Protein AF-0000000067172957 (afdb_homodimer)

Solvent-accessible surface area (backbone atoms only — not comparable to full-atom values): 25406 Å² total; per-residue (Å²): 139,84,76,75,74,73,73,77,78,74,80,62,74,74,81,79,80,46,70,66,53,52,34,52,46,31,56,72,60,27,58,76,58,57,43,63,63,52,40,18,59,75,68,72,49,50,55,70,63,49,52,77,77,36,90,41,64,51,51,48,49,47,52,31,48,28,56,56,44,58,72,63,76,89,71,98,44,62,94,44,72,68,48,25,52,44,50,51,21,52,49,52,20,51,52,27,64,75,36,58,49,41,22,54,50,47,70,68,40,62,63,41,41,72,32,40,44,48,51,51,51,52,51,22,50,55,37,35,77,67,43,28,39,60,48,39,24,44,51,55,50,50,56,41,42,50,52,24,33,49,53,34,31,49,52,50,52,46,52,50,44,48,72,73,33,67,54,41,49,51,51,51,49,51,19,50,50,52,39,53,67,30,85,77,47,10,62,35,49,56,56,55,68,65,51,48,73,67,52,48,49,43,27,53,49,43,14,31,48,52,19,41,49,75,48,55,44,67,67,46,52,50,68,61,24,50,47,58,36,56,54,64,79,71,86,114,134,86,77,72,83,78,75,74,76,73,80,64,75,75,81,79,80,47,71,66,54,51,35,53,46,32,57,73,58,27,57,74,58,56,43,63,63,53,40,18,57,74,69,72,48,50,56,71,63,50,54,76,77,36,90,42,68,52,52,49,49,47,53,31,48,28,56,56,43,59,71,62,77,89,70,95,44,60,93,45,72,68,47,26,50,46,49,52,23,50,50,52,22,52,52,27,64,74,36,56,48,41,22,54,50,47,69,69,40,62,62,42,41,72,34,39,43,47,52,50,52,50,52,23,51,55,36,36,76,67,43,28,39,59,50,40,23,44,51,55,49,50,55,41,41,50,52,24,34,49,54,34,29,48,51,48,52,46,51,50,44,49,72,73,31,66,55,41,48,51,52,50,50,50,20,50,50,52,39,53,68,31,86,77,47,10,63,35,50,56,55,54,68,66,52,48,72,66,53,48,48,44,26,52,48,42,14,30,48,52,20,42,50,75,47,54,45,68,67,47,51,48,68,61,27,51,48,57,36,56,52,64,74,72,84,109

Nearest PDB structures (foldseek):
  1z0x-assembly1_B  TM=7.856E-01  e=6.163E-06  Enterococcus faecalis V583
  1z0x-assembly1_A  TM=7.725E-01  e=9.703E-06  Enterococcus faecalis V583
  5ojy-assembly1_A-2  TM=7.333E-01  e=4.196E-04  Streptomyces alboniger
  5ojx-assembly1_A-2  TM=6.745E-01  e=3.662E-04  Streptomyces alboniger
  3cjd-assembly1_A  TM=6.616E-01  e=1.898E-02  Jannaschia sp. CCS1

Secondary structure (DSSP, 8-state):
--GGG-------------HHHHHHHHHHH-GGG--HHHHHHHHT--HHHHHTT-SSHHHHHHHHHHHHHTT-------SSHHHHHHHHHHHHHHHHHHSTTHHHHHHHHSS-SHHHHHHHHHHHHHHHTTT--HHHHHHHHHHHHHHHHHHHHHHHHHHHHHHH-HHHHHHHHHHHHHHHH-TTHHHHHHHHHTS-HHHHHHHHHHHHHHHHHHH--TT--HHHHHHHHH--GGG-/------------------HHHHHHHHHHH-GGG--HHHHHHHHT--HHHHHTT-SSHHHHHHHHHHHHHTT-------SSHHHHHHHHHHHHHHHHHHSTTHHHHHHHHSS-SHHHHHHHHHHHHHHHTTT--HHHHHHHHHHHHHHHHHHHHHHHHHHHHHHH-HHHHHHHHHHHHHHHH-TTHHHHHHHHHTS-HHHHHHHHHHHHHHHHHHH--TT--HHHHHHHHH--GGG-

Structure (mmCIF, N/CA/C/O backbone):
data_AF-0000000067172957-model_v1
#
loop_
_entity.id
_entity.type
_entity.pdbx_description
1 polymer 'Transcriptional regulator, TetR family protein, putative'
#
loop_
_atom_site.group_PDB
_atom_site.id
_atom_site.type_symbol
_atom_site.label_atom_id
_atom_site.label_alt_id
_atom_site.label_comp_id
_atom_site.label_asym_id
_atom_site.label_entity_id
_atom_site.label_seq_id
_atom_site.pdbx_PDB_ins_code
_atom_site.Cartn_x
_atom_site.Cartn_y
_atom_site.Cartn_z
_atom_site.occupancy
_atom_site.B_iso_or_equiv
_atom_site.auth_seq_id
_atom_site.auth_comp_id
_atom_site.auth_asym_id
_atom_site.auth_atom_id
_atom_site.pdbx_PDB_model_num
ATOM 1 N N . MET A 1 1 ? 58.969 25.781 28.188 1 30.77 1 MET A N 1
ATOM 2 C CA . MET A 1 1 ? 58.688 26.578 27 1 30.77 1 MET A CA 1
ATOM 3 C C . MET A 1 1 ? 57.781 25.797 26.031 1 30.77 1 MET A C 1
ATOM 5 O O . MET A 1 1 ? 58.281 24.922 25.297 1 30.77 1 MET A O 1
ATOM 9 N N . ALA A 1 2 ? 56.562 25.297 26.391 1 36.62 2 ALA A N 1
ATOM 10 C CA . ALA A 1 2 ? 55.5 24.328 26.125 1 36.62 2 ALA A CA 1
ATOM 11 C C . ALA A 1 2 ? 54.812 24.625 24.812 1 36.62 2 ALA A C 1
ATOM 13 O O . ALA A 1 2 ? 53.719 24.125 24.562 1 36.62 2 ALA A O 1
ATOM 14 N N . VAL A 1 3 ? 55.344 25.719 23.953 1 37.03 3 VAL A N 1
ATOM 15 C CA . VAL A 1 3 ? 54.625 26.469 22.922 1 37.03 3 VAL A CA 1
ATOM 16 C C . VAL A 1 3 ? 54.312 25.547 21.734 1 37.03 3 VAL A C 1
ATOM 18 O O . VAL A 1 3 ? 53.844 26.016 20.703 1 37.03 3 VAL A O 1
ATOM 21 N N . GLN A 1 4 ? 55 24.328 21.656 1 34.28 4 GLN A N 1
ATOM 22 C CA . GLN A 1 4 ? 55.188 23.719 20.328 1 34.28 4 GLN A CA 1
ATOM 23 C C . GLN A 1 4 ? 53.844 23.375 19.703 1 34.28 4 GLN A C 1
ATOM 25 O O . GLN A 1 4 ? 53.781 22.922 18.562 1 34.28 4 GLN A O 1
ATOM 30 N N . ASP A 1 5 ? 52.75 23.062 20.547 1 35.59 5 ASP A N 1
ATOM 31 C CA . ASP A 1 5 ? 51.875 22 20.047 1 35.59 5 ASP A CA 1
ATOM 32 C C . ASP A 1 5 ? 51 22.516 18.922 1 35.59 5 ASP A C 1
ATOM 34 O O . ASP A 1 5 ? 49.969 21.906 18.625 1 35.59 5 ASP A O 1
ATOM 38 N N . ALA A 1 6 ? 50.969 23.875 18.625 1 40.25 6 ALA A N 1
ATOM 39 C CA . ALA A 1 6 ? 49.844 24.297 17.797 1 40.25 6 ALA A CA 1
ATOM 40 C C . ALA A 1 6 ? 50 23.766 16.375 1 40.25 6 ALA A C 1
ATOM 42 O O . ALA A 1 6 ? 50.844 24.266 15.602 1 40.25 6 ALA A O 1
ATOM 43 N N . ALA A 1 7 ? 50 22.5 16.047 1 39.78 7 ALA A N 1
ATOM 44 C CA . ALA A 1 7 ? 50.094 22 14.672 1 39.78 7 ALA A CA 1
ATOM 45 C C . ALA A 1 7 ? 49.344 22.922 13.711 1 39.78 7 ALA A C 1
ATOM 47 O O . ALA A 1 7 ? 48.219 23.359 14 1 39.78 7 ALA A O 1
ATOM 48 N N . THR A 1 8 ? 49.844 23.672 12.812 1 39.56 8 THR A N 1
ATOM 49 C CA . THR A 1 8 ? 49.469 24.484 11.664 1 39.56 8 THR A CA 1
ATOM 50 C C . THR A 1 8 ? 48.375 23.781 10.836 1 39.56 8 THR A C 1
ATOM 52 O O . THR A 1 8 ? 48.625 22.688 10.328 1 39.56 8 THR A O 1
ATOM 55 N N . ARG A 1 9 ? 47.094 23.766 11.188 1 42.91 9 ARG A N 1
ATOM 56 C CA . ARG A 1 9 ? 46 23.344 10.297 1 42.91 9 ARG A CA 1
ATOM 57 C C . ARG A 1 9 ? 46.25 23.844 8.875 1 42.91 9 ARG A C 1
ATOM 59 O O . ARG A 1 9 ? 46.312 25.047 8.633 1 42.91 9 ARG A O 1
ATOM 66 N N . ALA A 1 10 ? 47.094 23.266 8.094 1 42 10 ALA A N 1
ATOM 67 C CA . ALA A 1 10 ? 47.312 23.578 6.684 1 42 10 ALA A CA 1
ATOM 68 C C . ALA A 1 10 ? 46 23.953 5.98 1 42 10 ALA A C 1
ATOM 70 O O . ALA A 1 10 ? 44.969 23.312 6.203 1 42 10 ALA A O 1
ATOM 71 N N . GLY A 1 11 ? 45.719 25.172 5.641 1 42.78 11 GLY A N 1
ATOM 72 C CA . GLY A 1 11 ? 44.656 25.844 4.926 1 42.78 11 GLY A CA 1
ATOM 73 C C . GLY A 1 11 ? 44.125 25.047 3.752 1 42.78 11 GLY A C 1
ATOM 74 O O . GLY A 1 11 ? 43.844 25.609 2.68 1 42.78 11 GLY A O 1
ATOM 75 N N . GLY A 1 12 ? 44.469 23.766 3.648 1 43.84 12 GLY A N 1
ATOM 76 C CA . GLY A 1 12 ? 44.031 23.125 2.424 1 43.84 12 GLY A CA 1
ATOM 77 C C . GLY A 1 12 ? 42.562 23.328 2.125 1 43.84 12 GLY A C 1
ATOM 78 O O . GLY A 1 12 ? 41.812 23.75 3 1 43.84 12 GLY A O 1
ATOM 79 N N . ARG A 1 13 ? 42.25 23.672 0.791 1 51.81 13 ARG A N 1
ATOM 80 C CA . ARG A 1 13 ? 40.875 23.828 0.318 1 51.81 13 ARG A CA 1
ATOM 81 C C . ARG A 1 13 ? 39.938 22.859 1.031 1 51.81 13 ARG A C 1
ATOM 83 O O . ARG A 1 13 ? 40.281 21.703 1.248 1 51.81 13 ARG A O 1
ATOM 90 N N . PRO A 1 14 ? 39.062 23.312 1.876 1 54.53 14 PRO A N 1
ATOM 91 C CA . PRO A 1 14 ? 38.094 22.406 2.51 1 54.53 14 PRO A CA 1
ATOM 92 C C . PRO A 1 14 ? 37.781 21.203 1.636 1 54.53 14 PRO A C 1
ATOM 94 O O . PRO A 1 14 ? 37.688 21.328 0.412 1 54.53 14 PRO A O 1
ATOM 97 N N . PRO A 1 15 ? 38.125 20 1.977 1 59 15 PRO A N 1
ATOM 98 C CA . PRO A 1 15 ? 37.906 18.781 1.181 1 59 15 PRO A CA 1
ATOM 99 C C . PRO A 1 15 ? 36.531 18.75 0.503 1 59 15 PRO A C 1
ATOM 101 O O . PRO A 1 15 ? 35.531 19.125 1.114 1 59 15 PRO A O 1
ATOM 104 N N . LEU A 1 16 ? 36.469 18.797 -0.955 1 74.5 16 LEU A N 1
ATOM 105 C CA . LEU A 1 16 ? 35.281 18.672 -1.823 1 74.5 16 LEU A CA 1
ATOM 106 C C . LEU A 1 16 ? 34.5 17.422 -1.478 1 74.5 16 LEU A C 1
ATOM 108 O O . LEU A 1 16 ? 35.062 16.328 -1.315 1 74.5 16 LEU A O 1
ATOM 112 N N . ILE A 1 17 ? 33.406 17.547 -0.82 1 88.19 17 ILE A N 1
ATOM 113 C CA . ILE A 1 17 ? 32.531 16.391 -0.551 1 88.19 17 ILE A CA 1
ATOM 114 C C . ILE A 1 17 ? 32.219 15.664 -1.855 1 88.19 17 ILE A C 1
ATOM 116 O O . ILE A 1 17 ? 32.281 16.25 -2.936 1 88.19 17 ILE A O 1
ATOM 120 N N . THR A 1 18 ? 32.219 14.359 -1.74 1 93.88 18 THR A N 1
ATOM 121 C CA . THR A 1 18 ? 31.859 13.516 -2.877 1 93.88 18 THR A CA 1
ATOM 122 C C . THR A 1 18 ? 30.422 13 -2.744 1 93.88 18 THR A C 1
ATOM 124 O O . THR A 1 18 ? 29.797 13.156 -1.696 1 93.88 18 THR A O 1
ATOM 127 N N . VAL A 1 19 ? 30.016 12.445 -3.805 1 95.44 19 VAL A N 1
ATOM 128 C CA . VAL A 1 19 ? 28.688 11.82 -3.771 1 95.44 19 VAL A CA 1
ATOM 129 C C . VAL A 1 19 ? 28.703 10.672 -2.766 1 95.44 19 VAL A C 1
ATOM 131 O O . VAL A 1 19 ? 27.703 10.445 -2.068 1 95.44 19 VAL A O 1
ATOM 134 N N . ALA A 1 20 ? 29.844 10.039 -2.65 1 96.5 20 ALA A N 1
ATOM 135 C CA . ALA A 1 20 ? 29.969 8.945 -1.694 1 96.5 20 ALA A CA 1
ATOM 136 C C . ALA A 1 20 ? 29.812 9.445 -0.261 1 96.5 20 ALA A C 1
ATOM 138 O O . ALA A 1 20 ? 29.219 8.766 0.577 1 96.5 20 ALA A O 1
ATOM 139 N N . ASP A 1 21 ? 30.297 10.602 0.01 1 96.88 21 ASP A N 1
ATOM 140 C CA . ASP A 1 21 ? 30.141 11.203 1.328 1 96.88 21 ASP A CA 1
ATOM 141 C C . ASP A 1 21 ? 28.672 11.516 1.622 1 96.88 21 ASP A C 1
ATOM 143 O O . ASP A 1 21 ? 28.203 11.281 2.736 1 96.88 21 ASP A O 1
ATOM 147 N N . ILE A 1 22 ? 28.047 11.977 0.593 1 97.12 22 ILE A N 1
ATOM 148 C CA . ILE A 1 22 ? 26.625 12.336 0.708 1 97.12 22 ILE A CA 1
ATOM 149 C C . ILE A 1 22 ? 25.797 11.094 1.008 1 97.12 22 ILE A C 1
ATOM 151 O O . ILE A 1 22 ? 24.969 11.094 1.919 1 97.12 22 ILE A O 1
ATOM 155 N N . VAL A 1 23 ? 26.125 10.062 0.313 1 97.44 23 VAL A N 1
ATOM 156 C CA . VAL A 1 23 ? 25.406 8.805 0.482 1 97.44 23 VAL A CA 1
ATOM 157 C C . VAL A 1 23 ? 25.672 8.242 1.874 1 97.44 23 VAL A C 1
ATOM 159 O O . VAL A 1 23 ? 24.75 7.805 2.561 1 97.44 23 VAL A O 1
ATOM 162 N N . SER A 1 24 ? 26.938 8.297 2.307 1 97.81 24 SER A N 1
ATOM 163 C CA . SER A 1 24 ? 27.297 7.781 3.623 1 97.81 24 SER A CA 1
ATOM 164 C C . SER A 1 24 ? 26.594 8.555 4.73 1 97.81 24 SER A C 1
ATOM 166 O O . SER A 1 24 ? 26.047 7.961 5.66 1 97.81 24 SER A O 1
ATOM 168 N N . ALA A 1 25 ? 26.562 9.844 4.613 1 97.69 25 ALA A N 1
ATOM 169 C CA . ALA A 1 25 ? 25.875 10.688 5.582 1 97.69 25 ALA A CA 1
ATOM 170 C C . ALA A 1 25 ? 24.375 10.375 5.605 1 97.69 25 ALA A C 1
ATOM 172 O O . ALA A 1 25 ? 23.766 10.305 6.676 1 97.69 25 ALA A O 1
ATOM 173 N N . GLY A 1 26 ? 23.797 10.219 4.426 1 97.69 26 GLY A N 1
ATOM 174 C CA . GLY A 1 26 ? 22.375 9.883 4.328 1 97.69 26 GLY A CA 1
ATOM 175 C C . GLY A 1 26 ? 22.031 8.555 4.965 1 97.69 26 GLY A C 1
ATOM 176 O O . GLY A 1 26 ? 21.016 8.43 5.652 1 97.69 26 GLY A O 1
ATOM 177 N N . ARG A 1 27 ? 22.891 7.602 4.738 1 97.06 27 ARG A N 1
ATOM 178 C CA . ARG A 1 27 ? 22.672 6.289 5.336 1 97.06 27 ARG A CA 1
ATOM 179 C C . ARG A 1 27 ? 22.703 6.367 6.855 1 97.06 27 ARG A C 1
ATOM 181 O O . ARG A 1 27 ? 21.922 5.707 7.535 1 97.06 27 ARG A O 1
ATOM 188 N N . GLU A 1 28 ? 23.594 7.109 7.352 1 96.69 28 GLU A N 1
ATOM 189 C CA . GLU A 1 28 ? 23.703 7.266 8.797 1 96.69 28 GLU A CA 1
ATOM 190 C C . GLU A 1 28 ? 22.469 7.941 9.375 1 96.69 28 GLU A C 1
ATOM 192 O O . GLU A 1 28 ? 22 7.566 10.453 1 96.69 28 GLU A O 1
ATOM 197 N N . LEU A 1 29 ? 21.953 8.922 8.695 1 96.06 29 LEU A N 1
ATOM 198 C CA . LEU A 1 29 ? 20.766 9.633 9.125 1 96.06 29 LEU A CA 1
ATOM 199 C C . LEU A 1 29 ? 19.531 8.734 9.039 1 96.06 29 LEU A C 1
ATOM 201 O O . LEU A 1 29 ? 18.641 8.805 9.891 1 96.06 29 LEU A O 1
ATOM 205 N N . GLY A 1 30 ? 19.5 7.883 8.039 1 95.19 30 GLY A N 1
ATOM 206 C CA . GLY A 1 30 ? 18.312 7.109 7.738 1 95.19 30 GLY A CA 1
ATOM 207 C C . GLY A 1 30 ? 17.344 7.836 6.824 1 95.19 30 GLY A C 1
ATOM 208 O O . GLY A 1 30 ? 17.266 9.07 6.844 1 95.19 30 GLY A O 1
ATOM 209 N N . MET A 1 31 ? 16.578 7.105 6.117 1 94.44 31 MET A N 1
ATOM 210 C CA . MET A 1 31 ? 15.703 7.648 5.078 1 94.44 31 MET A CA 1
ATOM 211 C C . MET A 1 31 ? 14.617 8.531 5.684 1 94.44 31 MET A C 1
ATOM 213 O O . MET A 1 31 ? 14.219 9.531 5.086 1 94.44 31 MET A O 1
ATOM 217 N N . ASN A 1 32 ? 14.195 8.25 6.859 1 90.88 32 ASN A N 1
ATOM 218 C CA . ASN A 1 32 ? 13.117 9 7.488 1 90.88 32 ASN A CA 1
ATOM 219 C C . ASN A 1 32 ? 13.562 10.398 7.883 1 90.88 32 ASN A C 1
ATOM 221 O O . ASN A 1 32 ? 12.734 11.312 7.984 1 90.88 32 ASN A O 1
ATOM 225 N N . ARG A 1 33 ? 14.836 10.617 8.078 1 91.94 33 ARG A N 1
ATOM 226 C CA . ARG A 1 33 ? 15.375 11.906 8.492 1 91.94 33 ARG A CA 1
ATOM 227 C C . ARG A 1 33 ? 16.172 12.562 7.371 1 91.94 33 ARG A C 1
ATOM 229 O O . ARG A 1 33 ? 16.859 13.555 7.594 1 91.94 33 ARG A O 1
ATOM 236 N N . LEU A 1 34 ? 16.016 11.961 6.262 1 95.12 34 LEU A N 1
ATOM 237 C CA . LEU A 1 34 ? 16.812 12.406 5.129 1 95.12 34 LEU A CA 1
ATOM 238 C C . LEU A 1 34 ? 16.312 13.742 4.586 1 95.12 34 LEU A C 1
ATOM 240 O O . LEU A 1 34 ? 15.141 13.859 4.23 1 95.12 34 LEU A O 1
ATOM 244 N N . SER A 1 35 ? 17.109 14.727 4.602 1 96 35 SER A N 1
ATOM 245 C CA . SER A 1 35 ? 16.875 16.031 3.979 1 96 35 SER A CA 1
ATOM 246 C C . SER A 1 35 ? 18.188 16.688 3.551 1 96 35 SER A C 1
ATOM 248 O O . SER A 1 35 ? 19.266 16.312 4.039 1 96 35 SER A O 1
ATOM 250 N N . ILE A 1 36 ? 18.062 17.578 2.613 1 96.25 36 ILE A N 1
ATOM 251 C CA . ILE A 1 36 ? 19.234 18.297 2.143 1 96.25 36 ILE A CA 1
ATOM 252 C C . ILE A 1 36 ? 19.922 18.984 3.32 1 96.25 36 ILE A C 1
ATOM 254 O O . ILE A 1 36 ? 21.141 18.828 3.514 1 96.25 36 ILE A O 1
ATOM 258 N N . ASN A 1 37 ? 19.109 19.594 4.172 1 96.56 37 ASN A N 1
ATOM 259 C CA . ASN A 1 37 ? 19.672 20.328 5.305 1 96.56 37 ASN A CA 1
ATOM 260 C C . ASN A 1 37 ? 20.312 19.391 6.32 1 96.56 37 ASN A C 1
ATOM 262 O O . ASN A 1 37 ? 21.391 19.672 6.848 1 96.56 37 ASN A O 1
ATOM 266 N N . ALA A 1 38 ? 19.719 18.266 6.59 1 97.19 38 ALA A N 1
ATOM 267 C CA . ALA A 1 38 ? 20.25 17.297 7.555 1 97.19 38 ALA A CA 1
ATOM 268 C C . ALA A 1 38 ? 21.578 16.734 7.074 1 97.19 38 ALA A C 1
ATOM 270 O O . ALA A 1 38 ? 22.516 16.594 7.859 1 97.19 38 ALA A O 1
ATOM 271 N N . VAL A 1 39 ? 21.672 16.453 5.805 1 97.62 39 VAL A N 1
ATOM 272 C CA . VAL A 1 39 ? 22.906 15.891 5.246 1 97.62 39 VAL A CA 1
ATOM 273 C C . VAL A 1 39 ? 24 16.938 5.234 1 97.62 39 VAL A C 1
ATOM 275 O O . VAL A 1 39 ? 25.141 16.656 5.605 1 97.62 39 VAL A O 1
ATOM 278 N N . ALA A 1 40 ? 23.625 18.156 4.805 1 96.62 40 ALA A N 1
ATOM 279 C CA . ALA A 1 40 ? 24.594 19.25 4.793 1 96.62 40 ALA A CA 1
ATOM 280 C C . ALA A 1 40 ? 25.172 19.484 6.188 1 96.62 40 ALA A C 1
ATOM 282 O O . ALA A 1 40 ? 26.391 19.609 6.348 1 96.62 40 ALA A O 1
ATOM 283 N N . THR A 1 41 ? 24.312 19.469 7.16 1 96.88 41 THR A N 1
ATOM 284 C CA . THR A 1 41 ? 24.703 19.672 8.547 1 96.88 41 THR A CA 1
ATOM 285 C C . THR A 1 41 ? 25.641 18.562 9 1 96.88 41 THR A C 1
ATOM 287 O O . THR A 1 41 ? 26.688 18.812 9.609 1 96.88 41 THR A O 1
ATOM 290 N N . ARG A 1 42 ? 25.328 17.359 8.68 1 96.25 42 ARG A N 1
ATOM 291 C CA . ARG A 1 42 ? 26.125 16.203 9.078 1 96.25 42 ARG A CA 1
ATOM 292 C C . ARG A 1 42 ? 27.516 16.266 8.445 1 96.25 42 ARG A C 1
ATOM 294 O O . ARG A 1 42 ? 28.5 15.852 9.055 1 96.25 42 ARG A O 1
ATOM 301 N N . LEU A 1 43 ? 27.625 16.812 7.234 1 96.12 43 LEU A N 1
ATOM 302 C CA . LEU A 1 43 ? 28.875 16.859 6.492 1 96.12 43 LEU A CA 1
ATOM 303 C C . LEU A 1 43 ? 29.641 18.156 6.797 1 96.12 43 LEU A C 1
ATOM 305 O O . LEU A 1 43 ? 30.781 18.312 6.383 1 96.12 43 LEU A O 1
ATOM 309 N N . GLY A 1 44 ? 29.047 19.062 7.457 1 95.62 44 GLY A N 1
ATOM 310 C CA . GLY A 1 44 ? 29.672 20.328 7.793 1 95.62 44 GLY A CA 1
ATOM 311 C C . GLY A 1 44 ? 29.812 21.266 6.605 1 95.62 44 GLY A C 1
ATOM 312 O O . GLY A 1 44 ? 30.828 21.969 6.477 1 95.62 44 GLY A O 1
ATOM 313 N N . VAL A 1 45 ? 28.875 21.156 5.703 1 95.12 45 VAL A N 1
ATOM 314 C CA . VAL A 1 45 ? 28.891 22.016 4.523 1 95.12 45 VAL A CA 1
ATOM 315 C C . VAL A 1 45 ? 27.547 22.75 4.406 1 95.12 45 VAL A C 1
ATOM 317 O O . VAL A 1 45 ? 26.609 22.469 5.16 1 95.12 45 VAL A O 1
ATOM 320 N N . SER A 1 46 ? 27.453 23.703 3.461 1 93.88 46 SER A N 1
ATOM 321 C CA . SER A 1 46 ? 26.203 24.406 3.193 1 93.88 46 SER A CA 1
ATOM 322 C C . SER A 1 46 ? 25.312 23.609 2.254 1 93.88 46 SER A C 1
ATOM 324 O O . SER A 1 46 ? 25.797 22.781 1.479 1 93.88 46 SER A O 1
ATOM 326 N N . ALA A 1 47 ? 24.016 23.906 2.303 1 93.31 47 ALA A N 1
ATOM 327 C CA . ALA A 1 47 ? 23.094 23.297 1.345 1 93.31 47 ALA A CA 1
ATOM 328 C C . ALA A 1 47 ? 23.5 23.625 -0.089 1 93.31 47 ALA A C 1
ATOM 330 O O . ALA A 1 47 ? 23.391 22.781 -0.98 1 93.31 47 ALA A O 1
ATOM 331 N N . THR A 1 48 ? 24.031 24.797 -0.248 1 92.69 48 THR A N 1
ATOM 332 C CA . THR A 1 48 ? 24.453 25.25 -1.568 1 92.69 48 THR A CA 1
ATOM 333 C C . THR A 1 48 ? 25.594 24.359 -2.092 1 92.69 48 THR A C 1
ATOM 335 O O . THR A 1 48 ? 25.594 24 -3.268 1 92.69 48 THR A O 1
ATOM 338 N N . ALA A 1 49 ? 26.453 24.031 -1.239 1 92.19 49 ALA A N 1
ATOM 339 C CA . ALA A 1 49 ? 27.562 23.156 -1.608 1 92.19 49 ALA A CA 1
ATOM 340 C C . ALA A 1 49 ? 27.078 21.781 -2.016 1 92.19 49 ALA A C 1
ATOM 342 O O . ALA A 1 49 ? 27.625 21.156 -2.928 1 92.19 49 ALA A O 1
ATOM 343 N N . LEU A 1 50 ? 26.031 21.25 -1.366 1 93.12 50 LEU A N 1
ATOM 344 C CA . LEU A 1 50 ? 25.469 19.953 -1.678 1 93.12 50 LEU A CA 1
ATOM 345 C C . LEU A 1 50 ? 24.828 19.938 -3.061 1 93.12 50 LEU A C 1
ATOM 347 O O . LEU A 1 50 ? 24.922 18.953 -3.791 1 93.12 50 LEU A O 1
ATOM 351 N N . TYR A 1 51 ? 24.234 21.016 -3.453 1 92.44 51 TYR A N 1
ATOM 352 C CA . TYR A 1 51 ? 23.5 21.141 -4.703 1 92.44 51 TYR A CA 1
ATOM 353 C C . TYR A 1 51 ? 24.438 21.125 -5.902 1 92.44 51 TYR A C 1
ATOM 355 O O . TYR A 1 51 ? 24 20.938 -7.039 1 92.44 51 TYR A O 1
ATOM 363 N N . ARG A 1 52 ? 25.719 21.281 -5.641 1 92.25 52 ARG A N 1
ATOM 364 C CA . ARG A 1 52 ? 26.703 21.125 -6.695 1 92.25 52 ARG A CA 1
ATOM 365 C C . ARG A 1 52 ? 26.859 19.656 -7.082 1 92.25 52 ARG A C 1
ATOM 367 O O . ARG A 1 52 ? 27.328 19.344 -8.18 1 92.25 52 ARG A O 1
ATOM 374 N N . HIS A 1 53 ? 26.438 18.797 -6.16 1 93.12 53 HIS A N 1
ATOM 375 C CA . HIS A 1 53 ? 26.656 17.375 -6.359 1 93.12 53 HIS A CA 1
ATOM 376 C C . HIS A 1 53 ? 25.344 16.656 -6.641 1 93.12 53 HIS A C 1
ATOM 378 O O . HIS A 1 53 ? 25.328 15.578 -7.25 1 93.12 53 HIS A O 1
ATOM 384 N N . ILE A 1 54 ? 24.25 17.188 -6.086 1 93.06 54 ILE A N 1
ATOM 385 C CA . ILE A 1 54 ? 22.969 16.531 -6.27 1 93.06 54 ILE A CA 1
ATOM 386 C C . ILE A 1 54 ? 21.922 17.547 -6.703 1 93.06 54 ILE A C 1
ATOM 388 O O . ILE A 1 54 ? 21.969 18.719 -6.285 1 93.06 54 ILE A O 1
ATOM 392 N N . GLY A 1 55 ? 20.938 17.109 -7.523 1 89.81 55 GLY A N 1
ATOM 393 C CA . GLY A 1 55 ? 19.938 17.969 -8.148 1 89.81 55 GLY A CA 1
ATOM 394 C C . GLY A 1 55 ? 18.75 18.234 -7.254 1 89.81 55 GLY A C 1
ATOM 395 O O . GLY A 1 55 ? 17.75 18.797 -7.699 1 89.81 55 GLY A O 1
ATOM 396 N N . GLY A 1 56 ? 18.766 17.703 -5.941 1 91.56 56 GLY A N 1
ATOM 397 C CA . GLY A 1 56 ? 17.625 17.938 -5.078 1 91.56 56 GLY A CA 1
ATOM 398 C C . GLY A 1 56 ? 17.266 16.75 -4.207 1 91.56 56 GLY A C 1
ATOM 399 O O . GLY A 1 56 ? 18.031 15.781 -4.137 1 91.56 56 GLY A O 1
ATOM 400 N N . ARG A 1 57 ? 16.141 16.953 -3.609 1 92.06 57 ARG A N 1
ATOM 401 C CA . ARG A 1 57 ? 15.75 15.977 -2.592 1 92.06 57 ARG A CA 1
ATOM 402 C C . ARG A 1 57 ? 15.508 14.602 -3.207 1 92.06 57 ARG A C 1
ATOM 404 O O . ARG A 1 57 ? 15.852 13.586 -2.611 1 92.06 57 ARG A O 1
ATOM 411 N N . TRP A 1 58 ? 14.977 14.547 -4.391 1 91.19 58 TRP A N 1
ATOM 412 C CA . TRP A 1 58 ? 14.617 13.258 -4.969 1 91.19 58 TRP A CA 1
ATOM 413 C C . TRP A 1 58 ? 15.852 12.516 -5.457 1 91.19 58 TRP A C 1
ATOM 415 O O . TRP A 1 58 ? 15.922 11.289 -5.383 1 91.19 58 TRP A O 1
ATOM 425 N N . GLN A 1 59 ? 16.781 13.266 -5.988 1 92.25 59 GLN A N 1
ATOM 426 C CA . GLN A 1 59 ? 18.047 12.617 -6.336 1 92.25 59 GLN A CA 1
ATOM 427 C C . GLN A 1 59 ? 18.766 12.109 -5.09 1 92.25 59 GLN A C 1
ATOM 429 O O . GLN A 1 59 ? 19.344 11.031 -5.105 1 92.25 59 GLN A O 1
ATOM 434 N N . LEU A 1 60 ? 18.734 12.914 -4.023 1 94.38 60 LEU A N 1
ATOM 435 C CA . LEU A 1 60 ? 19.312 12.477 -2.756 1 94.38 60 LEU A CA 1
ATOM 436 C C . LEU A 1 60 ? 18.641 11.195 -2.264 1 94.38 60 LEU A C 1
ATOM 438 O O . LEU A 1 60 ? 19.328 10.242 -1.889 1 94.38 60 LEU A O 1
ATOM 442 N N . GLU A 1 61 ? 17.328 11.125 -2.293 1 92.81 61 GLU A N 1
ATOM 443 C CA . GLU A 1 61 ? 16.578 9.953 -1.862 1 92.81 61 GLU A CA 1
ATOM 444 C C . GLU A 1 61 ? 16.938 8.734 -2.713 1 92.81 61 GLU A C 1
ATOM 446 O O . GLU A 1 61 ? 17.094 7.629 -2.188 1 92.81 61 GLU A O 1
ATOM 451 N N . ARG A 1 62 ? 17.031 8.945 -3.975 1 92.81 62 ARG A N 1
ATOM 452 C CA . ARG A 1 62 ? 17.391 7.852 -4.867 1 92.81 62 ARG A CA 1
ATOM 453 C C . ARG A 1 62 ? 18.781 7.316 -4.543 1 92.81 62 ARG A C 1
ATOM 455 O O . ARG A 1 62 ? 18.984 6.102 -4.445 1 92.81 62 ARG A O 1
ATOM 462 N N . LEU A 1 63 ? 19.734 8.258 -4.391 1 93.81 63 LEU A N 1
ATOM 463 C CA . LEU A 1 63 ? 21.109 7.855 -4.129 1 93.81 63 LEU A CA 1
ATOM 464 C C . LEU A 1 63 ? 21.203 7.039 -2.846 1 93.81 63 LEU A C 1
ATOM 466 O O . LEU A 1 63 ? 21.812 5.969 -2.828 1 93.81 63 LEU A O 1
ATOM 470 N N . VAL A 1 64 ? 20.594 7.457 -1.81 1 95.69 64 VAL A N 1
ATOM 471 C CA . VAL A 1 64 ? 20.656 6.77 -0.523 1 95.69 64 VAL A CA 1
ATOM 472 C C . VAL A 1 64 ? 19.844 5.488 -0.574 1 95.69 64 VAL A C 1
ATOM 474 O O . VAL A 1 64 ? 20.297 4.426 -0.15 1 95.69 64 VAL A O 1
ATOM 477 N N . GLY A 1 65 ? 18.594 5.559 -1.118 1 94.88 65 GLY A N 1
ATOM 478 C CA . GLY A 1 65 ? 17.75 4.383 -1.25 1 94.88 65 GLY A CA 1
ATOM 479 C C . GLY A 1 65 ? 18.406 3.27 -2.053 1 94.88 65 GLY A C 1
ATOM 480 O O . GLY A 1 65 ? 18.375 2.107 -1.646 1 94.88 65 GLY A O 1
ATOM 481 N N . GLU A 1 66 ? 19.031 3.643 -3.141 1 94.12 66 GLU A N 1
ATOM 482 C CA . GLU A 1 66 ? 19.688 2.656 -3.988 1 94.12 66 GLU A CA 1
ATOM 483 C C . GLU A 1 66 ? 20.906 2.062 -3.297 1 94.12 66 GLU A C 1
ATOM 485 O O . GLU A 1 66 ? 21.234 0.891 -3.494 1 94.12 66 GLU A O 1
ATOM 490 N N . SER A 1 67 ? 21.578 2.92 -2.559 1 95.56 67 SER A N 1
ATOM 491 C CA . SER A 1 67 ? 22.719 2.41 -1.812 1 95.56 67 SER A CA 1
ATOM 492 C C . SER A 1 67 ? 22.281 1.36 -0.792 1 95.56 67 SER A C 1
ATOM 494 O O . SER A 1 67 ? 23 0.378 -0.566 1 95.56 67 SER A O 1
ATOM 496 N N . LEU A 1 68 ? 21.156 1.52 -0.142 1 95.69 68 LEU A N 1
ATOM 497 C CA . LEU A 1 68 ? 20.609 0.522 0.771 1 95.69 68 LEU A CA 1
ATOM 498 C C . LEU A 1 68 ? 20.219 -0.747 0.021 1 95.69 68 LEU A C 1
ATOM 500 O O . LEU A 1 68 ? 20.562 -1.854 0.447 1 95.69 68 LEU A O 1
ATOM 504 N N . LEU A 1 69 ? 19.562 -0.574 -1.137 1 94.38 69 LEU A N 1
ATOM 505 C CA . LEU A 1 69 ? 19.109 -1.712 -1.925 1 94.38 69 LEU A CA 1
ATOM 506 C C . LEU A 1 69 ? 20.281 -2.541 -2.422 1 94.38 69 LEU A C 1
ATOM 508 O O . LEU A 1 69 ? 20.156 -3.754 -2.609 1 94.38 69 LEU A O 1
ATOM 512 N N . ALA A 1 70 ? 21.391 -1.855 -2.627 1 94.56 70 ALA A N 1
ATOM 513 C CA . ALA A 1 70 ? 22.594 -2.543 -3.092 1 94.56 70 ALA A CA 1
ATOM 514 C C . ALA A 1 70 ? 23.062 -3.59 -2.08 1 94.56 70 ALA A C 1
ATOM 516 O O . ALA A 1 70 ? 23.797 -4.508 -2.424 1 94.56 70 ALA A O 1
ATOM 517 N N . ASP A 1 71 ? 22.609 -3.422 -0.826 1 95.88 71 ASP A N 1
ATOM 518 C CA . ASP A 1 71 ? 22.984 -4.359 0.228 1 95.88 71 ASP A CA 1
ATOM 519 C C . ASP A 1 71 ? 22.094 -5.598 0.211 1 95.88 71 ASP A C 1
ATOM 521 O O . ASP A 1 71 ? 22.375 -6.574 0.914 1 95.88 71 ASP A O 1
ATOM 525 N N . LEU A 1 72 ? 20.984 -5.59 -0.576 1 94.25 72 LEU A N 1
ATOM 526 C CA . LEU A 1 72 ? 20.047 -6.707 -0.616 1 94.25 72 LEU A CA 1
ATOM 527 C C . LEU A 1 72 ? 20.469 -7.727 -1.672 1 94.25 72 LEU A C 1
ATOM 529 O O . LEU A 1 72 ? 20.641 -7.379 -2.84 1 94.25 72 LEU A O 1
ATOM 533 N N . GLU A 1 73 ? 20.688 -8.906 -1.304 1 90.94 73 GLU A N 1
ATOM 534 C CA . GLU A 1 73 ? 20.984 -10.008 -2.213 1 90.94 73 GLU A CA 1
ATOM 535 C C . GLU A 1 73 ? 19.828 -11.016 -2.248 1 90.94 73 GLU A C 1
ATOM 537 O O . GLU A 1 73 ? 19.359 -11.453 -1.201 1 90.94 73 GLU A O 1
ATOM 542 N N . LEU A 1 74 ? 19.391 -11.242 -3.465 1 90.94 74 LEU A N 1
ATOM 543 C CA . LEU A 1 74 ? 18.344 -12.258 -3.629 1 90.94 74 LEU A CA 1
ATOM 544 C C . LEU A 1 74 ? 18.953 -13.641 -3.797 1 90.94 74 LEU A C 1
ATOM 546 O O . LEU A 1 74 ? 20 -13.797 -4.453 1 90.94 74 LEU A O 1
ATOM 550 N N . THR A 1 75 ? 18.453 -14.547 -3.066 1 88.19 75 THR A N 1
ATOM 551 C CA . THR A 1 75 ? 18.891 -15.93 -3.184 1 88.19 75 THR A CA 1
ATOM 552 C C . THR A 1 75 ? 17.828 -16.781 -3.889 1 88.19 75 THR A C 1
ATOM 554 O O . THR A 1 75 ? 16.641 -16.5 -3.793 1 88.19 75 THR A O 1
ATOM 557 N N . ASP A 1 76 ? 18.344 -17.719 -4.719 1 88.88 76 ASP A N 1
ATOM 558 C CA . ASP A 1 76 ? 17.438 -18.703 -5.289 1 88.88 76 ASP A CA 1
ATOM 559 C C . ASP A 1 76 ? 17 -19.719 -4.23 1 88.88 76 ASP A C 1
ATOM 561 O O . ASP A 1 76 ? 17.547 -20.828 -4.152 1 88.88 76 ASP A O 1
ATOM 565 N N . ALA A 1 77 ? 16.047 -19.312 -3.475 1 84.75 77 ALA A N 1
ATOM 566 C CA . ALA A 1 77 ? 15.594 -20.109 -2.338 1 84.75 77 ALA A CA 1
ATOM 567 C C . ALA A 1 77 ? 14.32 -20.875 -2.68 1 84.75 77 ALA A C 1
ATOM 569 O O . ALA A 1 77 ? 13.469 -20.375 -3.418 1 84.75 77 ALA A O 1
ATOM 570 N N . GLY A 1 78 ? 14.219 -21.953 -2.193 1 85.25 78 GLY A N 1
ATOM 571 C CA . GLY A 1 78 ? 13.008 -22.75 -2.336 1 85.25 78 GLY A CA 1
ATOM 572 C C . GLY A 1 78 ? 13.094 -23.781 -3.445 1 85.25 78 GLY A C 1
ATOM 573 O O . GLY A 1 78 ? 13.742 -23.547 -4.465 1 85.25 78 GLY A O 1
ATOM 574 N N .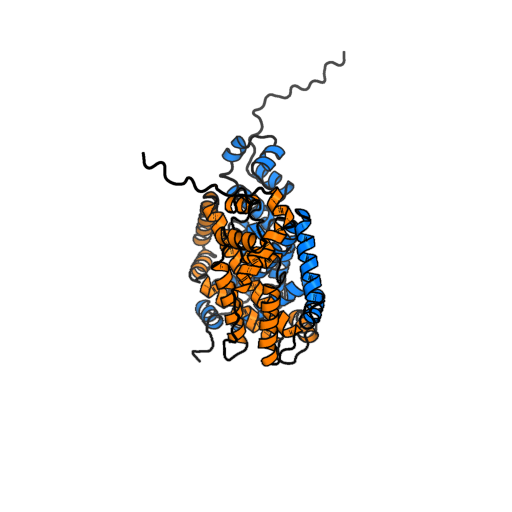 ASP A 1 79 ? 12.422 -24.906 -3.324 1 89.12 79 ASP A N 1
ATOM 575 C CA . ASP A 1 79 ? 12.414 -25.984 -4.297 1 89.12 79 ASP A CA 1
ATOM 576 C C . ASP A 1 79 ? 11.344 -25.766 -5.359 1 89.12 79 ASP A C 1
ATOM 578 O O . ASP A 1 79 ? 11.5 -26.188 -6.508 1 89.12 79 ASP A O 1
ATOM 582 N N . THR A 1 80 ? 10.281 -25.109 -4.938 1 94.12 80 THR A N 1
ATOM 583 C CA . THR A 1 80 ? 9.188 -24.828 -5.867 1 94.12 80 THR A CA 1
ATOM 584 C C . THR A 1 80 ? 9.109 -23.344 -6.188 1 94.12 80 THR A C 1
ATOM 586 O O . THR A 1 80 ? 9.672 -22.516 -5.465 1 94.12 80 THR A O 1
ATOM 589 N N . ILE A 1 81 ? 8.453 -23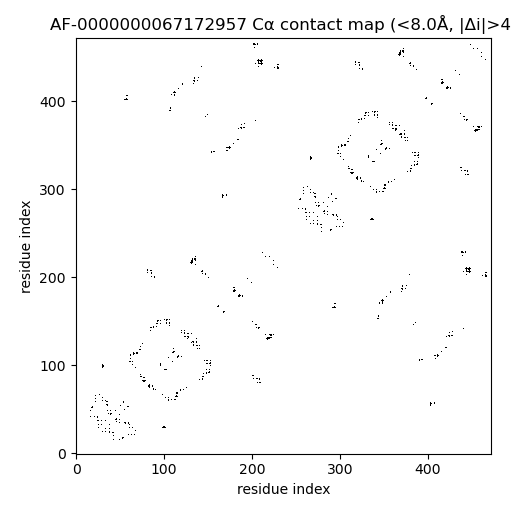 -7.234 1 96.12 81 ILE A N 1
ATOM 590 C CA . ILE A 1 81 ? 8.258 -21.609 -7.645 1 96.12 81 ILE A CA 1
ATOM 591 C C . ILE A 1 81 ? 7.488 -20.859 -6.559 1 96.12 81 ILE A C 1
ATOM 593 O O . ILE A 1 81 ? 7.777 -19.688 -6.281 1 96.12 81 ILE A O 1
ATOM 597 N N . GLU A 1 82 ? 6.531 -21.5 -5.93 1 95.19 82 GLU A N 1
ATOM 598 C CA . GLU A 1 82 ? 5.75 -20.891 -4.855 1 95.19 82 GLU A CA 1
ATOM 599 C C . GLU A 1 82 ? 6.637 -20.531 -3.668 1 95.19 82 GLU A C 1
ATOM 601 O O . GLU A 1 82 ? 6.57 -19.406 -3.158 1 95.19 82 GLU A O 1
ATOM 606 N N . GLU A 1 83 ? 7.5 -21.469 -3.297 1 95.81 83 GLU A N 1
ATOM 607 C CA . GLU A 1 83 ? 8.414 -21.234 -2.18 1 95.81 83 GLU A CA 1
ATOM 608 C C . GLU A 1 83 ? 9.391 -20.109 -2.486 1 95.81 83 GLU A C 1
ATOM 610 O O . GLU A 1 83 ? 9.695 -19.297 -1.616 1 95.81 83 GLU A O 1
ATOM 615 N N . HIS A 1 84 ? 9.867 -20.094 -3.68 1 96.88 84 HIS A N 1
ATOM 616 C CA . HIS A 1 84 ? 10.828 -19.078 -4.066 1 96.88 84 HIS A CA 1
ATOM 617 C C . HIS A 1 84 ? 10.195 -17.688 -4.023 1 96.88 84 HIS A C 1
ATOM 619 O O . HIS A 1 84 ? 10.766 -16.75 -3.445 1 96.88 84 HIS A O 1
ATOM 625 N N . LEU A 1 85 ? 9 -17.562 -4.605 1 97.44 85 LEU A N 1
ATOM 626 C CA . LEU A 1 85 ? 8.328 -16.266 -4.656 1 97.44 85 LEU A CA 1
ATOM 627 C C . LEU A 1 85 ? 7.965 -15.781 -3.256 1 97.44 85 LEU A C 1
ATOM 629 O O . LEU A 1 85 ? 8.031 -14.586 -2.967 1 97.44 85 LEU A O 1
ATOM 633 N N . LEU A 1 86 ? 7.582 -16.719 -2.396 1 97.12 86 LEU A N 1
ATOM 634 C CA . LEU A 1 86 ? 7.301 -16.359 -1.01 1 97.12 86 LEU A CA 1
ATOM 635 C C . LEU A 1 86 ? 8.555 -15.836 -0.321 1 97.12 86 LEU A C 1
ATOM 637 O O . LEU A 1 86 ? 8.516 -14.812 0.356 1 97.12 86 LEU A O 1
ATOM 641 N N . ALA A 1 87 ? 9.633 -16.516 -0.503 1 96.62 87 ALA A N 1
ATOM 642 C CA . ALA A 1 87 ? 10.898 -16.094 0.081 1 96.62 87 ALA A CA 1
ATOM 643 C C . ALA A 1 87 ? 11.312 -14.719 -0.447 1 96.62 87 ALA A C 1
ATOM 645 O O . ALA A 1 87 ? 11.789 -13.875 0.314 1 96.62 87 ALA A O 1
ATOM 646 N N . PHE A 1 88 ? 11.148 -14.539 -1.731 1 96.81 88 PHE A N 1
ATOM 647 C CA . PHE A 1 88 ? 11.445 -13.266 -2.375 1 96.81 88 PHE A CA 1
ATOM 648 C C . PHE A 1 88 ? 10.664 -12.133 -1.72 1 96.81 88 PHE A C 1
ATOM 650 O O . PHE A 1 88 ? 11.242 -11.125 -1.302 1 96.81 88 PHE A O 1
ATOM 657 N N . GLY A 1 89 ? 9.328 -12.297 -1.569 1 96.88 89 GLY A N 1
ATOM 658 C CA . GLY A 1 89 ? 8.469 -11.289 -0.965 1 96.88 89 GLY A CA 1
ATOM 659 C C . GLY A 1 89 ? 8.805 -11.008 0.488 1 96.88 89 GLY A C 1
ATOM 660 O O . GLY A 1 89 ? 8.875 -9.852 0.905 1 96.88 89 GLY A O 1
ATOM 661 N N . THR A 1 90 ? 9.016 -12.094 1.25 1 96.69 90 THR A N 1
ATOM 662 C CA . THR A 1 90 ? 9.312 -11.953 2.672 1 96.69 90 THR A CA 1
ATOM 663 C C . THR A 1 90 ? 10.664 -11.273 2.881 1 96.69 90 THR A C 1
ATOM 665 O O . THR A 1 90 ? 10.828 -10.477 3.805 1 96.69 90 THR A O 1
ATOM 668 N N . THR A 1 91 ? 11.617 -11.594 2.016 1 96.5 91 THR A N 1
ATOM 669 C CA . THR A 1 91 ? 12.93 -10.961 2.082 1 96.5 91 THR A CA 1
ATOM 670 C C . THR A 1 91 ? 12.82 -9.461 1.816 1 96.5 91 THR A C 1
ATOM 672 O O . THR A 1 91 ? 13.383 -8.648 2.559 1 96.5 91 THR A O 1
ATOM 675 N N . LEU A 1 92 ? 12.102 -9.086 0.799 1 95.62 92 LEU A N 1
ATOM 676 C CA . LEU A 1 92 ? 11.914 -7.676 0.469 1 95.62 92 LEU A CA 1
ATOM 677 C C . LEU A 1 92 ? 11.219 -6.938 1.611 1 95.62 92 LEU A C 1
ATOM 679 O O . LEU A 1 92 ? 11.656 -5.855 2.01 1 95.62 92 LEU A O 1
ATOM 683 N N . HIS A 1 93 ? 10.172 -7.547 2.131 1 97.19 93 HIS A N 1
ATOM 684 C CA . HIS A 1 93 ? 9.406 -6.953 3.227 1 97.19 93 HIS A CA 1
ATOM 685 C C . HIS A 1 93 ? 10.289 -6.746 4.457 1 97.19 93 HIS A C 1
ATOM 687 O O . HIS A 1 93 ? 10.336 -5.645 5.008 1 97.19 93 HIS A O 1
ATOM 693 N N . GLY A 1 94 ? 10.969 -7.805 4.863 1 96.81 94 GLY A N 1
ATOM 694 C CA . GLY A 1 94 ? 11.844 -7.723 6.023 1 96.81 94 GLY A CA 1
ATOM 695 C C . GLY A 1 94 ? 12.961 -6.707 5.859 1 96.81 94 GLY A C 1
ATOM 696 O O . GLY A 1 94 ? 13.266 -5.969 6.797 1 96.81 94 GLY A O 1
ATOM 697 N N . PHE A 1 95 ? 13.539 -6.656 4.691 1 96.62 95 PHE A N 1
ATOM 698 C CA . PHE A 1 95 ? 14.617 -5.703 4.418 1 96.62 95 PHE A CA 1
ATOM 699 C C . PHE A 1 95 ? 14.102 -4.273 4.52 1 96.62 95 PHE A C 1
ATOM 701 O O . PHE A 1 95 ? 14.781 -3.408 5.09 1 96.62 95 PHE A O 1
ATOM 708 N N . ALA A 1 96 ? 12.922 -4.008 3.941 1 95.56 96 ALA A N 1
ATOM 709 C CA . ALA A 1 96 ? 12.32 -2.68 4.031 1 95.56 96 ALA A CA 1
ATOM 710 C C . ALA A 1 96 ? 12.07 -2.285 5.484 1 95.56 96 ALA A C 1
ATOM 712 O O . ALA A 1 96 ? 12.344 -1.149 5.883 1 95.56 96 ALA A O 1
ATOM 713 N N . LEU A 1 97 ? 11.609 -3.213 6.328 1 95.62 97 LEU A N 1
ATOM 714 C CA . LEU A 1 97 ? 11.312 -2.939 7.73 1 95.62 97 LEU A CA 1
ATOM 715 C C . LEU A 1 97 ? 12.594 -2.648 8.508 1 95.62 97 LEU A C 1
ATOM 717 O O . LEU A 1 97 ? 12.578 -1.879 9.469 1 95.62 97 LEU A O 1
ATOM 721 N N . GLN A 1 98 ? 13.672 -3.248 8.086 1 95.94 98 GLN A N 1
ATOM 722 C CA . GLN A 1 98 ? 14.961 -3.041 8.742 1 95.94 98 GLN A CA 1
ATOM 723 C C . GLN A 1 98 ? 15.562 -1.69 8.367 1 95.94 98 GLN A C 1
ATOM 725 O O . GLN A 1 98 ? 16.5 -1.222 9.008 1 95.94 98 GLN A O 1
ATOM 730 N N . ASN A 1 99 ? 15.055 -1.068 7.301 1 95.75 99 ASN A N 1
ATOM 731 C CA . ASN A 1 99 ? 15.5 0.23 6.809 1 95.75 99 ASN A CA 1
ATOM 732 C C . ASN A 1 99 ? 14.344 1.217 6.688 1 95.75 99 ASN A C 1
ATOM 734 O O . ASN A 1 99 ? 13.883 1.506 5.586 1 95.75 99 ASN A O 1
ATOM 738 N N . PRO A 1 100 ? 14.031 1.838 7.82 1 93.88 100 PRO A N 1
ATOM 739 C CA . PRO A 1 100 ? 12.867 2.725 7.824 1 93.88 100 PRO A CA 1
ATOM 740 C C . PRO A 1 100 ? 12.945 3.809 6.75 1 93.88 100 PRO A C 1
ATOM 742 O O . PRO A 1 100 ? 13.992 4.441 6.582 1 93.88 100 PRO A O 1
ATOM 745 N N . GLY A 1 101 ? 11.844 3.908 6.023 1 93.56 101 GLY A N 1
ATOM 746 C CA . GLY A 1 101 ? 11.766 4.867 4.934 1 93.56 101 GLY A CA 1
ATOM 747 C C . GLY A 1 101 ? 12.008 4.242 3.572 1 93.56 101 GLY A C 1
ATOM 748 O O . GLY A 1 101 ? 11.68 4.84 2.543 1 93.56 101 GLY A O 1
ATOM 749 N N . LEU A 1 102 ? 12.578 3.064 3.547 1 94.62 102 LEU A N 1
ATOM 750 C CA . LEU A 1 102 ? 12.93 2.422 2.285 1 94.62 102 LEU A CA 1
ATOM 751 C C . LEU A 1 102 ? 11.68 1.958 1.542 1 94.62 102 LEU A C 1
ATOM 753 O O . LEU A 1 102 ? 11.625 2.02 0.312 1 94.62 102 LEU A O 1
ATOM 757 N N . ALA A 1 103 ? 10.633 1.476 2.227 1 93.94 103 ALA A N 1
ATOM 758 C CA . ALA A 1 103 ? 9.406 1.019 1.588 1 93.94 103 ALA A CA 1
ATOM 759 C C . ALA A 1 103 ? 8.734 2.15 0.817 1 93.94 103 ALA A C 1
ATOM 761 O O . ALA A 1 103 ? 8.266 1.954 -0.309 1 93.94 103 ALA A O 1
ATOM 762 N N . ARG A 1 104 ? 8.711 3.291 1.423 1 90.62 104 ARG A N 1
ATOM 763 C CA . ARG A 1 104 ? 8.133 4.453 0.757 1 90.62 104 ARG A CA 1
ATOM 764 C C . ARG A 1 104 ? 8.922 4.816 -0.498 1 90.62 104 ARG A C 1
ATOM 766 O O . ARG A 1 104 ? 8.328 5.129 -1.536 1 90.62 104 ARG A O 1
ATOM 773 N N . TYR A 1 105 ? 10.266 4.793 -0.349 1 91.06 105 TYR A N 1
ATOM 774 C CA . TYR A 1 105 ? 11.102 5.039 -1.517 1 91.06 105 TYR A CA 1
ATOM 775 C C . TYR A 1 105 ? 10.797 4.047 -2.629 1 91.06 105 TYR A C 1
ATOM 777 O O . TYR A 1 105 ? 10.641 4.434 -3.791 1 91.06 105 TYR A O 1
ATOM 785 N N . MET A 1 106 ? 10.648 2.77 -2.291 1 91 106 MET A N 1
ATOM 786 C CA . MET A 1 106 ? 10.398 1.714 -3.268 1 91 106 MET A CA 1
ATOM 787 C C . MET A 1 106 ? 9.031 1.886 -3.914 1 91 106 MET A C 1
ATOM 789 O O . MET A 1 106 ? 8.859 1.596 -5.098 1 91 106 MET A O 1
ATOM 793 N N . GLN A 1 107 ? 8.062 2.402 -3.221 1 87.75 107 GLN A N 1
ATOM 794 C CA . GLN A 1 107 ? 6.723 2.633 -3.76 1 87.75 107 GLN A CA 1
ATOM 795 C C . GLN A 1 107 ? 6.734 3.748 -4.801 1 87.75 107 GLN A C 1
ATOM 797 O O . GLN A 1 107 ? 5.977 3.707 -5.773 1 87.75 107 GLN A O 1
ATOM 802 N N . LEU A 1 108 ? 7.559 4.691 -4.668 1 79.75 108 LEU A N 1
ATOM 803 C CA . LEU A 1 108 ? 7.551 5.898 -5.492 1 79.75 108 LEU A CA 1
ATOM 804 C C . LEU A 1 108 ? 8.453 5.73 -6.707 1 79.75 108 LEU A C 1
ATOM 806 O O . LEU A 1 108 ? 8.141 6.223 -7.793 1 79.75 108 LEU A O 1
ATOM 810 N N . LEU A 1 109 ? 9.523 5.008 -6.469 1 65 109 LEU A N 1
ATOM 811 C CA . LEU A 1 109 ? 10.555 5.074 -7.5 1 65 109 LEU A CA 1
ATOM 812 C C . LEU A 1 109 ? 10.93 3.678 -7.988 1 65 109 LEU A C 1
ATOM 814 O O . LEU A 1 109 ? 11.914 3.51 -8.703 1 65 109 LEU A O 1
ATOM 818 N N . PHE A 1 110 ? 10.352 2.631 -7.652 1 61.25 110 PHE A N 1
ATOM 819 C CA . PHE A 1 110 ? 10.742 1.302 -8.102 1 61.25 110 PHE A CA 1
ATOM 820 C C . PHE A 1 110 ? 10.18 1.007 -9.484 1 61.25 110 PHE A C 1
ATOM 822 O O . PHE A 1 110 ? 9.023 1.319 -9.773 1 61.25 110 PHE A O 1
ATOM 829 N N . PRO A 1 111 ? 11.148 0.284 -10.188 1 59.09 111 PRO A N 1
ATOM 830 C CA . PRO A 1 111 ? 12.547 -0.053 -9.93 1 59.09 111 PRO A CA 1
ATOM 831 C C . PRO A 1 111 ? 13.516 1.02 -10.43 1 59.09 111 PRO A C 1
ATOM 833 O O . PRO A 1 111 ? 13.695 1.177 -11.641 1 59.09 111 PRO A O 1
ATOM 836 N N . ARG A 1 112 ? 13.812 2.143 -9.711 1 62.16 112 ARG A N 1
ATOM 837 C CA . ARG A 1 112 ? 14.211 3.422 -10.297 1 62.16 112 ARG A CA 1
ATOM 838 C C . ARG A 1 112 ? 15.727 3.586 -10.266 1 62.16 112 ARG A C 1
ATOM 840 O O . ARG A 1 112 ? 16.266 4.469 -10.93 1 62.16 112 ARG A O 1
ATOM 847 N N . GLY A 1 113 ? 16.469 2.723 -9.586 1 73.81 113 GLY A N 1
ATOM 848 C CA . GLY A 1 113 ? 17.906 2.971 -9.719 1 73.81 113 GLY A CA 1
ATOM 849 C C . GLY A 1 113 ? 18.703 1.716 -10.023 1 73.81 113 GLY A C 1
ATOM 850 O O . GLY A 1 113 ? 18.141 0.691 -10.406 1 73.81 113 GLY A O 1
ATOM 851 N N . GLU A 1 114 ? 19.938 1.805 -10.133 1 80.69 114 GLU A N 1
ATOM 852 C CA . GLU A 1 114 ? 20.828 0.719 -10.547 1 80.69 114 GLU A CA 1
ATOM 853 C C . GLU A 1 114 ? 20.625 -0.517 -9.672 1 80.69 114 GLU A C 1
ATOM 855 O O . GLU A 1 114 ? 20.5 -1.632 -10.18 1 80.69 114 GLU A O 1
ATOM 860 N N . ALA A 1 115 ? 20.531 -0.318 -8.391 1 87.56 115 ALA A N 1
ATOM 861 C CA . ALA A 1 115 ? 20.391 -1.46 -7.492 1 87.56 115 ALA A CA 1
ATOM 862 C C . ALA A 1 115 ? 19.016 -2.102 -7.648 1 87.56 115 ALA A C 1
ATOM 864 O O . ALA A 1 115 ? 18.891 -3.33 -7.637 1 87.56 115 ALA A O 1
ATOM 865 N N . GLY A 1 116 ? 17.969 -1.323 -7.828 1 88.31 116 GLY A N 1
ATOM 866 C CA . GLY A 1 116 ? 16.625 -1.843 -8.086 1 88.31 116 GLY A CA 1
ATOM 867 C C . GLY A 1 116 ? 16.531 -2.637 -9.367 1 88.31 116 GLY A C 1
ATOM 868 O O . GLY A 1 116 ? 15.938 -3.717 -9.398 1 88.31 116 GLY A O 1
ATOM 869 N N . ALA A 1 117 ? 17.141 -2.082 -10.367 1 86.94 117 ALA A N 1
ATOM 870 C CA . ALA A 1 117 ? 17.172 -2.768 -11.656 1 86.94 117 ALA A CA 1
ATOM 871 C C . ALA A 1 117 ? 17.906 -4.102 -11.555 1 86.94 117 ALA A C 1
ATOM 873 O O . ALA A 1 117 ? 17.484 -5.102 -12.133 1 86.94 117 ALA A O 1
ATOM 874 N N . ARG A 1 118 ? 19 -4.055 -10.852 1 89.62 118 ARG A N 1
ATOM 875 C CA . ARG A 1 118 ? 19.766 -5.277 -10.664 1 89.62 118 ARG A CA 1
ATOM 876 C C . ARG A 1 118 ? 18.953 -6.336 -9.938 1 89.62 118 ARG A C 1
ATOM 878 O O . ARG A 1 118 ? 18.984 -7.512 -10.297 1 89.62 118 ARG A O 1
ATOM 885 N N . LEU A 1 119 ? 18.234 -5.922 -8.906 1 90.75 119 LEU A N 1
ATOM 886 C CA . LEU A 1 119 ? 17.406 -6.855 -8.148 1 90.75 119 LEU A CA 1
ATOM 887 C C . LEU A 1 119 ? 16.344 -7.48 -9.047 1 90.75 119 LEU A C 1
ATOM 889 O O . LEU A 1 119 ? 16.109 -8.688 -8.992 1 90.75 119 LEU A O 1
ATOM 893 N N . LEU A 1 120 ? 15.727 -6.648 -9.867 1 89.81 120 LEU A N 1
ATOM 894 C CA . LEU A 1 120 ? 14.727 -7.16 -10.797 1 89.81 120 LEU A CA 1
ATOM 895 C C . LEU A 1 120 ? 15.359 -8.109 -11.805 1 89.81 120 LEU A C 1
ATOM 897 O O . LEU A 1 120 ? 14.812 -9.18 -12.086 1 89.81 120 LEU A O 1
ATOM 901 N N . SER A 1 121 ? 16.516 -7.707 -12.328 1 91.25 121 SER A N 1
ATOM 902 C CA . SER A 1 121 ? 17.234 -8.547 -13.281 1 91.25 121 SER A CA 1
ATOM 903 C C . SER A 1 121 ? 17.594 -9.898 -12.68 1 91.25 121 SER A C 1
ATOM 905 O O . SER A 1 121 ? 17.438 -10.938 -13.32 1 91.25 121 SER A O 1
ATOM 907 N N . ASP A 1 122 ? 18.062 -9.828 -11.438 1 92.75 122 ASP A N 1
ATOM 908 C CA . ASP A 1 122 ? 18.422 -11.062 -10.742 1 92.75 122 ASP A CA 1
ATOM 909 C C . ASP A 1 122 ? 17.203 -11.969 -10.57 1 92.75 122 ASP A C 1
ATOM 911 O O . ASP A 1 122 ? 17.281 -13.18 -10.82 1 92.75 122 ASP A O 1
ATOM 915 N N . GLU A 1 123 ? 16.109 -11.398 -10.141 1 93.75 123 GLU A N 1
ATOM 916 C CA . GLU A 1 123 ? 14.906 -12.188 -9.93 1 93.75 123 GLU A CA 1
ATOM 917 C C . GLU A 1 123 ? 14.375 -12.758 -11.242 1 93.75 123 GLU A C 1
ATOM 919 O O . GLU A 1 123 ? 13.961 -13.914 -11.297 1 93.75 123 GLU A O 1
ATOM 924 N N . VAL A 1 124 ? 14.422 -11.961 -12.32 1 92.69 124 VAL A N 1
ATOM 925 C CA . VAL A 1 124 ? 13.984 -12.406 -13.641 1 92.69 124 VAL A CA 1
ATOM 926 C C . VAL A 1 124 ? 14.867 -13.562 -14.117 1 92.69 124 VAL A C 1
ATOM 928 O O . VAL A 1 124 ? 14.367 -14.539 -14.672 1 92.69 124 VAL A O 1
ATOM 931 N N . ALA A 1 125 ? 16.172 -13.445 -13.859 1 93.69 125 ALA A N 1
ATOM 932 C CA . ALA A 1 125 ? 17.094 -14.508 -14.242 1 93.69 125 ALA A CA 1
ATOM 933 C C . ALA A 1 125 ? 16.797 -15.797 -13.477 1 93.69 125 ALA A C 1
ATOM 935 O O . ALA A 1 125 ? 16.844 -16.891 -14.055 1 93.69 125 ALA A O 1
ATOM 936 N N . ILE A 1 126 ? 16.531 -15.688 -12.203 1 95.62 126 ILE A N 1
ATOM 937 C CA . ILE A 1 126 ? 16.234 -16.859 -11.375 1 95.62 126 ILE A CA 1
ATOM 938 C C . ILE A 1 126 ? 14.977 -17.547 -11.906 1 95.62 126 ILE A C 1
ATOM 940 O O . ILE A 1 126 ? 14.977 -18.766 -12.094 1 95.62 126 ILE A O 1
ATOM 944 N N . LEU A 1 127 ? 13.891 -16.781 -12.18 1 95.62 127 LEU A N 1
ATOM 945 C CA . LEU A 1 127 ? 12.648 -17.359 -12.672 1 95.62 127 LEU A CA 1
ATOM 946 C C . LEU A 1 127 ? 12.828 -17.906 -14.086 1 95.62 127 LEU A C 1
ATOM 948 O O . LEU A 1 127 ? 12.18 -18.875 -14.469 1 95.62 127 LEU A O 1
ATOM 952 N N . GLY A 1 128 ? 13.727 -17.219 -14.844 1 94.56 128 GLY A N 1
ATOM 953 C CA . GLY A 1 128 ? 14.07 -17.719 -16.156 1 94.56 128 GLY A CA 1
ATOM 954 C C . GLY A 1 128 ? 14.641 -19.125 -16.141 1 94.56 128 GLY A C 1
ATOM 955 O O . GLY A 1 128 ? 14.32 -19.953 -16.984 1 94.56 128 GLY A O 1
ATOM 956 N N . ARG A 1 129 ? 15.43 -19.422 -15.172 1 94.94 129 ARG A N 1
ATOM 957 C CA . ARG A 1 129 ? 16.016 -20.75 -15.023 1 94.94 129 ARG A CA 1
ATOM 958 C C . ARG A 1 129 ? 14.953 -21.781 -14.688 1 94.94 129 ARG A C 1
ATOM 960 O O . ARG A 1 129 ? 15.188 -22.984 -14.828 1 94.94 129 ARG A O 1
ATOM 967 N N . ARG A 1 130 ? 13.836 -21.281 -14.25 1 94.12 130 ARG A N 1
ATOM 968 C CA . ARG A 1 130 ? 12.727 -22.172 -13.93 1 94.12 130 ARG A CA 1
ATOM 969 C C . ARG A 1 130 ? 11.734 -22.266 -15.086 1 94.12 130 ARG A C 1
ATOM 971 O O . ARG A 1 130 ? 10.656 -22.828 -14.945 1 94.12 130 ARG A O 1
ATOM 978 N N . GLY A 1 131 ? 12.023 -21.562 -16.219 1 95.31 131 GLY A N 1
ATOM 979 C CA . GLY A 1 131 ? 11.266 -21.75 -17.438 1 95.31 131 GLY A CA 1
ATOM 980 C C . GLY A 1 131 ? 10.312 -20.609 -17.734 1 95.31 131 GLY A C 1
ATOM 981 O O . GLY A 1 131 ? 9.547 -20.672 -18.703 1 95.31 131 GLY A O 1
ATOM 982 N N . TYR A 1 132 ? 10.367 -19.531 -17 1 95.56 132 TYR A N 1
ATOM 983 C CA . TYR A 1 132 ? 9.477 -18.391 -17.234 1 95.56 132 TYR A CA 1
ATOM 984 C C . TYR A 1 132 ? 10.094 -17.422 -18.25 1 95.56 132 TYR A C 1
ATOM 986 O O . TYR A 1 132 ? 11.312 -17.219 -18.25 1 95.56 132 TYR A O 1
ATOM 994 N N . THR A 1 133 ? 9.25 -16.891 -19.109 1 93.75 133 THR A N 1
ATOM 995 C CA . THR A 1 133 ? 9.719 -15.789 -19.953 1 93.75 133 THR A CA 1
ATOM 996 C C . THR A 1 133 ? 10.086 -14.578 -19.109 1 93.75 133 THR A C 1
ATOM 998 O O . THR A 1 133 ? 9.625 -14.453 -17.969 1 93.75 133 THR A O 1
ATOM 1001 N N . ALA A 1 134 ? 10.875 -13.711 -19.625 1 92.31 134 ALA A N 1
ATOM 1002 C CA . ALA A 1 134 ? 11.297 -12.516 -18.891 1 92.31 134 ALA A CA 1
ATOM 1003 C C . ALA A 1 134 ? 10.094 -11.672 -18.484 1 92.31 134 ALA A C 1
ATOM 1005 O O . ALA A 1 134 ? 10.039 -11.141 -17.375 1 92.31 134 ALA A O 1
ATOM 1006 N N . GLU A 1 135 ? 9.141 -11.57 -19.375 1 91.25 135 GLU A N 1
ATOM 1007 C CA . GLU A 1 135 ? 7.957 -10.75 -19.109 1 91.25 135 GLU A CA 1
ATOM 1008 C C . GLU A 1 135 ? 7.098 -11.375 -18.016 1 91.25 135 GLU A C 1
ATOM 1010 O O . GLU A 1 135 ? 6.613 -10.672 -17.125 1 91.25 135 GLU A O 1
ATOM 1015 N N . ALA A 1 136 ? 6.938 -12.68 -18.094 1 93.25 136 ALA A N 1
ATOM 1016 C CA . ALA A 1 136 ? 6.172 -13.375 -17.062 1 93.25 136 ALA A CA 1
ATOM 1017 C C . ALA A 1 136 ? 6.883 -13.312 -15.719 1 93.25 136 ALA A C 1
ATOM 1019 O O . ALA A 1 136 ? 6.246 -13.109 -14.688 1 93.25 136 ALA A O 1
ATOM 1020 N N . ALA A 1 137 ? 8.219 -13.484 -15.773 1 94.25 137 ALA A N 1
ATOM 1021 C CA . ALA A 1 137 ? 9.023 -13.391 -14.562 1 94.25 137 ALA A CA 1
ATOM 1022 C C . ALA A 1 137 ? 8.891 -12.016 -13.914 1 94.25 137 ALA A C 1
ATOM 1024 O O . ALA A 1 137 ? 8.75 -11.906 -12.695 1 94.25 137 ALA A O 1
ATOM 1025 N N . ALA A 1 138 ? 8.883 -10.984 -14.695 1 91.5 138 ALA A N 1
ATOM 1026 C CA . ALA A 1 138 ? 8.758 -9.617 -14.203 1 91.5 138 ALA A CA 1
ATOM 1027 C C . ALA A 1 138 ? 7.379 -9.383 -13.586 1 91.5 138 ALA A C 1
ATOM 1029 O O . ALA A 1 138 ? 7.262 -8.75 -12.539 1 91.5 138 ALA A O 1
ATOM 1030 N N . LEU A 1 139 ? 6.371 -9.898 -14.219 1 91.56 139 LEU A N 1
ATOM 1031 C CA . LEU A 1 139 ? 5.016 -9.75 -13.703 1 91.56 139 LEU A CA 1
ATOM 1032 C C . LEU A 1 139 ? 4.875 -10.438 -12.352 1 91.56 139 LEU A C 1
ATOM 1034 O O . LEU A 1 139 ? 4.348 -9.852 -11.398 1 91.56 139 LEU A O 1
ATOM 1038 N N . LEU A 1 140 ? 5.375 -11.695 -12.297 1 94.88 140 LEU A N 1
ATOM 1039 C CA . LEU A 1 140 ? 5.324 -12.445 -11.047 1 94.88 140 LEU A CA 1
ATOM 1040 C C . LEU A 1 140 ? 6.078 -11.711 -9.938 1 94.88 140 LEU A C 1
ATOM 1042 O O . LEU A 1 140 ? 5.547 -11.516 -8.844 1 94.88 140 LEU A O 1
ATOM 1046 N N . SER A 1 141 ? 7.23 -11.258 -10.258 1 93.56 141 SER A N 1
ATOM 1047 C CA . SER A 1 141 ? 8.102 -10.617 -9.289 1 93.56 141 SER A CA 1
ATOM 1048 C C . SER A 1 141 ? 7.547 -9.266 -8.844 1 93.56 141 SER A C 1
ATOM 1050 O O . SER A 1 141 ? 7.52 -8.961 -7.648 1 93.56 141 SER A O 1
ATOM 1052 N N . SER A 1 142 ? 7.062 -8.477 -9.742 1 91.44 142 SER A N 1
ATOM 1053 C CA . SER A 1 142 ? 6.539 -7.156 -9.422 1 91.44 142 SER A CA 1
ATOM 1054 C C . SER A 1 142 ? 5.258 -7.254 -8.602 1 91.44 142 SER A C 1
ATOM 1056 O O . SER A 1 142 ? 5.023 -6.445 -7.703 1 91.44 142 SER A O 1
ATOM 1058 N N . SER A 1 143 ? 4.426 -8.242 -8.914 1 93.56 143 SER A N 1
ATOM 1059 C CA . SER A 1 143 ? 3.195 -8.438 -8.156 1 93.56 143 SER A CA 1
ATOM 1060 C C . SER A 1 143 ? 3.49 -8.781 -6.699 1 93.56 143 SER A C 1
ATOM 1062 O O . SER A 1 143 ? 2.9 -8.195 -5.785 1 93.56 143 SER A O 1
ATOM 1064 N N . VAL A 1 144 ? 4.43 -9.656 -6.527 1 96.25 144 VAL A N 1
ATOM 1065 C CA . VAL A 1 144 ? 4.82 -10.07 -5.184 1 96.25 144 VAL A CA 1
ATOM 1066 C C . VAL A 1 144 ? 5.484 -8.906 -4.453 1 96.25 144 VAL A C 1
ATOM 1068 O O . VAL A 1 144 ? 5.176 -8.633 -3.291 1 96.25 144 VAL A O 1
ATOM 1071 N N . ALA A 1 145 ? 6.348 -8.211 -5.156 1 93.88 145 ALA A N 1
ATOM 1072 C CA . ALA A 1 145 ? 7.051 -7.066 -4.578 1 93.88 145 ALA A CA 1
ATOM 1073 C C . ALA A 1 145 ? 6.07 -5.969 -4.172 1 93.88 145 ALA A C 1
ATOM 1075 O O . ALA A 1 145 ? 6.23 -5.348 -3.117 1 93.88 145 ALA A O 1
ATOM 1076 N N . LEU A 1 146 ? 5.113 -5.73 -5.016 1 92.06 146 LEU A N 1
ATOM 1077 C CA . LEU A 1 146 ? 4.125 -4.691 -4.754 1 92.06 146 LEU A CA 1
ATOM 1078 C C . LEU A 1 146 ? 3.41 -4.941 -3.432 1 92.06 146 LEU A C 1
ATOM 1080 O O . LEU A 1 146 ? 3.242 -4.023 -2.627 1 92.06 146 LEU A O 1
ATOM 1084 N N . ILE A 1 147 ? 3.055 -6.129 -3.152 1 94.38 147 ILE A N 1
ATOM 1085 C CA . ILE A 1 147 ? 2.35 -6.473 -1.922 1 94.38 147 ILE A CA 1
ATOM 1086 C C . ILE A 1 147 ? 3.305 -6.371 -0.734 1 94.38 147 ILE A C 1
ATOM 1088 O O . ILE A 1 147 ? 2.971 -5.77 0.288 1 94.38 147 ILE A O 1
ATOM 1092 N N . ALA A 1 148 ? 4.488 -6.961 -0.866 1 96.19 148 ALA A N 1
ATOM 1093 C CA . ALA A 1 148 ? 5.473 -6.969 0.214 1 96.19 148 ALA A CA 1
ATOM 1094 C C . ALA A 1 148 ? 5.859 -5.547 0.612 1 96.19 148 ALA A C 1
ATOM 1096 O O . ALA A 1 148 ? 5.867 -5.207 1.798 1 96.19 148 ALA A O 1
ATOM 1097 N N . ILE A 1 149 ? 6.125 -4.738 -0.371 1 94 149 ILE A N 1
ATOM 1098 C CA . ILE A 1 149 ? 6.547 -3.359 -0.155 1 94 149 ILE A CA 1
ATOM 1099 C C . ILE A 1 149 ? 5.383 -2.543 0.393 1 94 149 ILE A C 1
ATOM 1101 O O . ILE A 1 149 ? 5.555 -1.742 1.315 1 94 149 ILE A O 1
ATOM 1105 N N . GLY A 1 150 ? 4.238 -2.775 -0.212 1 92.75 150 GLY A N 1
ATOM 1106 C CA . GLY A 1 150 ? 3.057 -2.072 0.263 1 92.75 150 GLY A CA 1
ATOM 1107 C C . GLY A 1 150 ? 2.756 -2.332 1.728 1 92.75 150 GLY A C 1
ATOM 1108 O O . GLY A 1 150 ? 2.428 -1.407 2.473 1 92.75 150 GLY A O 1
ATOM 1109 N N . MET A 1 151 ? 2.875 -3.545 2.16 1 94 151 MET A N 1
ATOM 1110 C CA . MET A 1 151 ? 2.619 -3.898 3.553 1 94 151 MET A CA 1
ATOM 1111 C C . MET A 1 151 ? 3.68 -3.299 4.469 1 94 151 MET A C 1
ATOM 1113 O O . MET A 1 151 ? 3.371 -2.859 5.578 1 94 151 MET A O 1
ATOM 1117 N N . ALA A 1 152 ? 4.902 -3.273 4.012 1 94.75 152 ALA A N 1
ATOM 1118 C CA . ALA A 1 152 ? 5.957 -2.635 4.793 1 94.75 152 ALA A CA 1
ATOM 1119 C C . ALA A 1 152 ? 5.711 -1.134 4.922 1 94.75 152 ALA A C 1
ATOM 1121 O O . ALA A 1 152 ? 5.883 -0.561 6 1 94.75 152 ALA A O 1
ATOM 1122 N N . ALA A 1 153 ? 5.301 -0.55 3.83 1 92.31 153 ALA A N 1
ATOM 1123 C CA . ALA A 1 153 ? 5.027 0.886 3.832 1 92.31 153 ALA A CA 1
ATOM 1124 C C . ALA A 1 153 ? 3.885 1.226 4.785 1 92.31 153 ALA A C 1
ATOM 1126 O O . ALA A 1 153 ? 3.941 2.232 5.496 1 92.31 153 ALA A O 1
ATOM 1127 N N . GLN A 1 154 ? 2.855 0.434 4.75 1 89.69 154 GLN A N 1
ATOM 1128 C CA . GLN A 1 154 ? 1.73 0.659 5.648 1 89.69 154 GLN A CA 1
ATOM 1129 C C . GLN A 1 154 ? 2.168 0.569 7.109 1 89.69 154 GLN A C 1
ATOM 1131 O O . GLN A 1 154 ? 1.761 1.388 7.938 1 89.69 154 GLN A O 1
ATOM 1136 N N . HIS A 1 155 ? 2.953 -0.436 7.41 1 89.69 155 HIS A N 1
ATOM 1137 C CA . HIS A 1 155 ? 3.486 -0.59 8.758 1 89.69 155 HIS A CA 1
ATOM 1138 C C . HIS A 1 155 ? 4.262 0.65 9.188 1 89.69 155 HIS A C 1
ATOM 1140 O O . HIS A 1 155 ? 4.086 1.142 10.305 1 89.69 155 HIS A O 1
ATOM 1146 N N . GLU A 1 156 ? 5.031 1.158 8.297 1 90.69 156 GLU A N 1
ATOM 1147 C CA . GLU A 1 156 ? 5.836 2.34 8.594 1 90.69 156 GLU A CA 1
ATOM 1148 C C . GLU A 1 156 ? 4.953 3.566 8.812 1 90.69 156 GLU A C 1
ATOM 1150 O O . GLU A 1 156 ? 5.227 4.383 9.695 1 90.69 156 GLU A O 1
ATOM 1155 N N . MET A 1 157 ? 3.992 3.664 7.996 1 88.62 157 MET A N 1
ATOM 1156 C CA . MET A 1 157 ? 3.076 4.797 8.102 1 88.62 157 MET A CA 1
ATOM 1157 C C . MET A 1 157 ? 2.379 4.809 9.461 1 88.62 157 MET A C 1
ATOM 1159 O O . MET A 1 157 ? 2.266 5.859 10.094 1 88.62 157 MET A O 1
ATOM 1163 N N . LYS A 1 158 ? 1.925 3.715 9.867 1 88.94 158 LYS A N 1
ATOM 1164 C CA . LYS A 1 158 ? 1.245 3.596 11.156 1 88.94 158 LYS A CA 1
ATOM 1165 C C . LYS A 1 158 ? 2.203 3.875 12.312 1 88.94 158 LYS A C 1
ATOM 1167 O O . LYS A 1 158 ? 1.836 4.543 13.281 1 88.94 158 LYS A O 1
ATOM 1172 N N . ALA A 1 159 ? 3.412 3.367 12.195 1 88.5 159 ALA A N 1
ATOM 1173 C CA . ALA A 1 159 ? 4.418 3.6 13.227 1 88.5 159 ALA A CA 1
ATOM 1174 C C . ALA A 1 159 ? 4.754 5.082 13.344 1 88.5 159 ALA A C 1
ATOM 1176 O O . ALA A 1 159 ? 4.867 5.617 14.453 1 88.5 159 ALA A O 1
ATOM 1177 N N . GLU A 1 160 ? 4.887 5.68 12.219 1 87.56 160 GLU A N 1
ATOM 1178 C CA . GLU A 1 160 ? 5.195 7.105 12.203 1 87.56 160 GLU A CA 1
ATOM 1179 C C . GLU A 1 160 ? 4.059 7.926 12.805 1 87.56 160 GLU A C 1
ATOM 1181 O O . GLU A 1 160 ? 4.301 8.867 13.562 1 87.56 160 GLU A O 1
ATOM 1186 N N . ALA A 1 161 ? 2.834 7.562 12.43 1 87.94 161 ALA A N 1
ATOM 1187 C CA . ALA A 1 161 ? 1.671 8.266 12.969 1 87.94 161 ALA A CA 1
ATOM 1188 C C . ALA A 1 161 ? 1.593 8.109 14.484 1 87.94 161 ALA A C 1
ATOM 1190 O O . ALA A 1 161 ? 1.302 9.078 15.195 1 87.94 161 ALA A O 1
ATOM 1191 N N . SER A 1 162 ? 1.865 6.945 15.008 1 88.69 162 SER A N 1
ATOM 1192 C CA . SER A 1 162 ? 1.822 6.66 16.438 1 88.69 162 SER A CA 1
ATOM 1193 C C . SER A 1 162 ? 2.904 7.43 17.188 1 88.69 162 SER A C 1
ATOM 1195 O O . SER A 1 162 ? 2.676 7.914 18.297 1 88.69 162 SER A O 1
ATOM 1197 N N . HIS A 1 163 ? 4.008 7.582 16.578 1 86.69 163 HIS A N 1
ATOM 1198 C CA . HIS A 1 163 ? 5.137 8.258 17.203 1 86.69 163 HIS A CA 1
ATOM 1199 C C . HIS A 1 163 ? 4.945 9.773 17.203 1 86.69 163 HIS A C 1
ATOM 1201 O O . HIS A 1 163 ? 5.406 10.461 18.109 1 86.69 163 HIS A O 1
ATOM 1207 N N . SER A 1 164 ? 4.309 10.258 16.219 1 85.06 164 SER A N 1
ATOM 1208 C CA . SER A 1 164 ? 4.262 11.703 16 1 85.06 164 SER A CA 1
ATOM 1209 C C . SER A 1 164 ? 3.109 12.344 16.766 1 85.06 164 SER A C 1
ATOM 1211 O O . SER A 1 164 ? 3.166 13.523 17.109 1 85.06 164 SER A O 1
ATOM 1213 N N . ASP A 1 165 ? 2.111 11.602 16.969 1 86.5 165 ASP A N 1
ATOM 1214 C CA . ASP A 1 165 ? 0.91 12.219 17.516 1 86.5 165 ASP A CA 1
ATOM 1215 C C . ASP A 1 165 ? 0.107 11.211 18.344 1 86.5 165 ASP A C 1
ATOM 1217 O O . ASP A 1 165 ? -0.427 10.242 17.797 1 86.5 165 ASP A O 1
ATOM 1221 N N . GLU A 1 166 ? -0.071 11.539 19.547 1 87.5 166 GLU A N 1
ATOM 1222 C CA . GLU A 1 166 ? -0.83 10.664 20.438 1 87.5 166 GLU A CA 1
ATOM 1223 C C . GLU A 1 166 ? -2.289 10.57 20 1 87.5 166 GLU A C 1
ATOM 1225 O O . GLU A 1 166 ? -2.98 9.602 20.344 1 87.5 166 GLU A O 1
ATOM 1230 N N . GLY A 1 167 ? -2.711 11.57 19.312 1 87.88 167 GLY A N 1
ATOM 1231 C CA . GLY A 1 167 ? -4.078 11.562 18.812 1 87.88 167 GLY A CA 1
ATOM 1232 C C . GLY A 1 167 ? -4.367 10.391 17.891 1 87.88 167 GLY A C 1
ATOM 1233 O O . GLY A 1 167 ? -5.484 9.875 17.859 1 87.88 167 GLY A O 1
ATOM 1234 N N . TYR A 1 168 ? -3.348 9.922 17.266 1 89.56 168 TYR A N 1
ATOM 1235 C CA . TYR A 1 168 ? -3.512 8.766 16.391 1 89.56 168 TYR A CA 1
ATOM 1236 C C . TYR A 1 168 ? -3.846 7.512 17.188 1 89.56 168 TYR A C 1
ATOM 1238 O O . TYR A 1 168 ? -4.789 6.793 16.859 1 89.56 168 TYR A O 1
ATOM 1246 N N . ASP A 1 169 ? -3.1 7.309 18.203 1 89.5 169 ASP A N 1
ATOM 1247 C CA . ASP A 1 169 ? -3.318 6.125 19.016 1 89.5 169 ASP A CA 1
ATOM 1248 C C . ASP A 1 169 ? -4.699 6.16 19.672 1 89.5 169 ASP A C 1
ATOM 1250 O O . ASP A 1 169 ? -5.363 5.129 19.797 1 89.5 169 ASP A O 1
ATOM 1254 N N . ARG A 1 170 ? -5.074 7.309 20.047 1 88.75 170 ARG A N 1
ATOM 1255 C CA . ARG A 1 170 ? -6.391 7.453 20.656 1 88.75 170 ARG A CA 1
ATOM 1256 C C . ARG A 1 170 ? -7.5 7.094 19.672 1 88.75 170 ARG A C 1
ATOM 1258 O O . ARG A 1 170 ? -8.43 6.359 20.016 1 88.75 170 ARG A O 1
ATOM 1265 N N . GLU A 1 171 ? -7.363 7.629 18.484 1 87.69 171 GLU A N 1
ATOM 1266 C CA . GLU A 1 171 ? -8.359 7.32 17.453 1 87.69 171 GLU A CA 1
ATOM 1267 C C . GLU A 1 171 ? -8.352 5.832 17.109 1 87.69 171 GLU A C 1
ATOM 1269 O O . GLU A 1 171 ? -9.406 5.219 16.953 1 87.69 171 GLU A O 1
ATOM 1274 N N . ARG A 1 172 ? -7.164 5.262 16.953 1 86.5 172 ARG A N 1
ATOM 1275 C CA . ARG A 1 172 ? -7 3.844 16.641 1 86.5 172 ARG A CA 1
ATOM 1276 C C . ARG A 1 172 ? -7.625 2.975 17.719 1 86.5 172 ARG A C 1
ATOM 1278 O O . ARG A 1 172 ? -8.375 2.043 17.422 1 86.5 172 ARG A O 1
ATOM 1285 N N . ASP A 1 173 ? -7.34 3.305 18.969 1 86.88 173 ASP A N 1
ATOM 1286 C CA . ASP A 1 173 ? -7.832 2.516 20.094 1 86.88 173 ASP A CA 1
ATOM 1287 C C . ASP A 1 173 ? -9.352 2.639 20.219 1 86.88 173 ASP A C 1
ATOM 1289 O O . ASP A 1 173 ? -10.031 1.653 20.5 1 86.88 173 ASP A O 1
ATOM 1293 N N . ALA A 1 174 ? -9.859 3.811 20 1 87.06 174 ALA A N 1
ATOM 1294 C CA . ALA A 1 174 ? -11.297 4.02 20.062 1 87.06 174 ALA A CA 1
ATOM 1295 C C . ALA A 1 174 ? -12.016 3.211 18.984 1 87.06 174 ALA A C 1
ATOM 1297 O O . ALA A 1 174 ? -13.07 2.623 19.234 1 87.06 174 ALA A O 1
ATOM 1298 N N . ALA A 1 175 ? -11.445 3.203 17.812 1 84.38 175 ALA A N 1
ATOM 1299 C CA . ALA A 1 175 ? -12.016 2.428 16.719 1 84.38 175 ALA A CA 1
ATOM 1300 C C . ALA A 1 175 ? -12 0.934 17.031 1 84.38 175 ALA A C 1
ATOM 1302 O O . ALA A 1 175 ? -12.977 0.225 16.781 1 84.38 175 ALA A O 1
ATOM 1303 N N . ALA A 1 176 ? -10.906 0.5 17.562 1 83.62 176 ALA A N 1
ATOM 1304 C CA . ALA A 1 176 ? -10.766 -0.905 17.938 1 83.62 176 ALA A CA 1
ATOM 1305 C C . ALA A 1 176 ? -11.781 -1.295 19 1 83.62 176 ALA A C 1
ATOM 1307 O O . ALA A 1 176 ? -12.359 -2.385 18.953 1 83.62 176 ALA A O 1
ATOM 1308 N N . GLN A 1 177 ? -11.984 -0.439 19.922 1 86.19 177 GLN A N 1
ATOM 1309 C CA . GLN A 1 177 ? -12.938 -0.69 21 1 86.19 177 GLN A CA 1
ATOM 1310 C C . GLN A 1 177 ? -14.367 -0.752 20.469 1 86.19 177 GLN A C 1
ATOM 1312 O O . GLN A 1 177 ? -15.156 -1.6 20.875 1 86.19 177 GLN A O 1
ATOM 1317 N N . ARG A 1 178 ? -14.664 0.105 19.562 1 84.56 178 ARG A N 1
ATOM 1318 C CA . ARG A 1 178 ? -15.992 0.111 18.953 1 84.56 178 ARG A CA 1
ATOM 1319 C C . ARG A 1 178 ? -16.25 -1.188 18.188 1 84.56 178 ARG A C 1
ATOM 1321 O O . ARG A 1 178 ? -17.328 -1.784 18.328 1 84.56 178 ARG A O 1
ATOM 1328 N N . LEU A 1 179 ? -15.25 -1.604 17.453 1 83.81 179 LEU A N 1
ATOM 1329 C CA . LEU A 1 179 ? -15.383 -2.848 16.703 1 83.81 179 LEU A CA 1
ATOM 1330 C C . LEU A 1 179 ? -15.523 -4.039 17.641 1 83.81 179 LEU A C 1
ATOM 1332 O O . LEU A 1 179 ? -16.344 -4.922 17.422 1 83.81 179 LEU A O 1
ATOM 1336 N N . ALA A 1 180 ? -14.719 -4.004 18.688 1 84.25 180 ALA A N 1
ATOM 1337 C CA . ALA A 1 180 ? -14.742 -5.098 19.656 1 84.25 180 ALA A CA 1
ATOM 1338 C C . ALA A 1 180 ? -16.109 -5.195 20.328 1 84.25 180 ALA A C 1
ATOM 1340 O O . ALA A 1 180 ? -16.547 -6.289 20.688 1 84.25 180 ALA A O 1
ATOM 1341 N N . ALA A 1 181 ? -16.75 -4.098 20.438 1 86.69 181 ALA A N 1
ATOM 1342 C CA . ALA A 1 181 ? -18.016 -4.039 21.156 1 86.69 181 ALA A CA 1
ATOM 1343 C C . ALA A 1 181 ? -19.188 -4.387 20.25 1 86.69 181 ALA A C 1
ATOM 1345 O O . ALA A 1 181 ? -20.297 -4.625 20.719 1 86.69 181 ALA A O 1
ATOM 1346 N N . ASP A 1 182 ? -18.875 -4.371 18.938 1 85.56 182 ASP A N 1
ATOM 1347 C CA . ASP A 1 182 ? -19.922 -4.684 17.969 1 85.56 182 ASP A CA 1
ATOM 1348 C C . ASP A 1 182 ? -20.281 -6.168 18 1 85.56 182 ASP A C 1
ATOM 1350 O O . ASP A 1 182 ? -19.391 -7.023 17.969 1 85.56 182 ASP A O 1
ATOM 1354 N N . ALA A 1 183 ? -21.562 -6.484 18.109 1 84.25 183 ALA A N 1
ATOM 1355 C CA . ALA A 1 183 ? -22.016 -7.859 18.266 1 84.25 183 ALA A CA 1
ATOM 1356 C C . ALA A 1 183 ? -21.625 -8.719 17.078 1 84.25 183 ALA A C 1
ATOM 1358 O O . ALA A 1 183 ? -21.25 -9.883 17.234 1 84.25 183 ALA A O 1
ATOM 1359 N N . GLU A 1 184 ? -21.656 -8.148 15.914 1 82.06 184 GLU A N 1
ATOM 1360 C CA . GLU A 1 184 ? -21.375 -8.906 14.695 1 82.06 184 GLU A CA 1
ATOM 1361 C C . GLU A 1 184 ? -19.891 -8.883 14.352 1 82.06 184 GLU A C 1
ATOM 1363 O O . GLU A 1 184 ? -19.312 -9.922 14.023 1 82.06 184 GLU A O 1
ATOM 1368 N N . LEU A 1 185 ? -19.25 -7.707 14.523 1 86.75 185 LEU A N 1
ATOM 1369 C CA . LEU A 1 185 ? -17.875 -7.535 14.039 1 86.75 185 LEU A CA 1
ATOM 1370 C C . LEU A 1 185 ? -16.875 -7.824 15.141 1 86.75 185 LEU A C 1
ATOM 1372 O O . LEU A 1 185 ? -15.68 -8.023 14.867 1 86.75 185 LEU A O 1
ATOM 1376 N N . GLY A 1 186 ? -17.328 -7.754 16.328 1 86.25 186 GLY A N 1
ATOM 1377 C CA . GLY A 1 186 ? -16.438 -7.984 17.453 1 86.25 186 GLY A CA 1
ATOM 1378 C C . GLY A 1 186 ? -15.648 -9.273 17.328 1 86.25 186 GLY A C 1
ATOM 1379 O O . GLY A 1 186 ? -14.414 -9.266 17.375 1 86.25 186 GLY A O 1
ATOM 1380 N N . PRO A 1 187 ? -16.375 -10.375 17.156 1 82.62 187 PRO A N 1
ATOM 1381 C CA . PRO A 1 187 ? -15.688 -11.664 17.016 1 82.62 187 PRO A CA 1
ATOM 1382 C C . PRO A 1 187 ? -14.758 -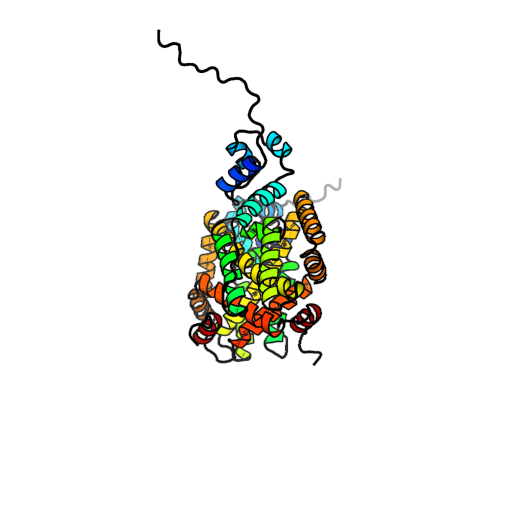11.695 15.805 1 82.62 187 PRO A C 1
ATOM 1384 O O . PRO A 1 187 ? -13.68 -12.289 15.867 1 82.62 187 PRO A O 1
ATOM 1387 N N . VAL A 1 188 ? -15.125 -11.055 14.734 1 83 188 VAL A N 1
ATOM 1388 C CA . VAL A 1 188 ? -14.328 -10.969 13.523 1 83 188 VAL A CA 1
ATOM 1389 C C . VAL A 1 188 ? -13.047 -10.18 13.805 1 83 188 VAL A C 1
ATOM 1391 O O . VAL A 1 188 ? -11.953 -10.609 13.438 1 83 188 VAL A O 1
ATOM 1394 N N . HIS A 1 189 ? -13.219 -9.055 14.43 1 82.31 189 HIS A N 1
ATOM 1395 C CA . HIS A 1 189 ? -12.086 -8.219 14.805 1 82.31 189 HIS A CA 1
ATOM 1396 C C . HIS A 1 189 ? -11.125 -8.969 15.719 1 82.31 189 HIS A C 1
ATOM 1398 O O . HIS A 1 189 ? -9.914 -8.93 15.516 1 82.31 189 HIS A O 1
ATOM 1404 N N . SER A 1 190 ? -11.68 -9.625 16.688 1 80.31 190 SER A N 1
ATOM 1405 C CA . SER A 1 190 ? -10.867 -10.383 17.641 1 80.31 190 SER A CA 1
ATOM 1406 C C . SER A 1 190 ? -10.086 -11.484 16.938 1 80.31 190 SER A C 1
ATOM 1408 O O . SER A 1 190 ? -8.914 -11.719 17.25 1 80.31 190 SER A O 1
ATOM 1410 N N . ALA A 1 191 ? -10.719 -12.164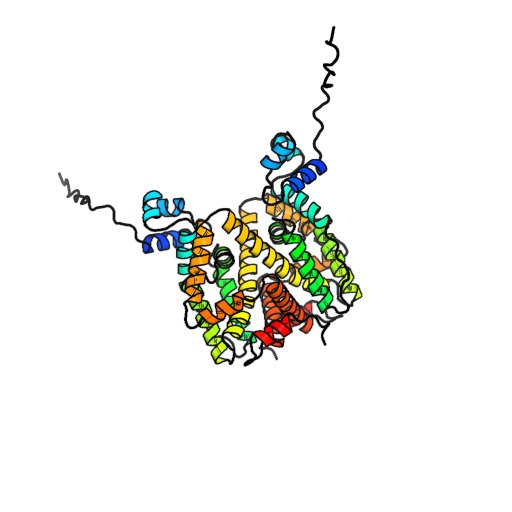 16.016 1 77.19 191 ALA A N 1
ATOM 1411 C CA . ALA A 1 191 ? -10.047 -13.203 15.25 1 77.19 191 ALA A CA 1
ATOM 1412 C C . ALA A 1 191 ? -8.922 -12.625 14.398 1 77.19 191 ALA A C 1
ATOM 1414 O O . ALA A 1 191 ? -7.832 -13.195 14.312 1 77.19 191 ALA A O 1
ATOM 1415 N N . GLY A 1 192 ? -9.211 -11.5 13.758 1 77.38 192 GLY A N 1
ATOM 1416 C CA . GLY A 1 192 ? -8.195 -10.828 12.961 1 77.38 192 GLY A CA 1
ATOM 1417 C C . GLY A 1 192 ? -6.992 -10.391 13.773 1 77.38 192 GLY A C 1
ATOM 1418 O O . GLY A 1 192 ? -5.859 -10.461 13.297 1 77.38 192 GLY A O 1
ATOM 1419 N N . MET A 1 193 ? -7.309 -10.016 15.008 1 75.56 193 MET A N 1
ATOM 1420 C CA . MET A 1 193 ? -6.246 -9.539 15.883 1 75.56 193 MET A CA 1
ATOM 1421 C C . MET A 1 193 ? -5.324 -10.688 16.297 1 75.56 193 MET A C 1
ATOM 1423 O O . MET A 1 193 ? -4.219 -10.453 16.781 1 75.56 193 MET A O 1
ATOM 1427 N N . GLN A 1 194 ? -5.785 -11.844 16.047 1 75.31 194 GLN A N 1
ATOM 1428 C CA . GLN A 1 194 ? -4.957 -12.992 16.406 1 75.31 194 GLN A CA 1
ATOM 1429 C C . GLN A 1 194 ? -3.934 -13.297 15.312 1 75.31 194 GLN A C 1
ATOM 1431 O O . GLN A 1 194 ? -2.977 -14.039 15.539 1 75.31 194 GLN A O 1
ATOM 1436 N N . LEU A 1 195 ? -4.152 -12.82 14.164 1 82.38 195 LEU A N 1
ATOM 1437 C CA . LEU A 1 195 ? -3.201 -12.992 13.07 1 82.38 195 LEU A CA 1
ATOM 1438 C C . LEU A 1 195 ? -2.055 -11.992 13.18 1 82.38 195 LEU A C 1
ATOM 1440 O O . LEU A 1 195 ? -2.271 -10.781 13.102 1 82.38 195 LEU A O 1
ATOM 1444 N N . THR A 1 196 ? -0.831 -12.539 13.516 1 83.88 196 THR A N 1
ATOM 1445 C CA . THR A 1 196 ? 0.324 -11.648 13.57 1 83.88 196 THR A CA 1
ATOM 1446 C C . THR A 1 196 ? 0.546 -10.969 12.219 1 83.88 196 THR A C 1
ATOM 1448 O O . THR A 1 196 ? 0.078 -11.453 11.188 1 83.88 196 THR A O 1
ATOM 1451 N N . ALA A 1 197 ? 1.171 -9.844 12.234 1 87.38 197 ALA A N 1
ATOM 1452 C CA . ALA A 1 197 ? 1.502 -9.125 11 1 87.38 197 ALA A CA 1
ATOM 1453 C C . ALA A 1 197 ? 2.277 -10.023 10.039 1 87.38 197 ALA A C 1
ATOM 1455 O O . ALA A 1 197 ? 2.064 -9.969 8.828 1 87.38 197 ALA A O 1
ATOM 1456 N N . GLU A 1 198 ? 3.154 -10.859 10.609 1 90.06 198 GLU A N 1
ATOM 1457 C CA . GLU A 1 198 ? 3.967 -11.766 9.805 1 90.06 198 GLU A CA 1
ATOM 1458 C C . GLU A 1 198 ? 3.107 -12.836 9.141 1 90.06 198 GLU A C 1
ATOM 1460 O O . GLU A 1 198 ? 3.301 -13.148 7.965 1 90.06 198 GLU A O 1
ATOM 1465 N N . LYS A 1 199 ? 2.213 -13.375 9.883 1 91.25 199 LYS A N 1
ATOM 1466 C CA . LYS A 1 199 ? 1.339 -14.406 9.336 1 91.25 199 LYS A CA 1
ATOM 1467 C C . LYS A 1 199 ? 0.399 -13.836 8.281 1 91.25 199 LYS A C 1
ATOM 1469 O O . LYS A 1 199 ? 0.082 -14.5 7.293 1 91.25 199 LYS A O 1
ATOM 1474 N N . TYR A 1 200 ? -0.068 -12.648 8.555 1 92.19 200 TYR A N 1
ATOM 1475 C CA . TYR A 1 200 ? -0.94 -12.016 7.57 1 92.19 200 TYR A CA 1
ATOM 1476 C C . TYR A 1 200 ? -0.188 -11.727 6.277 1 92.19 200 TYR A C 1
ATOM 1478 O O . TYR A 1 200 ? -0.735 -11.898 5.184 1 92.19 200 TYR A O 1
ATOM 1486 N N . LEU A 1 201 ? 1.074 -11.305 6.402 1 95.19 201 LEU A N 1
ATOM 1487 C CA . LEU A 1 201 ? 1.902 -11.117 5.215 1 95.19 201 LEU A CA 1
ATOM 1488 C C . LEU A 1 201 ? 2.021 -12.422 4.43 1 95.19 201 LEU A C 1
ATOM 1490 O O . LEU A 1 201 ? 1.822 -12.438 3.215 1 95.19 201 LEU A O 1
ATOM 1494 N N . GLU A 1 202 ? 2.371 -13.461 5.145 1 95.5 202 GLU A N 1
ATOM 1495 C CA . GLU A 1 202 ? 2.533 -14.766 4.512 1 95.5 202 GLU A CA 1
ATOM 1496 C C . GLU A 1 202 ? 1.247 -15.203 3.816 1 95.5 202 GLU A C 1
ATOM 1498 O O . GLU A 1 202 ? 1.284 -15.711 2.693 1 95.5 202 GLU A O 1
ATOM 1503 N N . LEU A 1 203 ? 0.186 -15 4.52 1 94.94 203 LEU A N 1
ATOM 1504 C CA . LEU A 1 203 ? -1.119 -15.367 3.98 1 94.94 203 LEU A CA 1
ATOM 1505 C C . LEU A 1 203 ? -1.403 -14.609 2.688 1 94.94 203 LEU A C 1
ATOM 1507 O O . LEU A 1 203 ? -1.781 -15.211 1.68 1 94.94 203 LEU A O 1
ATOM 1511 N N . LEU A 1 204 ? -1.212 -13.336 2.65 1 95.69 204 LEU A N 1
ATOM 1512 C CA . LEU A 1 204 ? -1.494 -12.508 1.483 1 95.69 204 LEU A CA 1
ATOM 1513 C C . LEU A 1 204 ? -0.558 -12.852 0.331 1 95.69 204 LEU A C 1
ATOM 1515 O O . LEU A 1 204 ? -0.992 -12.953 -0.819 1 95.69 204 LEU A O 1
ATOM 1519 N N . LEU A 1 205 ? 0.739 -13.039 0.652 1 97.5 205 LEU A N 1
ATOM 1520 C CA . LEU A 1 205 ? 1.706 -13.398 -0.378 1 97.5 205 LEU A CA 1
ATOM 1521 C C . LEU A 1 205 ? 1.375 -14.766 -0.977 1 97.5 205 LEU A C 1
ATOM 1523 O O . LEU A 1 205 ? 1.387 -14.93 -2.199 1 97.5 205 LEU A O 1
ATOM 1527 N N . ASN A 1 206 ? 1.041 -15.727 -0.114 1 97 206 ASN A N 1
ATOM 1528 C CA . ASN A 1 206 ? 0.676 -17.047 -0.622 1 97 206 ASN A CA 1
ATOM 1529 C C . ASN A 1 206 ? -0.569 -16.984 -1.502 1 97 206 ASN A C 1
ATOM 1531 O O . ASN A 1 206 ? -0.631 -17.625 -2.545 1 97 206 ASN A O 1
ATOM 1535 N N . ALA A 1 207 ? -1.503 -16.203 -1.067 1 96.75 207 ALA A N 1
ATOM 1536 C CA . ALA A 1 207 ? -2.729 -16.078 -1.85 1 96.75 207 ALA A CA 1
ATOM 1537 C C . ALA A 1 207 ? -2.438 -15.5 -3.234 1 96.75 207 ALA A C 1
ATOM 1539 O O . ALA A 1 207 ? -2.844 -16.078 -4.246 1 96.75 207 ALA A O 1
ATOM 1540 N N . VAL A 1 208 ? -1.687 -14.406 -3.314 1 97.06 208 VAL A N 1
ATOM 1541 C CA . VAL A 1 208 ? -1.428 -13.766 -4.602 1 97.06 208 VAL A CA 1
ATOM 1542 C C . VAL A 1 208 ? -0.547 -14.672 -5.461 1 97.06 208 VAL A C 1
ATOM 1544 O O . VAL A 1 208 ? -0.75 -14.773 -6.672 1 97.06 208 VAL A O 1
ATOM 1547 N N . ILE A 1 209 ? 0.407 -15.328 -4.844 1 97.56 209 ILE A N 1
ATOM 1548 C CA . ILE A 1 209 ? 1.309 -16.219 -5.57 1 97.56 209 ILE A CA 1
ATOM 1549 C C . ILE A 1 209 ? 0.517 -17.375 -6.18 1 97.56 209 ILE A C 1
ATOM 1551 O O . ILE A 1 209 ? 0.632 -17.641 -7.375 1 97.56 209 ILE A O 1
ATOM 1555 N N . ARG A 1 210 ? -0.321 -18.016 -5.371 1 96.25 210 ARG A N 1
ATOM 1556 C CA . ARG A 1 210 ? -1.129 -19.125 -5.863 1 96.25 210 ARG A CA 1
ATOM 1557 C C . ARG A 1 210 ? -2.062 -18.672 -6.98 1 96.25 210 ARG A C 1
ATOM 1559 O O . ARG A 1 210 ? -2.23 -19.375 -7.98 1 96.25 210 ARG A O 1
ATOM 1566 N N . GLY A 1 211 ? -2.617 -17.484 -6.84 1 96.44 211 GLY A N 1
ATOM 1567 C CA . GLY A 1 211 ? -3.484 -16.938 -7.871 1 96.44 211 GLY A CA 1
ATOM 1568 C C . GLY A 1 211 ? -2.752 -16.641 -9.164 1 96.44 211 GLY A C 1
ATOM 1569 O O . GLY A 1 211 ? -3.25 -16.938 -10.25 1 96.44 211 GLY A O 1
ATOM 1570 N N . LEU A 1 212 ? -1.58 -16.031 -9.031 1 96.69 212 LEU A N 1
ATOM 1571 C CA . LEU A 1 212 ? -0.771 -15.734 -10.211 1 96.69 212 LEU A CA 1
ATOM 1572 C C . LEU A 1 212 ? -0.401 -17.016 -10.945 1 96.69 212 LEU A C 1
ATOM 1574 O O . LEU A 1 212 ? -0.465 -17.078 -12.18 1 96.69 212 LEU A O 1
ATOM 1578 N N . LEU A 1 213 ? -0.077 -18.047 -10.195 1 96.06 213 LEU A N 1
ATOM 1579 C CA . LEU A 1 213 ? 0.475 -19.266 -10.781 1 96.06 213 LEU A CA 1
ATOM 1580 C C . LEU A 1 213 ? -0.624 -20.109 -11.414 1 96.06 213 LEU A C 1
ATOM 1582 O O . LEU A 1 213 ? -0.337 -21.047 -12.164 1 96.06 213 LEU A O 1
ATOM 1586 N N . THR A 1 214 ? -1.907 -19.797 -11.172 1 93.12 214 THR A N 1
ATOM 1587 C CA . THR A 1 214 ? -2.979 -20.438 -11.914 1 93.12 214 THR A CA 1
ATOM 1588 C C . THR A 1 214 ? -2.924 -20.062 -13.391 1 93.12 214 THR A C 1
ATOM 1590 O O . THR A 1 214 ? -3.367 -20.828 -14.25 1 93.12 214 THR A O 1
ATOM 1593 N N . ALA A 1 215 ? -2.371 -18.859 -13.68 1 92.88 215 ALA A N 1
ATOM 1594 C CA . ALA A 1 215 ? -2.311 -18.359 -15.055 1 92.88 215 ALA A CA 1
ATOM 1595 C C . ALA A 1 215 ? -0.875 -18.359 -15.57 1 92.88 215 ALA A C 1
ATOM 1597 O O . ALA A 1 215 ? -0.635 -18.594 -16.766 1 92.88 215 ALA A O 1
ATOM 1598 N N . ALA A 1 216 ? 0.023 -18.094 -14.672 1 93.81 216 ALA A N 1
ATOM 1599 C CA . ALA A 1 216 ? 1.414 -17.906 -15.078 1 93.81 216 ALA A CA 1
ATOM 1600 C C . ALA A 1 216 ? 2.205 -19.203 -14.93 1 93.81 216 ALA A C 1
ATOM 1602 O O . ALA A 1 216 ? 2.945 -19.391 -13.961 1 93.81 216 ALA A O 1
ATOM 1603 N N . GLN A 1 217 ? 2.057 -20.047 -15.898 1 92.62 217 GLN A N 1
ATOM 1604 C CA . GLN A 1 217 ? 2.846 -21.281 -15.961 1 92.62 217 GLN A CA 1
ATOM 1605 C C . GLN A 1 217 ? 4.098 -21.078 -16.812 1 92.62 217 GLN A C 1
ATOM 1607 O O . GLN A 1 217 ? 4.125 -20.219 -17.703 1 92.62 217 GLN A O 1
ATOM 1612 N N . ALA A 1 218 ? 5.117 -21.938 -16.516 1 91.81 218 ALA A N 1
ATOM 1613 C CA . ALA A 1 218 ? 6.359 -21.859 -17.281 1 91.81 218 ALA A CA 1
ATOM 1614 C C . ALA A 1 218 ? 6.09 -22 -18.781 1 91.81 218 ALA A C 1
ATOM 1616 O O . ALA A 1 218 ? 5.289 -22.828 -19.203 1 91.81 218 ALA A O 1
ATOM 1617 N N . GLY A 1 219 ? 6.625 -21.047 -19.531 1 90.5 219 GLY A N 1
ATOM 1618 C CA . GLY A 1 219 ? 6.535 -21.109 -20.984 1 90.5 219 GLY A CA 1
ATOM 1619 C C . GLY A 1 219 ? 5.367 -20.312 -21.547 1 90.5 219 GLY A C 1
ATOM 1620 O O . GLY A 1 219 ? 5.305 -20.062 -22.75 1 90.5 219 GLY A O 1
ATOM 1621 N N . ARG A 1 220 ? 4.43 -19.891 -20.719 1 92.56 220 ARG A N 1
ATOM 1622 C CA . ARG A 1 220 ? 3.27 -19.141 -21.203 1 92.56 220 ARG A CA 1
ATOM 1623 C C . ARG A 1 220 ? 3.635 -17.703 -21.516 1 92.56 220 ARG A C 1
ATOM 1625 O O . ARG A 1 220 ? 4.449 -17.094 -20.812 1 92.56 220 ARG A O 1
ATOM 1632 N N . SER A 1 221 ? 3.045 -17.156 -22.531 1 91.38 221 SER A N 1
ATOM 1633 C CA . SER A 1 221 ? 3.322 -15.781 -22.906 1 91.38 221 SER A CA 1
ATOM 1634 C C . SER A 1 221 ? 2.658 -14.797 -21.953 1 91.38 221 SER A C 1
ATOM 1636 O O . SER A 1 221 ? 1.628 -15.109 -21.359 1 91.38 221 SER A O 1
ATOM 1638 N N . ILE A 1 222 ? 3.217 -13.633 -21.844 1 89.81 222 ILE A N 1
ATOM 1639 C CA . ILE A 1 222 ? 2.68 -12.594 -20.969 1 89.81 222 ILE A CA 1
ATOM 1640 C C . ILE A 1 222 ? 1.273 -12.211 -21.422 1 89.81 222 ILE A C 1
ATOM 1642 O O . ILE A 1 222 ? 0.399 -11.938 -20.609 1 89.81 222 ILE A O 1
ATOM 1646 N N . GLY A 1 223 ? 1.051 -12.133 -22.719 1 89.38 223 GLY A N 1
ATOM 1647 C CA . GLY A 1 223 ? -0.272 -11.828 -23.234 1 89.38 223 GLY A CA 1
ATOM 1648 C C . GLY A 1 223 ? -1.34 -12.789 -22.75 1 89.38 223 GLY A C 1
ATOM 1649 O O . GLY A 1 223 ? -2.416 -12.367 -22.328 1 89.38 223 GLY A O 1
ATOM 1650 N N . ASP A 1 224 ? -1.03 -14.156 -22.812 1 93.5 224 ASP A N 1
ATOM 1651 C CA . ASP A 1 224 ? -1.965 -15.18 -22.359 1 93.5 224 ASP A CA 1
ATOM 1652 C C . ASP A 1 224 ? -2.203 -15.086 -20.859 1 93.5 224 ASP A C 1
ATOM 1654 O O . ASP A 1 224 ? -3.332 -15.242 -20.391 1 93.5 224 ASP A O 1
ATOM 1658 N N . ILE A 1 225 ? -1.157 -14.789 -20.109 1 92.94 225 ILE A N 1
ATOM 1659 C CA . ILE A 1 225 ? -1.229 -14.688 -18.656 1 92.94 225 ILE A CA 1
ATOM 1660 C C . ILE A 1 225 ? -2.121 -13.516 -18.25 1 92.94 225 ILE A C 1
ATOM 1662 O O . ILE A 1 225 ? -3.041 -13.672 -17.453 1 92.94 225 ILE A O 1
ATOM 1666 N N . VAL A 1 226 ? -1.891 -12.375 -18.875 1 91.69 226 VAL A N 1
ATOM 1667 C CA . VAL A 1 226 ? -2.648 -11.172 -18.578 1 91.69 226 VAL A CA 1
ATOM 1668 C C . VAL A 1 226 ? -4.109 -11.359 -18.969 1 91.69 226 VAL A C 1
ATOM 1670 O O . VAL A 1 226 ? -5.016 -10.992 -18.219 1 91.69 226 VAL A O 1
ATOM 1673 N N . ALA A 1 227 ? -4.328 -11.961 -20.125 1 92.12 227 ALA A N 1
ATOM 1674 C CA . ALA A 1 227 ? -5.691 -12.227 -20.578 1 92.12 227 ALA A CA 1
ATOM 1675 C C . ALA A 1 227 ? -6.449 -13.094 -19.578 1 92.12 227 ALA A C 1
ATOM 1677 O O . ALA A 1 227 ? -7.609 -12.828 -19.266 1 92.12 227 ALA A O 1
ATOM 1678 N N . GLU A 1 228 ? -5.812 -14.109 -19.078 1 93.12 228 GLU A N 1
ATOM 1679 C CA . GLU A 1 228 ? -6.453 -15.023 -18.141 1 93.12 228 GLU A CA 1
ATOM 1680 C C . GLU A 1 228 ? -6.73 -14.344 -16.812 1 93.12 228 GLU A C 1
ATOM 1682 O O . GLU A 1 228 ? -7.777 -14.57 -16.188 1 93.12 228 GLU A O 1
ATOM 1687 N N . LEU A 1 229 ? -5.82 -13.453 -16.375 1 93.31 229 LEU A N 1
ATOM 1688 C CA . LEU A 1 229 ? -5.945 -12.828 -15.055 1 93.31 229 LEU A CA 1
ATOM 1689 C C . LEU A 1 229 ? -6.852 -11.602 -15.125 1 93.31 229 LEU A C 1
ATOM 1691 O O . LEU A 1 229 ? -7.227 -11.039 -14.094 1 93.31 229 LEU A O 1
ATOM 1695 N N . THR A 1 230 ? -7.176 -11.164 -16.344 1 90.44 230 THR A N 1
ATOM 1696 C CA . THR A 1 230 ? -8.055 -10.008 -16.453 1 90.44 230 THR A CA 1
ATOM 1697 C C . THR A 1 230 ? -9.406 -10.414 -17.031 1 90.44 230 THR A C 1
ATOM 1699 O O . THR A 1 230 ? -10.281 -9.57 -17.234 1 90.44 230 THR A O 1
ATOM 1702 N N . ASN A 1 231 ? -9.453 -11.742 -17.547 1 75.62 231 ASN A N 1
ATOM 1703 C CA . ASN A 1 231 ? -10.711 -12.234 -18.094 1 75.62 231 ASN A CA 1
ATOM 1704 C C . ASN A 1 231 ? -11.734 -12.5 -16.984 1 75.62 231 ASN A C 1
ATOM 1706 O O . ASN A 1 231 ? -11.445 -13.195 -16.016 1 75.62 231 ASN A O 1
ATOM 1710 N N . THR A 1 232 ? -12.766 -11.672 -17 1 61 232 THR A N 1
ATOM 1711 C CA . THR A 1 232 ? -13.898 -11.891 -16.109 1 61 232 THR A CA 1
ATOM 1712 C C . THR A 1 232 ? -14.883 -12.891 -16.703 1 61 232 THR A C 1
ATOM 1714 O O . THR A 1 232 ? -15.102 -12.898 -17.922 1 61 232 THR A O 1
ATOM 1717 N N . GLY A 1 233 ? -14.922 -14.195 -16.391 1 53.03 233 GLY A N 1
ATOM 1718 C CA . GLY A 1 233 ? -15.82 -15.273 -16.75 1 53.03 233 GLY A CA 1
ATOM 1719 C C . GLY A 1 233 ? -16.812 -14.898 -17.844 1 53.03 233 GLY A C 1
ATOM 1720 O O . GLY A 1 233 ? -17.641 -15.719 -18.25 1 53.03 233 GLY A O 1
ATOM 1721 N N . GLU A 1 234 ? -17.156 -13.773 -18.25 1 42.66 234 GLU A N 1
ATOM 1722 C CA . GLU A 1 234 ? -18.203 -13.68 -19.266 1 42.66 234 GLU A CA 1
ATOM 1723 C C . GLU A 1 234 ? -17.781 -14.383 -20.547 1 42.66 234 GLU A C 1
ATOM 1725 O O . GLU A 1 234 ? -18.625 -14.758 -21.359 1 42.66 234 GLU A O 1
ATOM 1730 N N . ASP A 1 235 ? -16.625 -14.328 -21.141 1 36.88 235 ASP A N 1
ATOM 1731 C CA . ASP A 1 235 ? -16.438 -14.914 -22.469 1 36.88 235 ASP A CA 1
ATOM 1732 C C . ASP A 1 235 ? -16.219 -16.422 -22.375 1 36.88 235 ASP A C 1
ATOM 1734 O O . ASP A 1 235 ? -15.727 -17.047 -23.328 1 36.88 235 ASP A O 1
ATOM 1738 N N . ARG A 1 236 ? -16.391 -17.266 -21.469 1 26.16 236 ARG A N 1
ATOM 1739 C CA . ARG A 1 236 ? -16.516 -18.688 -21.766 1 26.16 236 ARG A CA 1
ATOM 1740 C C . ARG A 1 236 ? -17.953 -19.031 -22.172 1 26.16 236 ARG A C 1
ATOM 1742 O O . ARG A 1 236 ? -18.906 -18.5 -21.625 1 26.16 236 ARG A O 1
ATOM 1749 N N . MET B 1 1 ? -33.906 62.156 0.443 1 29.23 1 MET B N 1
ATOM 1750 C CA . MET B 1 1 ? -33.25 61.938 1.728 1 29.23 1 MET B CA 1
ATOM 1751 C C . MET B 1 1 ? -33.438 60.5 2.184 1 29.23 1 MET B C 1
ATOM 1753 O O . MET B 1 1 ? -33.656 60.219 3.367 1 29.23 1 MET B O 1
ATOM 1757 N N . ALA B 1 2 ? -33.594 59.469 1.346 1 34.41 2 ALA B N 1
ATOM 1758 C CA . ALA B 1 2 ? -33.969 58.062 1.373 1 34.41 2 ALA B CA 1
ATOM 1759 C C . ALA B 1 2 ? -32.938 57.219 2.133 1 34.41 2 ALA B C 1
ATOM 1761 O O . ALA B 1 2 ? -31.953 56.781 1.551 1 34.41 2 ALA B O 1
ATOM 1762 N N . VAL B 1 3 ? -32.531 57.688 3.453 1 37.91 3 VAL B N 1
ATOM 1763 C CA . VAL B 1 3 ? -31.656 57.062 4.43 1 37.91 3 VAL B CA 1
ATOM 1764 C C . VAL B 1 3 ? -32.188 55.688 4.793 1 37.91 3 VAL B C 1
ATOM 1766 O O . VAL B 1 3 ? -33.188 55.562 5.539 1 37.91 3 VAL B O 1
ATOM 1769 N N . GLN B 1 4 ? -32.625 54.844 3.84 1 36.16 4 GLN B N 1
ATOM 1770 C CA . GLN B 1 4 ? -33.219 53.531 4.105 1 36.16 4 GLN B CA 1
ATOM 1771 C C . GLN B 1 4 ? -32.531 52.844 5.285 1 36.16 4 GLN B C 1
ATOM 1773 O O . GLN B 1 4 ? -31.359 53.125 5.57 1 36.16 4 GLN B O 1
ATOM 1778 N N . ASP B 1 5 ? -33.094 51.812 6.008 1 36.75 5 ASP B N 1
ATOM 1779 C CA . ASP B 1 5 ? -33.156 51 7.215 1 36.75 5 ASP B CA 1
ATOM 1780 C C . ASP B 1 5 ? -31.891 50.125 7.34 1 36.75 5 ASP B C 1
ATOM 1782 O O . ASP B 1 5 ? -31.672 49.219 6.539 1 36.75 5 ASP B O 1
ATOM 1786 N N . ALA B 1 6 ? -30.688 50.688 7.688 1 40.47 6 ALA B N 1
ATOM 1787 C CA . ALA B 1 6 ? -29.562 49.906 8.211 1 40.47 6 ALA B CA 1
ATOM 1788 C C . ALA B 1 6 ? -30.047 48.844 9.203 1 40.47 6 ALA B C 1
ATOM 1790 O O . ALA B 1 6 ? -30.453 49.156 10.32 1 40.47 6 ALA B O 1
ATOM 1791 N N . ALA B 1 7 ? -30.906 47.875 8.758 1 41.19 7 ALA B N 1
ATOM 1792 C CA . ALA B 1 7 ? -31.281 46.781 9.641 1 41.19 7 ALA B CA 1
ATOM 1793 C C . ALA B 1 7 ? -30.156 46.406 10.594 1 41.19 7 ALA B C 1
ATOM 1795 O O . ALA B 1 7 ? -28.984 46.344 10.18 1 41.19 7 ALA B O 1
ATOM 1796 N N . THR B 1 8 ? -30.156 46.719 11.836 1 40.09 8 THR B N 1
ATOM 1797 C CA . THR B 1 8 ? -29.438 46.375 13.047 1 40.09 8 THR B CA 1
ATOM 1798 C C . THR B 1 8 ? -29.016 44.906 13.008 1 40.09 8 THR B C 1
ATOM 1800 O O . THR B 1 8 ? -29.859 44 12.898 1 40.09 8 THR B O 1
ATOM 1803 N N . ARG B 1 9 ? -27.875 44.531 12.414 1 42.88 9 ARG B N 1
ATOM 1804 C CA . ARG B 1 9 ? -27.266 43.219 12.633 1 42.88 9 ARG B CA 1
ATOM 1805 C C . ARG B 1 9 ? -27.375 42.812 14.094 1 42.88 9 ARG B C 1
ATOM 1807 O O . ARG B 1 9 ? -26.812 43.469 14.977 1 42.88 9 ARG B O 1
ATOM 1814 N N . ALA B 1 10 ? -28.484 42.375 14.562 1 42.72 10 ALA B N 1
ATOM 1815 C CA . ALA B 1 10 ? -28.625 41.844 15.922 1 42.72 10 ALA B CA 1
ATOM 1816 C C . ALA B 1 10 ? -27.375 41.094 16.328 1 42.72 10 ALA B C 1
ATOM 1818 O O . ALA B 1 10 ? -26.797 40.344 15.531 1 42.72 10 ALA B O 1
ATOM 1819 N N . GLY B 1 11 ? -26.516 41.531 17.219 1 42.94 11 GLY B N 1
ATOM 1820 C CA . GLY B 1 11 ? -25.312 41.031 17.875 1 42.94 11 GLY B CA 1
ATOM 1821 C C . GLY B 1 11 ? -25.422 39.562 18.25 1 42.94 11 GLY B C 1
ATOM 1822 O O . GLY B 1 11 ? -25.219 39.219 19.422 1 42.94 11 GLY B O 1
ATOM 1823 N N . GLY B 1 12 ? -26.359 38.812 17.703 1 43.09 12 GLY B N 1
ATOM 1824 C CA . GLY B 1 12 ? -26.484 37.438 18.219 1 43.09 12 GLY B CA 1
ATOM 1825 C C . GLY B 1 12 ? -25.141 36.719 18.297 1 43.09 12 GLY B C 1
ATOM 1826 O O . GLY B 1 12 ? -24.156 37.156 17.703 1 43.09 12 GLY B O 1
ATOM 1827 N N . ARG B 1 13 ? -24.891 36.031 19.5 1 52.91 13 ARG B N 1
ATOM 1828 C CA . ARG B 1 13 ? -23.703 35.188 19.719 1 52.91 13 ARG B CA 1
ATOM 1829 C C . ARG B 1 13 ? -23.25 34.531 18.422 1 52.91 13 ARG B C 1
ATOM 1831 O O . ARG B 1 13 ? -24.078 34.062 17.641 1 52.91 13 ARG B O 1
ATOM 1838 N N . PRO B 1 14 ? -22.141 34.906 17.859 1 54.75 14 PRO B N 1
ATOM 1839 C CA . PRO B 1 14 ? -21.641 34.219 16.656 1 54.75 14 PRO B CA 1
ATOM 1840 C C . PRO B 1 14 ? -22.078 32.75 16.594 1 54.75 14 PRO B C 1
ATOM 1842 O O . PRO B 1 14 ? -22.172 32.094 17.625 1 54.75 14 PRO B O 1
ATOM 1845 N N . PRO B 1 15 ? -22.859 32.344 15.648 1 59.34 15 PRO B N 1
ATOM 1846 C CA . PRO B 1 15 ? -23.375 30.984 15.547 1 59.34 15 PRO B CA 1
ATOM 1847 C C . PRO B 1 15 ? -22.328 29.922 15.867 1 59.34 15 PRO B C 1
ATOM 1849 O O . PRO B 1 15 ? -21.172 30.047 15.445 1 59.34 15 PRO B O 1
ATOM 1852 N N . LEU B 1 16 ? -22.484 29.078 17.047 1 74.75 16 LEU B N 1
ATOM 1853 C CA . LEU B 1 16 ? -21.688 27.938 17.5 1 74.75 16 LEU B CA 1
ATOM 1854 C C . LEU B 1 16 ? -21.5 26.922 16.375 1 74.75 16 LEU B C 1
ATOM 1856 O O . LEU B 1 16 ? -22.469 26.562 15.703 1 74.75 16 LEU B O 1
ATOM 1860 N N . ILE B 1 17 ? -20.391 26.875 15.742 1 88.12 17 ILE B N 1
ATOM 1861 C CA . ILE B 1 17 ? -20.109 25.859 14.734 1 88.12 17 ILE B CA 1
ATOM 1862 C C . ILE B 1 17 ? -20.406 24.484 15.305 1 88.12 17 ILE B C 1
ATOM 1864 O O . ILE B 1 17 ? -20.359 24.281 16.531 1 88.12 17 ILE B O 1
ATOM 1868 N N . THR B 1 18 ? -20.969 23.672 14.453 1 93.81 18 THR B N 1
ATOM 1869 C CA . THR B 1 18 ? -21.234 22.281 14.82 1 93.81 18 THR B CA 1
ATOM 1870 C C . THR B 1 18 ? -20.219 21.344 14.188 1 93.81 18 THR B C 1
ATOM 1872 O O . THR B 1 18 ? -19.422 21.75 13.336 1 93.81 18 THR B O 1
ATOM 1875 N N . VAL B 1 19 ? -20.281 20.172 14.656 1 95.31 19 VAL B N 1
ATOM 1876 C CA . VAL B 1 19 ? -19.422 19.156 14.055 1 95.31 19 VAL B CA 1
ATOM 1877 C C . VAL B 1 19 ? -19.797 18.969 12.586 1 95.31 19 VAL B C 1
ATOM 1879 O O . VAL B 1 19 ? -18.922 18.75 11.742 1 95.31 19 VAL B O 1
ATOM 1882 N N . ALA B 1 20 ? -21.078 19.141 12.312 1 96.44 20 ALA B N 1
ATOM 1883 C CA . ALA B 1 20 ? -21.547 19.031 10.93 1 96.44 20 ALA B CA 1
ATOM 1884 C C . ALA B 1 20 ? -20.938 20.109 10.047 1 96.44 20 ALA B C 1
ATOM 1886 O O . ALA B 1 20 ? -20.594 19.859 8.891 1 96.44 20 ALA B O 1
ATOM 1887 N N . ASP B 1 21 ? -20.766 21.281 10.586 1 96.81 21 ASP B N 1
ATOM 1888 C CA . ASP B 1 21 ? -20.141 22.375 9.859 1 96.81 21 ASP B CA 1
ATOM 1889 C C . ASP B 1 21 ? -18.672 22.062 9.562 1 96.81 21 ASP B C 1
ATOM 1891 O O . ASP B 1 21 ? -18.188 22.328 8.461 1 96.81 21 ASP B O 1
ATOM 1895 N N . ILE B 1 22 ? -18.062 21.469 10.547 1 97.12 22 ILE B N 1
ATOM 1896 C CA . ILE B 1 22 ? -16.656 21.109 10.438 1 97.12 22 ILE B CA 1
ATOM 1897 C C . ILE B 1 22 ? -16.469 20.062 9.344 1 97.12 22 ILE B C 1
ATOM 1899 O O . ILE B 1 22 ? -15.602 20.203 8.484 1 97.12 22 ILE B O 1
ATOM 1903 N N . VAL B 1 23 ? -17.344 19.125 9.352 1 97.38 23 VAL B N 1
ATOM 1904 C CA . VAL B 1 23 ? -17.281 18.047 8.375 1 97.38 23 VAL B CA 1
ATOM 1905 C C . VAL B 1 23 ? -17.547 18.594 6.977 1 97.38 23 VAL B C 1
ATOM 1907 O O . VAL B 1 23 ? -16.844 18.266 6.027 1 97.38 23 VAL B O 1
ATOM 1910 N N . SER B 1 24 ? -18.562 19.469 6.871 1 97.81 24 SER B N 1
ATOM 1911 C CA . SER B 1 24 ? -18.906 20.062 5.578 1 97.81 24 SER B CA 1
ATOM 1912 C C . SER B 1 24 ? -17.75 20.891 5.023 1 97.81 24 SER B C 1
ATOM 1914 O O . SER B 1 24 ? -17.391 20.766 3.85 1 97.81 24 SER B O 1
ATOM 1916 N N . ALA B 1 25 ? -17.125 21.672 5.855 1 97.69 25 ALA B N 1
ATOM 1917 C CA . ALA B 1 25 ? -15.977 22.469 5.453 1 97.69 25 ALA B CA 1
ATOM 1918 C C . ALA B 1 25 ? -14.82 21.578 5.02 1 97.69 25 ALA B C 1
ATOM 1920 O O . ALA B 1 25 ? -14.148 21.859 4.02 1 97.69 25 ALA B O 1
ATOM 1921 N N . GLY B 1 26 ? -14.57 20.516 5.773 1 97.62 26 GLY B N 1
ATOM 1922 C CA . GLY B 1 26 ? -13.516 19.578 5.438 1 97.62 26 GLY B CA 1
ATOM 1923 C C . GLY B 1 26 ? -13.727 18.891 4.102 1 97.62 26 GLY B C 1
ATOM 1924 O O . GLY B 1 26 ? -12.789 18.734 3.32 1 97.62 26 GLY B O 1
ATOM 1925 N N . ARG B 1 27 ? -14.961 18.516 3.875 1 97.06 27 ARG B N 1
ATOM 1926 C CA . ARG B 1 27 ? -15.289 17.875 2.604 1 97.06 27 ARG B CA 1
ATOM 1927 C C . ARG B 1 27 ? -15.039 18.828 1.435 1 97.06 27 ARG B C 1
ATOM 1929 O O . ARG B 1 27 ? -14.547 18.406 0.383 1 97.06 27 ARG B O 1
ATOM 1936 N N . GLU B 1 28 ? -15.383 20.016 1.616 1 96.62 28 GLU B N 1
ATOM 1937 C CA . GLU B 1 28 ? -15.172 21.016 0.565 1 96.62 28 GLU B CA 1
ATOM 1938 C C . GLU B 1 28 ? -13.688 21.219 0.289 1 96.62 28 GLU B C 1
ATOM 1940 O O . GLU B 1 28 ? -13.281 21.375 -0.864 1 96.62 28 GLU B O 1
ATOM 1945 N N . LEU B 1 29 ? -12.898 21.234 1.319 1 96 29 LEU B N 1
ATOM 1946 C CA . LEU B 1 29 ? -11.453 21.391 1.192 1 96 29 LEU B CA 1
ATOM 1947 C C . LEU B 1 29 ? -10.82 20.172 0.544 1 96 29 LEU B C 1
ATOM 1949 O O . LEU B 1 29 ? -9.883 20.297 -0.245 1 96 29 LEU B O 1
ATOM 1953 N N . GLY B 1 30 ? -11.352 19.016 0.854 1 95.06 30 GLY B N 1
ATOM 1954 C CA . GLY B 1 30 ? -10.727 17.766 0.456 1 95.06 30 GLY B CA 1
ATOM 1955 C C . GLY B 1 30 ? -9.703 17.266 1.453 1 95.06 30 GLY B C 1
ATOM 1956 O O . GLY B 1 30 ? -9.047 18.062 2.133 1 95.06 30 GLY B O 1
ATOM 1957 N N . MET B 1 31 ? -9.492 16.016 1.476 1 94.44 31 MET B N 1
ATOM 1958 C CA . MET B 1 31 ? -8.656 15.375 2.482 1 94.44 31 MET B CA 1
ATOM 1959 C C . MET B 1 31 ? -7.195 15.797 2.332 1 94.44 31 MET B C 1
ATOM 1961 O O . MET B 1 31 ? -6.477 15.93 3.324 1 94.44 31 MET B O 1
ATOM 1965 N N . ASN B 1 32 ? -6.781 16.078 1.162 1 90.75 32 ASN B N 1
ATOM 1966 C CA . ASN B 1 32 ? -5.387 16.438 0.918 1 90.75 32 ASN B CA 1
ATOM 1967 C C . ASN B 1 32 ? -5.047 17.812 1.482 1 90.75 32 ASN B C 1
ATOM 1969 O O . ASN B 1 32 ? -3.887 18.094 1.789 1 90.75 32 ASN B O 1
ATOM 1973 N N . ARG B 1 33 ? -6.023 18.672 1.649 1 91.88 33 ARG B N 1
ATOM 1974 C CA . ARG B 1 33 ? -5.809 20.031 2.139 1 91.88 33 ARG B CA 1
ATOM 1975 C C . ARG B 1 33 ? -6.367 20.188 3.547 1 91.88 33 ARG B C 1
ATOM 1977 O O . ARG B 1 33 ? -6.469 21.312 4.051 1 91.88 33 ARG B O 1
ATOM 1984 N N . LEU B 1 34 ? -6.691 19.078 4.07 1 95.12 34 LEU B N 1
ATOM 1985 C CA . LEU B 1 34 ? -7.367 19.109 5.359 1 95.12 34 LEU B CA 1
ATOM 1986 C C . LEU B 1 34 ? -6.391 19.453 6.48 1 95.12 34 LEU B C 1
ATOM 1988 O O . LEU B 1 34 ? -5.371 18.781 6.645 1 95.12 34 LEU B O 1
ATOM 1992 N N . SER B 1 35 ? -6.625 20.5 7.172 1 96 35 SER B N 1
ATOM 1993 C CA . SER B 1 35 ? -5.918 20.906 8.383 1 96 35 SER B CA 1
ATOM 1994 C C . SER B 1 35 ? -6.82 21.703 9.312 1 96 35 SER B C 1
ATOM 1996 O O . SER B 1 35 ? -7.848 22.234 8.883 1 96 35 SER B O 1
ATOM 1998 N N . ILE B 1 36 ? -6.445 21.703 10.57 1 96.25 36 ILE B N 1
ATOM 1999 C CA . ILE B 1 36 ? -7.215 22.469 11.547 1 96.25 36 ILE B CA 1
ATOM 2000 C C . ILE B 1 36 ? -7.297 23.938 11.109 1 96.25 36 ILE B C 1
ATOM 2002 O O . ILE B 1 36 ? -8.383 24.516 11.062 1 96.25 36 ILE B O 1
ATOM 2006 N N . ASN B 1 37 ? -6.168 24.453 10.648 1 96.56 37 ASN B N 1
ATOM 2007 C CA . ASN B 1 37 ? -6.125 25.844 10.25 1 96.56 37 ASN B CA 1
ATOM 2008 C C . ASN B 1 37 ? -6.957 26.109 8.992 1 96.56 37 ASN B C 1
ATOM 2010 O O . ASN B 1 37 ? -7.664 27.109 8.906 1 96.56 37 ASN B O 1
ATOM 2014 N N . ALA B 1 38 ? -6.918 25.219 8.031 1 97.19 38 ALA B N 1
ATOM 2015 C CA . ALA B 1 38 ? -7.672 25.391 6.797 1 97.19 38 ALA B CA 1
ATOM 2016 C C . ALA B 1 38 ? -9.172 25.359 7.062 1 97.19 38 ALA B C 1
ATOM 2018 O O . ALA B 1 38 ? -9.93 26.156 6.5 1 97.19 38 ALA B O 1
ATOM 2019 N N . VAL B 1 39 ? -9.609 24.484 7.941 1 97.56 39 VAL B N 1
ATOM 2020 C CA . VAL B 1 39 ? -11.023 24.359 8.258 1 97.56 39 VAL B CA 1
ATOM 2021 C C . VAL B 1 39 ? -11.492 25.578 9.055 1 97.56 39 VAL B C 1
ATOM 2023 O O . VAL B 1 39 ? -12.555 26.141 8.773 1 97.56 39 VAL B O 1
ATOM 2026 N N . ALA B 1 40 ? -10.664 25.953 10.023 1 96.56 40 ALA B N 1
ATOM 2027 C CA . ALA B 1 40 ? -10.984 27.141 10.82 1 96.56 40 ALA B CA 1
ATOM 2028 C C . ALA B 1 40 ? -11.148 28.375 9.93 1 96.56 40 ALA B C 1
ATOM 2030 O O . ALA B 1 40 ? -12.117 29.125 10.07 1 96.56 40 ALA B O 1
ATOM 2031 N N . THR B 1 41 ? -10.242 28.516 9.008 1 96.88 41 THR B N 1
ATOM 2032 C CA . THR B 1 41 ? -10.273 29.641 8.07 1 96.88 41 THR B CA 1
ATOM 2033 C C . THR B 1 41 ? -11.539 29.594 7.215 1 96.88 41 THR B C 1
ATOM 2035 O O . THR B 1 41 ? -12.219 30.609 7.047 1 96.88 41 THR B O 1
ATOM 2038 N N . ARG B 1 42 ? -11.875 28.453 6.73 1 96.19 42 ARG B N 1
ATOM 2039 C CA . ARG B 1 42 ? -13.047 28.297 5.879 1 96.19 42 ARG B CA 1
ATOM 2040 C C . ARG B 1 42 ? -14.328 28.625 6.641 1 96.19 42 ARG B C 1
ATOM 2042 O O . ARG B 1 42 ? -15.281 29.156 6.066 1 96.19 42 ARG B O 1
ATOM 2049 N N . LEU B 1 43 ? -14.359 28.344 7.941 1 96.12 43 LEU B N 1
ATOM 2050 C CA . LEU B 1 43 ? -15.547 28.531 8.766 1 96.12 43 LEU B CA 1
ATOM 2051 C C . LEU B 1 43 ? -15.555 29.922 9.391 1 96.12 43 LEU B C 1
ATOM 2053 O O . LEU B 1 43 ? -16.547 30.328 9.992 1 96.12 43 LEU B O 1
ATOM 2057 N N . GLY B 1 44 ? -14.492 30.641 9.289 1 95.56 44 GLY B N 1
ATOM 2058 C CA . GLY B 1 44 ? -14.398 31.984 9.852 1 95.56 44 GLY B CA 1
ATOM 2059 C C . GLY B 1 44 ? -14.281 31.984 11.359 1 95.56 44 GLY B C 1
ATOM 2060 O O . GLY B 1 44 ? -14.852 32.844 12.031 1 95.56 44 GLY B O 1
ATOM 2061 N N . VAL B 1 45 ? -13.656 30.969 11.883 1 95.06 45 VAL B N 1
ATOM 2062 C CA . VAL B 1 45 ? -13.453 30.859 13.328 1 95.06 45 VAL B CA 1
ATOM 2063 C C . VAL B 1 45 ? -11.969 30.656 13.625 1 95.06 45 VAL B C 1
ATOM 2065 O O . VAL B 1 45 ? -11.164 30.469 12.711 1 95.06 45 VAL B O 1
ATOM 2068 N N . SER B 1 46 ? -11.602 30.703 14.906 1 93.81 46 SER B N 1
ATOM 2069 C CA . SER B 1 46 ? -10.234 30.438 15.328 1 93.81 46 SER B CA 1
ATOM 2070 C C . SER B 1 46 ? -9.977 28.938 15.477 1 93.81 46 SER B C 1
ATOM 2072 O O . SER B 1 46 ? -10.914 28.156 15.695 1 93.81 46 SER B O 1
ATOM 2074 N N . ALA B 1 47 ? -8.719 28.562 15.391 1 93.31 47 ALA B N 1
ATOM 2075 C CA . ALA B 1 47 ? -8.352 27.172 15.664 1 93.31 47 ALA B CA 1
ATOM 2076 C C . ALA B 1 47 ? -8.789 26.75 17.062 1 93.31 47 ALA B C 1
ATOM 2078 O O . ALA B 1 47 ? -9.242 25.625 17.266 1 93.31 47 ALA B O 1
ATOM 2079 N N . THR B 1 48 ? -8.719 27.688 17.969 1 92.69 48 THR B N 1
ATOM 2080 C CA . THR B 1 48 ? -9.102 27.438 19.344 1 92.69 48 THR B CA 1
ATOM 2081 C C . THR B 1 48 ? -10.586 27.062 19.438 1 92.69 48 THR B C 1
ATOM 2083 O O . THR B 1 48 ? -10.961 26.156 20.172 1 92.69 48 THR B O 1
ATOM 2086 N N . ALA B 1 49 ? -11.359 27.75 18.688 1 92.25 49 ALA B N 1
ATOM 2087 C CA . ALA B 1 49 ? -12.789 27.469 18.672 1 92.25 49 ALA B CA 1
ATOM 2088 C C . ALA B 1 49 ? -13.078 26.078 18.125 1 92.25 49 ALA B C 1
ATOM 2090 O O . ALA B 1 49 ? -13.992 25.406 18.578 1 92.25 49 ALA B O 1
ATOM 2091 N N . LEU B 1 50 ? -12.289 25.609 17.141 1 93 50 LEU B N 1
ATOM 2092 C CA . LEU B 1 50 ? -12.469 24.281 16.547 1 93 50 LEU B CA 1
ATOM 2093 C C . LEU B 1 50 ? -12.141 23.188 17.547 1 93 50 LEU B C 1
ATOM 2095 O O . LEU B 1 50 ? -12.797 22.141 17.578 1 93 50 LEU B O 1
ATOM 2099 N N . TYR B 1 51 ? -11.172 23.391 18.391 1 92.44 51 TYR B N 1
ATOM 2100 C CA . TYR B 1 51 ? -10.68 22.406 19.344 1 92.44 51 TYR B CA 1
ATOM 2101 C C . TYR B 1 51 ? -11.711 22.156 20.438 1 92.44 51 TYR B C 1
ATOM 2103 O O . TYR B 1 51 ? -11.602 21.172 21.172 1 92.44 51 TYR B O 1
ATOM 2111 N N . ARG B 1 52 ? -12.703 23.016 20.531 1 92.25 52 ARG B N 1
ATOM 2112 C CA . ARG B 1 52 ? -13.812 22.781 21.438 1 92.25 52 ARG B CA 1
ATOM 2113 C C . ARG B 1 52 ? -14.703 21.641 20.922 1 92.25 52 ARG B C 1
ATOM 2115 O O . ARG B 1 52 ? -15.438 21.031 21.703 1 92.25 52 ARG B O 1
ATOM 2122 N N . HIS B 1 53 ? -14.578 21.391 19.625 1 93.12 53 HIS B N 1
ATOM 2123 C CA . HIS B 1 53 ? -15.469 20.422 19 1 93.12 53 HIS B CA 1
ATOM 2124 C C . HIS B 1 53 ? -14.711 19.156 18.594 1 93.12 53 HIS B C 1
ATOM 2126 O O . HIS B 1 53 ? -15.305 18.094 18.469 1 93.12 53 HIS B O 1
ATOM 2132 N N . ILE B 1 54 ? -13.422 19.328 18.297 1 93.06 54 ILE B N 1
ATOM 2133 C CA . ILE B 1 54 ? -12.641 18.172 17.844 1 93.06 54 ILE B CA 1
ATOM 2134 C C . ILE B 1 54 ? -11.328 18.125 18.625 1 93.06 54 ILE B C 1
ATOM 2136 O O . ILE B 1 54 ? -10.75 19.156 18.953 1 93.06 54 ILE B O 1
ATOM 2140 N N . GLY B 1 55 ? -10.812 16.891 18.859 1 89.69 55 GLY B N 1
ATOM 2141 C CA . GLY B 1 55 ? -9.648 16.641 19.688 1 89.69 55 GLY B CA 1
ATOM 2142 C C . GLY B 1 55 ? -8.344 16.766 18.938 1 89.69 55 GLY B C 1
ATOM 2143 O O . GLY B 1 55 ? -7.281 16.422 19.469 1 89.69 55 GLY B O 1
ATOM 2144 N N . GLY B 1 56 ? -8.391 17.188 17.594 1 91.5 56 GLY B N 1
ATOM 2145 C CA . GLY B 1 56 ? -7.145 17.312 16.859 1 91.5 56 GLY B CA 1
ATOM 2146 C C . GLY B 1 56 ? -7.258 16.844 15.422 1 91.5 56 GLY B C 1
ATOM 2147 O O . GLY B 1 56 ? -8.359 16.609 14.922 1 91.5 56 GLY B O 1
ATOM 2148 N N . ARG B 1 57 ? -6.09 16.797 14.867 1 92.06 57 ARG B N 1
ATOM 2149 C CA . ARG B 1 57 ? -6.035 16.562 13.43 1 92.06 57 ARG B CA 1
ATOM 2150 C C . ARG B 1 57 ? -6.57 15.164 13.094 1 92.06 57 ARG B C 1
ATOM 2152 O O . ARG B 1 57 ? -7.25 14.992 12.078 1 92.06 57 ARG B O 1
ATOM 2159 N N . TRP B 1 58 ? -6.328 14.195 13.922 1 91.06 58 TRP B N 1
ATOM 2160 C CA . TRP B 1 58 ? -6.715 12.836 13.594 1 91.06 58 TRP B CA 1
ATOM 2161 C C . TRP B 1 58 ? -8.219 12.641 13.75 1 91.06 58 TRP B C 1
ATOM 2163 O O . TRP B 1 58 ? -8.844 11.891 12.992 1 91.06 58 TRP B O 1
ATOM 2173 N N . GLN B 1 59 ? -8.758 13.266 14.75 1 92.19 59 GLN B N 1
ATOM 2174 C CA . GLN B 1 59 ? -10.211 13.219 14.859 1 92.19 59 GLN B CA 1
ATOM 2175 C C . GLN B 1 59 ? -10.867 13.938 13.68 1 92.19 59 GLN B C 1
ATOM 2177 O O . GLN B 1 59 ? -11.891 13.484 13.164 1 92.19 59 GLN B O 1
ATOM 2182 N N . LEU B 1 60 ? -10.297 15.078 13.289 1 94.31 60 LEU B N 1
ATOM 2183 C CA . LEU B 1 60 ? -10.797 15.789 12.117 1 94.31 60 LEU B CA 1
ATOM 2184 C C . LEU B 1 60 ? -10.742 14.906 10.883 1 94.31 60 LEU B C 1
ATOM 2186 O O . LEU B 1 60 ? -11.719 14.797 10.141 1 94.31 60 LEU B O 1
ATOM 2190 N N . GLU B 1 61 ? -9.641 14.211 10.648 1 92.81 61 GLU B N 1
ATOM 2191 C CA . GLU B 1 61 ? -9.469 13.32 9.5 1 92.81 61 GLU B CA 1
ATOM 2192 C C . GLU B 1 61 ? -10.484 12.18 9.539 1 92.81 61 GLU B C 1
ATOM 2194 O O . GLU B 1 61 ? -11.055 11.812 8.508 1 92.81 61 GLU B O 1
ATOM 2199 N N . ARG B 1 62 ? -10.672 11.641 10.703 1 92.75 62 ARG B N 1
ATOM 2200 C CA . ARG B 1 62 ? -11.641 10.562 10.844 1 92.75 62 ARG B CA 1
ATOM 2201 C C . ARG B 1 62 ? -13.047 11.047 10.492 1 92.75 62 ARG B C 1
ATOM 2203 O O . ARG B 1 62 ? -13.773 10.383 9.75 1 92.75 62 ARG B O 1
ATOM 2210 N N . LEU B 1 63 ? -13.406 12.211 11.062 1 93.75 63 LEU B N 1
ATOM 2211 C CA . LEU B 1 63 ? -14.75 12.742 10.844 1 93.75 63 LEU B CA 1
ATOM 2212 C C . LEU B 1 63 ? -15.008 12.977 9.359 1 93.75 63 LEU B C 1
ATOM 2214 O O . LEU B 1 63 ? -16.031 12.555 8.828 1 93.75 63 LEU B O 1
ATOM 2218 N N . VAL B 1 64 ? -14.109 13.562 8.672 1 95.62 64 VAL B N 1
ATOM 2219 C CA . VAL B 1 64 ? -14.281 13.875 7.254 1 95.62 64 VAL B CA 1
ATOM 2220 C C . VAL B 1 64 ? -14.172 12.602 6.426 1 95.62 64 VAL B C 1
ATOM 2222 O O . VAL B 1 64 ? -15 12.352 5.547 1 95.62 64 VAL B O 1
ATOM 2225 N N . GLY B 1 65 ? -13.156 11.758 6.711 1 94.94 65 GLY B N 1
ATOM 2226 C CA . GLY B 1 65 ? -13 10.5 6.004 1 94.94 65 GLY B CA 1
ATOM 2227 C C . GLY B 1 65 ? -14.219 9.594 6.113 1 94.94 65 GLY B C 1
ATOM 2228 O O . GLY B 1 65 ? -14.672 9.039 5.113 1 94.94 65 GLY B O 1
ATOM 2229 N N . GLU B 1 66 ? -14.758 9.508 7.297 1 94.12 66 GLU B N 1
ATOM 2230 C CA . GLU B 1 66 ? -15.93 8.672 7.516 1 94.12 66 GLU B CA 1
ATOM 2231 C C . GLU B 1 66 ? -17.156 9.242 6.816 1 94.12 66 GLU B C 1
ATOM 2233 O O . GLU B 1 66 ? -18.031 8.5 6.355 1 94.12 66 GLU B O 1
ATOM 2238 N N . SER B 1 67 ? -17.219 10.555 6.824 1 95.56 67 SER B N 1
ATOM 2239 C CA . SER B 1 67 ? -18.328 11.18 6.113 1 95.56 67 SER B CA 1
ATOM 2240 C C . SER B 1 67 ? -18.281 10.859 4.625 1 95.56 67 SER B C 1
ATOM 2242 O O . SER B 1 67 ? -19.312 10.656 3.994 1 95.56 67 SER B O 1
ATOM 2244 N N . LEU B 1 68 ? -17.109 10.812 4.008 1 95.62 68 LEU B N 1
ATOM 2245 C CA . LEU B 1 68 ? -16.953 10.414 2.613 1 95.62 68 LEU B CA 1
ATOM 2246 C C . LEU B 1 68 ? -17.344 8.945 2.42 1 95.62 68 LEU B C 1
ATOM 2248 O O . LEU B 1 68 ? -18.078 8.609 1.494 1 95.62 68 LEU B O 1
ATOM 2252 N N . LEU B 1 69 ? -16.875 8.109 3.346 1 94.38 69 LEU B N 1
ATOM 2253 C CA . LEU B 1 69 ? -17.141 6.676 3.248 1 94.38 69 LEU B CA 1
ATOM 2254 C C . LEU B 1 69 ? -18.625 6.391 3.357 1 94.38 69 LEU B C 1
ATOM 2256 O O . LEU B 1 69 ? -19.125 5.41 2.791 1 94.38 69 LEU B O 1
ATOM 2260 N N . ALA B 1 70 ? -19.312 7.238 4.09 1 94.56 70 ALA B N 1
ATOM 2261 C CA . ALA B 1 70 ? -20.75 7.078 4.262 1 94.56 70 ALA B CA 1
ATOM 2262 C C . ALA B 1 70 ? -21.469 7.176 2.922 1 94.56 70 ALA B C 1
ATOM 2264 O O . ALA B 1 70 ? -22.609 6.711 2.787 1 94.56 70 ALA B O 1
ATOM 2265 N N . ASP B 1 71 ? -20.812 7.793 1.943 1 95.94 71 ASP B N 1
ATOM 2266 C CA . ASP B 1 71 ? -21.406 7.949 0.621 1 95.94 71 ASP B CA 1
ATOM 2267 C C . ASP B 1 71 ? -21.219 6.691 -0.222 1 95.94 71 ASP B C 1
ATOM 2269 O O . ASP B 1 71 ? -21.797 6.57 -1.306 1 95.94 71 ASP B O 1
ATOM 2273 N N . LEU B 1 72 ? -20.375 5.719 0.237 1 94.19 72 LEU B N 1
ATOM 2274 C CA . LEU B 1 72 ? -20.078 4.508 -0.523 1 94.19 72 LEU B CA 1
ATOM 2275 C C . LEU B 1 72 ? -21.094 3.41 -0.196 1 94.19 72 LEU B C 1
ATOM 2277 O O . LEU B 1 72 ? -21.281 3.066 0.973 1 94.19 72 LEU B O 1
ATOM 2281 N N . GLU B 1 73 ? -21.766 2.932 -1.14 1 90.94 73 GLU B N 1
ATOM 2282 C CA . GLU B 1 73 ? -22.688 1.806 -0.997 1 90.94 73 GLU B CA 1
ATOM 2283 C C . GLU B 1 73 ? -22.172 0.573 -1.733 1 90.94 73 GLU B C 1
ATOM 2285 O O . GLU B 1 73 ? -21.797 0.656 -2.904 1 90.94 73 GLU B O 1
ATOM 2290 N N . LEU B 1 74 ? -22.078 -0.488 -0.964 1 90.94 74 LEU B N 1
ATOM 2291 C CA . LEU B 1 74 ? -21.688 -1.748 -1.58 1 90.94 74 LEU B CA 1
ATOM 2292 C C . LEU B 1 74 ? -22.891 -2.486 -2.148 1 90.94 74 LEU B C 1
ATOM 2294 O O . LEU B 1 74 ? -23.969 -2.479 -1.548 1 90.94 74 LEU B O 1
ATOM 2298 N N . THR B 1 75 ? -22.75 -2.914 -3.34 1 88.38 75 THR B N 1
ATOM 2299 C CA . THR B 1 75 ? -23.797 -3.703 -3.975 1 88.38 75 THR B CA 1
ATOM 2300 C C . THR B 1 75 ? -23.391 -5.172 -4.066 1 88.38 75 THR B C 1
ATOM 2302 O O . THR B 1 75 ? -22.203 -5.484 -4.168 1 88.38 75 THR B O 1
ATOM 2305 N N . ASP B 1 76 ? -24.391 -6.043 -3.855 1 88.81 76 ASP B N 1
ATOM 2306 C CA . ASP B 1 76 ? -24.172 -7.461 -4.117 1 88.81 76 ASP B CA 1
ATOM 2307 C C . ASP B 1 76 ? -24.094 -7.738 -5.613 1 88.81 76 ASP B C 1
ATOM 2309 O O . ASP B 1 76 ? -25.078 -8.172 -6.219 1 88.81 76 ASP B O 1
ATOM 2313 N N . ALA B 1 77 ? -22.953 -7.477 -6.141 1 84.69 77 ALA B N 1
ATOM 2314 C CA . ALA B 1 77 ? -22.75 -7.574 -7.586 1 84.69 77 ALA B CA 1
ATOM 2315 C C . ALA B 1 77 ? -22.047 -8.883 -7.953 1 84.69 77 ALA B C 1
ATOM 2317 O O . ALA B 1 77 ? -21.203 -9.359 -7.211 1 84.69 77 ALA B O 1
ATOM 2318 N N . GLY B 1 78 ? -22.391 -9.375 -8.984 1 85.19 78 GLY B N 1
ATOM 2319 C CA . GLY B 1 78 ? -21.734 -10.555 -9.516 1 85.19 78 GLY B CA 1
ATOM 2320 C C . GLY B 1 78 ? -22.469 -11.844 -9.211 1 85.19 78 GLY B C 1
ATOM 2321 O O . GLY B 1 78 ? -23.078 -11.977 -8.148 1 85.19 78 GLY B O 1
ATOM 2322 N N . ASP B 1 79 ? -22.391 -12.82 -10.062 1 89 79 ASP B N 1
ATOM 2323 C CA . ASP B 1 79 ? -23.047 -14.117 -9.914 1 89 79 ASP B CA 1
ATOM 2324 C C . ASP B 1 79 ? -22.172 -15.086 -9.109 1 89 79 ASP B C 1
ATOM 2326 O O . ASP B 1 79 ? -22.703 -15.945 -8.398 1 89 79 ASP B O 1
ATOM 2330 N N . THR B 1 80 ? -20.891 -14.891 -9.234 1 94.19 80 THR B N 1
ATOM 2331 C CA . THR B 1 80 ? -19.969 -15.758 -8.508 1 94.19 80 THR B CA 1
ATOM 2332 C C . THR B 1 80 ? -19.25 -14.984 -7.402 1 94.19 80 THR B C 1
ATOM 2334 O O . THR B 1 80 ? -19.234 -13.75 -7.41 1 94.19 80 THR B O 1
ATOM 2337 N N . ILE B 1 81 ? -18.688 -15.664 -6.465 1 96.12 81 ILE B N 1
ATOM 2338 C CA . ILE B 1 81 ? -17.938 -15.062 -5.371 1 96.12 81 ILE B CA 1
ATOM 2339 C C . ILE B 1 81 ? -16.75 -14.297 -5.926 1 96.12 81 ILE B C 1
ATOM 2341 O O . ILE B 1 81 ? -16.406 -13.219 -5.43 1 96.12 81 ILE B O 1
ATOM 2345 N N . GLU B 1 82 ? -16.109 -14.812 -6.961 1 95.25 82 GLU B N 1
ATOM 2346 C CA . GLU B 1 82 ? -14.969 -14.148 -7.594 1 95.25 82 GLU B CA 1
ATOM 2347 C C . GLU B 1 82 ? -15.383 -12.805 -8.195 1 95.25 82 GLU B C 1
ATOM 2349 O O . GLU B 1 82 ? -14.719 -11.789 -7.965 1 95.25 82 GLU B O 1
ATOM 2354 N N . GLU B 1 83 ? -16.516 -12.82 -8.891 1 95.88 83 GLU B N 1
ATOM 2355 C CA . GLU B 1 83 ? -17.016 -11.602 -9.508 1 95.88 83 GLU B CA 1
ATOM 2356 C C . GLU B 1 83 ? -17.391 -10.562 -8.453 1 95.88 83 GLU B C 1
ATOM 2358 O O . GLU B 1 83 ? -17.141 -9.367 -8.633 1 95.88 83 GLU B O 1
ATOM 2363 N N . HIS B 1 84 ? -17.984 -11.008 -7.41 1 96.88 84 HIS B N 1
ATOM 2364 C CA . HIS B 1 84 ? -18.406 -10.094 -6.355 1 96.88 84 HIS B CA 1
ATOM 2365 C C . HIS B 1 84 ? -17.203 -9.43 -5.691 1 96.88 84 HIS B C 1
ATOM 2367 O O . HIS B 1 84 ? -17.172 -8.211 -5.527 1 96.88 84 HIS B O 1
ATOM 2373 N N . LEU B 1 85 ? -16.203 -10.25 -5.348 1 97.44 85 LEU B N 1
ATOM 2374 C CA . LEU B 1 85 ? -15.023 -9.719 -4.668 1 97.44 85 LEU B CA 1
ATOM 2375 C C . LEU B 1 85 ? -14.258 -8.766 -5.574 1 97.44 85 LEU B C 1
ATOM 2377 O O . LEU B 1 85 ? -13.703 -7.766 -5.109 1 97.44 85 LEU B O 1
ATOM 2381 N N . LEU B 1 86 ? -14.219 -9.078 -6.871 1 97.12 86 LEU B N 1
ATOM 2382 C CA . LEU B 1 86 ? -13.586 -8.172 -7.82 1 97.12 86 LEU B CA 1
ATOM 2383 C C . LEU B 1 86 ? -14.32 -6.836 -7.871 1 97.12 86 LEU B C 1
ATOM 2385 O O . LEU B 1 86 ? -13.695 -5.777 -7.828 1 97.12 86 LEU B O 1
ATOM 2389 N N . ALA B 1 87 ? -15.602 -6.887 -7.93 1 96.62 87 ALA B N 1
ATOM 2390 C CA . ALA B 1 87 ? -16.406 -5.672 -7.949 1 96.62 87 ALA B CA 1
ATOM 2391 C C . ALA B 1 87 ? -16.219 -4.863 -6.672 1 96.62 87 ALA B C 1
ATOM 2393 O O . ALA B 1 87 ? -16.094 -3.635 -6.715 1 96.62 87 ALA B O 1
ATOM 2394 N N . PHE B 1 88 ? -16.188 -5.555 -5.559 1 96.81 88 PHE B N 1
ATOM 2395 C CA . PHE B 1 88 ? -15.945 -4.934 -4.262 1 96.81 88 PHE B CA 1
ATOM 2396 C C . PHE B 1 88 ? -14.633 -4.164 -4.266 1 96.81 88 PHE B C 1
ATOM 2398 O O . PHE B 1 88 ? -14.602 -2.979 -3.932 1 96.81 88 PHE B O 1
ATOM 2405 N N . GLY B 1 89 ? -13.523 -4.816 -4.695 1 96.88 89 GLY B N 1
ATOM 2406 C CA . GLY B 1 89 ? -12.211 -4.191 -4.738 1 96.88 89 GLY B CA 1
ATOM 2407 C C . GLY B 1 89 ? -12.141 -3.016 -5.691 1 96.88 89 GLY B C 1
ATOM 2408 O O . GLY B 1 89 ? -11.594 -1.965 -5.348 1 96.88 89 GLY B O 1
ATOM 2409 N N . THR B 1 90 ? -12.711 -3.201 -6.891 1 96.69 90 THR B N 1
ATOM 2410 C CA . THR B 1 90 ? -12.664 -2.148 -7.902 1 96.69 90 THR B CA 1
ATOM 2411 C C . THR B 1 90 ? -13.492 -0.942 -7.461 1 96.69 90 THR B C 1
ATOM 2413 O O . THR B 1 90 ? -13.109 0.202 -7.719 1 96.69 90 THR B O 1
ATOM 2416 N N . THR B 1 91 ? -14.602 -1.203 -6.797 1 96.5 91 THR B N 1
ATOM 2417 C CA . THR B 1 91 ? -15.438 -0.126 -6.273 1 96.5 91 THR B CA 1
ATOM 2418 C C . THR B 1 91 ? -14.68 0.676 -5.219 1 96.5 91 THR B C 1
ATOM 2420 O O . THR B 1 91 ? -14.672 1.908 -5.258 1 96.5 91 THR B O 1
ATOM 2423 N N . LEU B 1 92 ? -14.047 0.006 -4.297 1 95.62 92 LEU B N 1
ATOM 2424 C CA . LEU B 1 92 ? -13.281 0.673 -3.254 1 95.62 92 LEU B CA 1
ATOM 2425 C C . LEU B 1 92 ? -12.148 1.503 -3.857 1 95.62 92 LEU B C 1
ATOM 2427 O O . LEU B 1 92 ? -11.961 2.664 -3.486 1 95.62 92 LEU B O 1
ATOM 2431 N N . HIS B 1 93 ? -11.438 0.893 -4.801 1 97.19 93 HIS B N 1
ATOM 2432 C CA . HIS B 1 93 ? -10.328 1.564 -5.461 1 97.19 93 HIS B CA 1
ATOM 2433 C C . HIS B 1 93 ? -10.797 2.822 -6.184 1 97.19 93 HIS B C 1
ATOM 2435 O O . HIS B 1 93 ? -10.234 3.902 -5.984 1 97.19 93 HIS B O 1
ATOM 2441 N N . GLY B 1 94 ? -11.82 2.676 -7.008 1 96.81 94 GLY B N 1
ATOM 2442 C CA . GLY B 1 94 ? -12.352 3.807 -7.746 1 96.81 94 GLY B CA 1
ATOM 2443 C C . GLY B 1 94 ? -12.875 4.918 -6.852 1 96.81 94 GLY B C 1
ATOM 2444 O O . GLY B 1 94 ? -12.648 6.098 -7.129 1 96.81 94 GLY B O 1
ATOM 2445 N N . PHE B 1 95 ? -13.539 4.551 -5.789 1 96.62 95 PHE B N 1
ATOM 2446 C CA . PHE B 1 95 ? -14.062 5.535 -4.852 1 96.62 95 PHE B CA 1
ATOM 2447 C C . PHE B 1 95 ? -12.938 6.316 -4.191 1 96.62 95 PHE B C 1
ATOM 2449 O O . PHE B 1 95 ? -13.023 7.539 -4.043 1 96.62 95 PHE B O 1
ATOM 2456 N N . ALA B 1 96 ? -11.883 5.602 -3.77 1 95.56 96 ALA B N 1
ATOM 2457 C CA . ALA B 1 96 ? -10.719 6.262 -3.176 1 95.56 96 ALA B CA 1
ATOM 2458 C C . ALA B 1 96 ? -10.086 7.246 -4.156 1 95.56 96 ALA B C 1
ATOM 2460 O O . ALA B 1 96 ? -9.727 8.359 -3.777 1 95.56 96 ALA B O 1
ATOM 2461 N N . LEU B 1 97 ? -9.977 6.895 -5.441 1 95.62 97 LEU B N 1
ATOM 2462 C CA . LEU B 1 97 ? -9.367 7.746 -6.457 1 95.62 97 LEU B CA 1
ATOM 2463 C C . LEU B 1 97 ? -10.219 8.992 -6.703 1 95.62 97 LEU B C 1
ATOM 2465 O O . LEU B 1 97 ? -9.695 10.055 -7.039 1 95.62 97 LEU B O 1
ATOM 2469 N N . GLN B 1 98 ? -11.516 8.859 -6.535 1 95.94 98 GLN B N 1
ATOM 2470 C CA . GLN B 1 98 ? -12.43 9.977 -6.734 1 95.94 98 GLN B CA 1
ATOM 2471 C C . GLN B 1 98 ? -12.383 10.945 -5.551 1 95.94 98 GLN B C 1
ATOM 2473 O O . GLN B 1 98 ? -12.875 12.07 -5.645 1 95.94 98 GLN B O 1
ATOM 2478 N N . ASN B 1 99 ? -11.812 10.508 -4.426 1 95.69 99 ASN B N 1
ATOM 2479 C CA . ASN B 1 99 ? -11.68 11.305 -3.211 1 95.69 99 ASN B CA 1
ATOM 2480 C C . ASN B 1 99 ? -10.227 11.359 -2.732 1 95.69 99 ASN B C 1
ATOM 2482 O O . ASN B 1 99 ? -9.867 10.695 -1.758 1 95.69 99 ASN B O 1
ATOM 2486 N N . PRO B 1 100 ? -9.492 12.281 -3.334 1 93.81 100 PRO B N 1
ATOM 2487 C CA . PRO B 1 100 ? -8.062 12.336 -3.014 1 93.81 100 PRO B CA 1
ATOM 2488 C C . PRO B 1 100 ? -7.801 12.477 -1.517 1 93.81 100 PRO B C 1
ATOM 2490 O O . PRO B 1 100 ? -8.445 13.289 -0.847 1 93.81 100 PRO B O 1
ATOM 2493 N N . GLY B 1 101 ? -6.91 11.609 -1.054 1 93.56 101 GLY B N 1
ATOM 2494 C CA . GLY B 1 101 ? -6.57 11.586 0.36 1 93.56 101 GLY B CA 1
ATOM 2495 C C . GLY B 1 101 ? -7.293 10.5 1.131 1 93.56 101 GLY B C 1
ATOM 2496 O O . GLY B 1 101 ? -6.898 10.148 2.244 1 93.56 101 GLY B O 1
ATOM 2497 N N . LEU B 1 102 ? -8.344 9.961 0.561 1 94.62 102 LEU B N 1
ATOM 2498 C CA . LEU B 1 102 ? -9.148 8.969 1.259 1 94.62 102 LEU B CA 1
ATOM 2499 C C . LEU B 1 102 ? -8.398 7.645 1.385 1 94.62 102 LEU B C 1
ATOM 2501 O O . LEU B 1 102 ? -8.523 6.953 2.398 1 94.62 102 LEU B O 1
ATOM 2505 N N . ALA B 1 103 ? -7.602 7.227 0.391 1 93.88 103 ALA B N 1
ATOM 2506 C CA . ALA B 1 103 ? -6.848 5.977 0.439 1 93.88 103 ALA B CA 1
ATOM 2507 C C . ALA B 1 103 ? -5.859 5.98 1.6 1 93.88 103 ALA B C 1
ATOM 2509 O O . ALA B 1 103 ? -5.73 4.984 2.316 1 93.88 103 ALA B O 1
ATOM 2510 N N . ARG B 1 104 ? -5.215 7.082 1.763 1 90.5 104 ARG B N 1
ATOM 2511 C CA . ARG B 1 104 ? -4.27 7.207 2.871 1 90.5 104 ARG B CA 1
ATOM 2512 C C . ARG B 1 104 ? -4.988 7.098 4.211 1 90.5 104 ARG B C 1
ATOM 2514 O O . ARG B 1 104 ? -4.496 6.434 5.129 1 90.5 104 ARG B O 1
ATOM 2521 N N . TYR B 1 105 ? -6.148 7.801 4.305 1 91 105 TYR B N 1
ATOM 2522 C CA . TYR B 1 105 ? -6.949 7.688 5.52 1 91 105 TYR B CA 1
ATOM 2523 C C . TYR B 1 105 ? -7.324 6.234 5.789 1 91 105 TYR B C 1
ATOM 2525 O O . TYR B 1 105 ? -7.195 5.754 6.918 1 91 105 TYR B O 1
ATOM 2533 N N . MET B 1 106 ? -7.742 5.504 4.762 1 91 106 MET B N 1
ATOM 2534 C CA . MET B 1 106 ? -8.18 4.117 4.898 1 91 106 MET B CA 1
ATOM 2535 C C . MET B 1 106 ? -7.008 3.219 5.289 1 91 106 MET B C 1
ATOM 2537 O O . MET B 1 106 ? -7.184 2.258 6.043 1 91 106 MET B O 1
ATOM 2541 N N . GLN B 1 107 ? -5.809 3.504 4.883 1 87.69 107 GLN B N 1
ATOM 2542 C CA . GLN B 1 107 ? -4.629 2.721 5.23 1 87.69 107 GLN B CA 1
ATOM 2543 C C . GLN B 1 107 ? -4.285 2.875 6.711 1 87.69 107 GLN B C 1
ATOM 2545 O O . GLN B 1 107 ? -3.801 1.935 7.34 1 87.69 107 GLN B O 1
ATOM 2550 N N . LEU B 1 108 ? -4.523 3.969 7.27 1 79.62 108 LEU B N 1
ATOM 2551 C CA . LEU B 1 108 ? -4.086 4.301 8.617 1 79.62 108 LEU B CA 1
ATOM 2552 C C . LEU B 1 108 ? -5.148 3.912 9.648 1 79.62 108 LEU B C 1
ATOM 2554 O O . LEU B 1 108 ? -4.82 3.469 10.75 1 79.62 108 LEU B O 1
ATOM 2558 N N . LEU B 1 109 ? -6.371 4.07 9.211 1 63.94 109 LEU B N 1
ATOM 2559 C CA . LEU B 1 109 ? -7.398 4.004 10.242 1 63.94 109 LEU B CA 1
ATOM 2560 C C . LEU B 1 109 ? -8.453 2.957 9.891 1 63.94 109 LEU B C 1
ATOM 2562 O O . LEU B 1 109 ? -9.492 2.875 10.547 1 63.94 109 LEU B O 1
ATOM 2566 N N . PHE B 1 110 ? -8.398 2.178 8.93 1 60.91 110 PHE B N 1
ATOM 2567 C CA . PHE B 1 110 ? -9.445 1.222 8.594 1 60.91 110 PHE B CA 1
ATOM 2568 C C . PHE B 1 110 ? -9.32 -0.038 9.438 1 60.91 110 PHE B C 1
ATOM 2570 O O . PHE B 1 110 ? -8.219 -0.547 9.648 1 60.91 110 PHE B O 1
ATOM 2577 N N . PRO B 1 111 ? -10.641 -0.461 9.734 1 58.91 111 PRO B N 1
ATOM 2578 C CA . PRO B 1 111 ? -11.969 0.142 9.594 1 58.91 111 PRO B CA 1
ATOM 2579 C C . PRO B 1 111 ? -12.352 1.021 10.781 1 58.91 111 PRO B C 1
ATOM 2581 O O . PRO B 1 111 ? -12.586 0.511 11.875 1 58.91 111 PRO B O 1
ATOM 2584 N N . ARG B 1 112 ? -11.969 2.338 10.898 1 62.22 112 ARG B N 1
ATOM 2585 C CA . ARG B 1 112 ? -11.828 3.039 12.172 1 62.22 112 ARG B CA 1
ATOM 2586 C C . ARG B 1 112 ? -13.07 3.865 12.484 1 62.22 112 ARG B C 1
ATOM 2588 O O . ARG B 1 112 ? -13.25 4.332 13.617 1 62.22 112 ARG B O 1
ATOM 2595 N N . GLY B 1 113 ? -14.031 4.008 11.555 1 73.88 113 GLY B N 1
ATOM 2596 C CA . GLY B 1 113 ? -15.188 4.758 12.031 1 73.88 113 GLY B CA 1
ATOM 2597 C C . GLY B 1 113 ? -16.516 4.109 11.664 1 73.88 113 GLY B C 1
ATOM 2598 O O . GLY B 1 113 ? -16.547 2.93 11.305 1 73.88 113 GLY B O 1
ATOM 2599 N N . GLU B 1 114 ? -17.562 4.688 11.992 1 80.81 114 GLU B N 1
ATOM 2600 C CA . GLU B 1 114 ? -18.906 4.129 11.836 1 80.81 114 GLU B CA 1
ATOM 2601 C C . GLU B 1 114 ? -19.156 3.711 10.391 1 80.81 114 GLU B C 1
ATOM 2603 O O . GLU B 1 114 ? -19.656 2.611 10.133 1 80.81 114 GLU B O 1
ATOM 2608 N N . ALA B 1 115 ? -18.781 4.535 9.461 1 87.44 115 ALA B N 1
ATOM 2609 C CA . ALA B 1 115 ? -19.031 4.219 8.062 1 87.44 115 ALA B CA 1
ATOM 2610 C C . ALA B 1 115 ? -18.172 3.051 7.598 1 87.44 115 ALA B C 1
ATOM 2612 O O . ALA B 1 115 ? -18.641 2.174 6.867 1 87.44 115 ALA B O 1
ATOM 2613 N N . GLY B 1 116 ? -16.922 2.977 8.023 1 88.06 116 GLY B N 1
ATOM 2614 C CA . GLY B 1 116 ? -16.047 1.858 7.719 1 88.06 116 GLY B CA 1
ATOM 2615 C C . GLY B 1 116 ? -16.547 0.539 8.281 1 88.06 116 GLY B C 1
ATOM 2616 O O . GLY B 1 116 ? -16.531 -0.48 7.586 1 88.06 116 GLY B O 1
ATOM 2617 N N . ALA B 1 117 ? -16.984 0.629 9.492 1 86.81 117 ALA B N 1
ATOM 2618 C CA . ALA B 1 117 ? -17.531 -0.56 10.133 1 86.81 117 ALA B CA 1
ATOM 2619 C C . ALA B 1 117 ? -18.781 -1.049 9.398 1 86.81 117 ALA B C 1
ATOM 2621 O O . ALA B 1 117 ? -18.969 -2.254 9.227 1 86.81 117 ALA B O 1
ATOM 2622 N N . ARG B 1 118 ? -19.578 -0.106 9.039 1 89.69 118 ARG B N 1
ATOM 2623 C CA . ARG B 1 118 ? -20.797 -0.455 8.305 1 89.69 118 ARG B CA 1
ATOM 2624 C C . ARG B 1 118 ? -20.453 -1.132 6.98 1 89.69 118 ARG B C 1
ATOM 2626 O O . ARG B 1 118 ? -21.094 -2.117 6.602 1 89.69 118 ARG B O 1
ATOM 2633 N N . LEU B 1 119 ? -19.484 -0.592 6.273 1 90.75 119 LEU B N 1
ATOM 2634 C CA . LEU B 1 119 ? -19.062 -1.176 5.004 1 90.75 119 LEU B CA 1
ATOM 2635 C C . LEU B 1 119 ? -18.578 -2.609 5.195 1 90.75 119 LEU B C 1
ATOM 2637 O O . LEU B 1 119 ? -18.938 -3.496 4.41 1 90.75 119 LEU B O 1
ATOM 2641 N N . LEU B 1 120 ? -17.797 -2.805 6.23 1 89.75 120 LEU B N 1
ATOM 2642 C CA . LEU B 1 120 ? -17.312 -4.152 6.52 1 89.75 120 LEU B CA 1
ATOM 2643 C C . LEU B 1 120 ? -18.469 -5.074 6.887 1 89.75 120 LEU B C 1
ATOM 2645 O O . LEU B 1 120 ? -18.547 -6.211 6.41 1 89.75 120 LEU B O 1
ATOM 2649 N N . SER B 1 121 ? -19.375 -4.562 7.727 1 91.25 121 SER B N 1
ATOM 2650 C CA . SER B 1 121 ? -20.547 -5.344 8.125 1 91.25 121 SER B CA 1
ATOM 2651 C C . SER B 1 121 ? -21.391 -5.73 6.914 1 91.25 121 SER B C 1
ATOM 2653 O O . SER B 1 121 ? -21.844 -6.871 6.809 1 91.25 121 SER B O 1
ATOM 2655 N N . ASP B 1 122 ? -21.562 -4.754 6.027 1 92.81 122 ASP B N 1
ATOM 2656 C CA . ASP B 1 122 ? -22.344 -5.012 4.816 1 92.81 122 ASP B CA 1
ATOM 2657 C C . ASP B 1 122 ? -21.672 -6.094 3.963 1 92.81 122 ASP B C 1
ATOM 2659 O O . ASP B 1 122 ? -22.359 -7.008 3.486 1 92.81 122 ASP B O 1
ATOM 2663 N N . GLU B 1 123 ? -20.391 -5.977 3.773 1 93.75 123 GLU B N 1
ATOM 2664 C CA . GLU B 1 123 ? -19.672 -6.945 2.955 1 93.75 123 GLU B CA 1
ATOM 2665 C C . GLU B 1 123 ? -19.703 -8.336 3.594 1 93.75 123 GLU B C 1
ATOM 2667 O O . GLU B 1 123 ? -19.891 -9.336 2.904 1 93.75 123 GLU B O 1
ATOM 2672 N N . VAL B 1 124 ? -19.547 -8.398 4.934 1 92.69 124 VAL B N 1
ATOM 2673 C CA . VAL B 1 124 ? -19.578 -9.656 5.664 1 92.69 124 VAL B CA 1
ATOM 2674 C C . VAL B 1 124 ? -20.969 -10.289 5.52 1 92.69 124 VAL B C 1
ATOM 2676 O O . VAL B 1 124 ? -21.078 -11.508 5.328 1 92.69 124 VAL B O 1
ATOM 2679 N N . ALA B 1 125 ? -22 -9.461 5.59 1 93.69 125 ALA B N 1
ATOM 2680 C CA . ALA B 1 125 ? -23.359 -9.961 5.434 1 93.69 125 ALA B CA 1
ATOM 2681 C C . ALA B 1 125 ? -23.578 -10.523 4.035 1 93.69 125 ALA B C 1
ATOM 2683 O O . ALA B 1 125 ? -24.219 -11.57 3.873 1 93.69 125 ALA B O 1
ATOM 2684 N N . ILE B 1 126 ? -23.109 -9.852 3.027 1 95.69 126 ILE B N 1
ATOM 2685 C CA . ILE B 1 126 ? -23.25 -10.297 1.646 1 95.69 126 ILE B CA 1
ATOM 2686 C C . ILE B 1 126 ? -22.578 -11.648 1.468 1 95.69 126 ILE B C 1
ATOM 2688 O O . ILE B 1 126 ? -23.172 -12.578 0.917 1 95.69 126 ILE B O 1
ATOM 2692 N N . LEU B 1 127 ? -21.297 -11.797 1.954 1 95.69 127 LEU B N 1
ATOM 2693 C CA . LEU B 1 127 ? -20.578 -13.055 1.82 1 95.69 127 LEU B CA 1
ATOM 2694 C C . LEU B 1 127 ? -21.219 -14.148 2.672 1 95.69 127 LEU B C 1
ATOM 2696 O O . LEU B 1 127 ? -21.172 -15.328 2.311 1 95.69 127 LEU B O 1
ATOM 2700 N N . GLY B 1 128 ? -21.812 -13.703 3.814 1 94.56 128 GLY B N 1
ATOM 2701 C CA . GLY B 1 128 ? -22.547 -14.648 4.637 1 94.56 128 GLY B CA 1
ATOM 2702 C C . GLY B 1 128 ? -23.703 -15.305 3.896 1 94.56 128 GLY B C 1
ATOM 2703 O O . GLY B 1 128 ? -23.953 -16.5 4.059 1 94.56 128 GLY B O 1
ATOM 2704 N N . ARG B 1 129 ? -24.359 -14.578 3.088 1 94.94 129 ARG B N 1
ATOM 2705 C CA . ARG B 1 129 ? -25.469 -15.102 2.301 1 94.94 129 ARG B CA 1
ATOM 2706 C C . ARG B 1 129 ? -24.969 -16.109 1.262 1 94.94 129 ARG B C 1
ATOM 2708 O O . ARG B 1 129 ? -25.766 -16.891 0.721 1 94.94 129 ARG B O 1
ATOM 2715 N N . ARG B 1 130 ? -23.703 -16.031 1.016 1 94.06 130 ARG B N 1
ATOM 2716 C CA . ARG B 1 130 ? -23.109 -16.969 0.065 1 94.06 130 ARG B CA 1
ATOM 2717 C C . ARG B 1 130 ? -22.469 -18.156 0.786 1 94.06 130 ARG B C 1
ATOM 2719 O O . ARG B 1 130 ? -21.781 -18.969 0.166 1 94.06 130 ARG B O 1
ATOM 2726 N N . GLY B 1 131 ? -22.578 -18.203 2.141 1 95.31 131 GLY B N 1
ATOM 2727 C CA . GLY B 1 131 ? -22.203 -19.391 2.891 1 95.31 131 GLY B CA 1
ATOM 2728 C C . GLY B 1 131 ? -20.891 -19.234 3.639 1 95.31 131 GLY B C 1
ATOM 2729 O O . GLY B 1 131 ? -20.406 -20.188 4.25 1 95.31 131 GLY B O 1
ATOM 2730 N N . TYR B 1 132 ? -20.297 -18.062 3.666 1 95.56 132 TYR B N 1
ATOM 2731 C CA . TYR B 1 132 ? -19.047 -17.859 4.371 1 95.56 132 TYR B CA 1
ATOM 2732 C C . TYR B 1 132 ? -19.281 -17.5 5.832 1 95.56 132 TYR B C 1
ATOM 2734 O O . TYR B 1 132 ? -20.25 -16.797 6.156 1 95.56 132 TYR B O 1
ATOM 2742 N N . THR B 1 133 ? -18.438 -18.031 6.703 1 93.69 133 THR B N 1
ATOM 2743 C CA . THR B 1 133 ? -18.469 -17.562 8.078 1 93.69 133 THR B CA 1
ATOM 2744 C C . THR B 1 133 ? -18.078 -16.094 8.156 1 93.69 133 THR B C 1
ATOM 2746 O O . THR B 1 133 ? -17.438 -15.562 7.238 1 93.69 133 THR B O 1
ATOM 2749 N N . ALA B 1 134 ? -18.438 -15.43 9.211 1 92.25 134 ALA B N 1
ATOM 2750 C CA . ALA B 1 134 ? -18.125 -14.016 9.367 1 92.25 134 ALA B CA 1
ATOM 2751 C C . ALA B 1 134 ? -16.625 -13.773 9.336 1 92.25 134 ALA B C 1
ATOM 2753 O O . ALA B 1 134 ? -16.156 -12.805 8.742 1 92.25 134 ALA B O 1
ATOM 2754 N N . GLU B 1 135 ? -15.891 -14.672 9.961 1 91.19 135 GLU B N 1
ATOM 2755 C CA . GLU B 1 135 ? -14.445 -14.523 10.023 1 91.19 135 GLU B CA 1
ATOM 2756 C C . GLU B 1 135 ? -13.812 -14.711 8.641 1 91.19 135 GLU B C 1
ATOM 2758 O O . GLU B 1 135 ? -12.914 -13.953 8.258 1 91.19 135 GLU B O 1
ATOM 2763 N N . ALA B 1 136 ? -14.297 -15.711 7.934 1 93.25 136 ALA B N 1
ATOM 2764 C CA . ALA B 1 136 ? -13.789 -15.945 6.578 1 93.25 136 ALA B CA 1
ATOM 2765 C C . ALA B 1 136 ? -14.164 -14.789 5.652 1 93.25 136 ALA B C 1
ATOM 2767 O O . ALA B 1 136 ? -13.344 -14.359 4.836 1 93.25 136 ALA B O 1
ATOM 2768 N N . ALA B 1 137 ? -15.406 -14.312 5.824 1 94.19 137 ALA B N 1
ATOM 2769 C CA . ALA B 1 137 ? -15.875 -13.172 5.035 1 94.19 137 ALA B CA 1
ATOM 2770 C C . ALA B 1 137 ? -15.008 -11.945 5.289 1 94.19 137 ALA B C 1
ATOM 2772 O O . ALA B 1 137 ? -14.633 -11.234 4.352 1 94.19 137 ALA B O 1
ATOM 2773 N N . ALA B 1 138 ? -14.641 -11.711 6.516 1 91.44 138 ALA B N 1
ATOM 2774 C CA . ALA B 1 138 ? -13.812 -10.562 6.879 1 91.44 138 ALA B CA 1
ATOM 2775 C C . ALA B 1 138 ? -12.406 -10.703 6.301 1 91.44 138 ALA B C 1
ATOM 2777 O O . ALA B 1 138 ? -11.836 -9.727 5.809 1 91.44 138 ALA B O 1
ATOM 2778 N N . LEU B 1 139 ? -11.867 -11.875 6.332 1 91.69 139 LEU B N 1
ATOM 2779 C CA . LEU B 1 139 ? -10.539 -12.117 5.781 1 91.69 139 LEU B CA 1
ATOM 2780 C C . LEU B 1 139 ? -10.523 -11.859 4.277 1 91.69 139 LEU B C 1
ATOM 2782 O O . LEU B 1 139 ? -9.633 -11.172 3.768 1 91.69 139 LEU B O 1
ATOM 2786 N N . LEU B 1 140 ? -11.547 -12.438 3.598 1 94.94 140 LEU B N 1
ATOM 2787 C CA . LEU B 1 140 ? -11.656 -12.242 2.156 1 94.94 140 LEU B CA 1
ATOM 2788 C C . LEU B 1 140 ? -11.781 -10.766 1.816 1 94.94 140 LEU B C 1
ATOM 2790 O O . LEU B 1 140 ? -11.055 -10.25 0.963 1 94.94 140 LEU B O 1
ATOM 2794 N N . SER B 1 141 ? -12.617 -10.094 2.531 1 93.56 141 SER B N 1
ATOM 2795 C CA . SER B 1 141 ? -12.922 -8.695 2.262 1 93.56 141 SER B CA 1
ATOM 2796 C C . SER B 1 141 ? -11.727 -7.797 2.592 1 93.56 141 SER B C 1
ATOM 2798 O O . SER B 1 141 ? -11.367 -6.918 1.805 1 93.56 141 SER B O 1
ATOM 2800 N N . SER B 1 142 ? -11.086 -8.023 3.686 1 91.38 142 SER B N 1
ATOM 2801 C CA . SER B 1 142 ? -9.961 -7.195 4.102 1 91.38 142 SER B CA 1
ATOM 2802 C C . SER B 1 142 ? -8.758 -7.391 3.178 1 91.38 142 SER B C 1
ATOM 2804 O O . SER B 1 142 ? -8.031 -6.441 2.885 1 91.38 142 SER B O 1
ATOM 2806 N N . SER B 1 143 ? -8.555 -8.617 2.723 1 93.62 143 SER B N 1
ATOM 2807 C CA . SER B 1 143 ? -7.453 -8.891 1.802 1 93.62 143 SER B CA 1
ATOM 2808 C C . SER B 1 143 ? -7.637 -8.141 0.483 1 93.62 143 SER B C 1
ATOM 2810 O O . SER B 1 143 ? -6.707 -7.504 -0.012 1 93.62 143 SER B O 1
ATOM 2812 N N . VAL B 1 144 ? -8.844 -8.188 -0.006 1 96.25 144 VAL B N 1
ATOM 2813 C CA . VAL B 1 144 ? -9.156 -7.508 -1.259 1 96.25 144 VAL B CA 1
ATOM 2814 C C . VAL B 1 144 ? -9.07 -5.996 -1.063 1 96.25 144 VAL B C 1
ATOM 2816 O O . VAL B 1 144 ? -8.492 -5.293 -1.892 1 96.25 144 VAL B O 1
ATOM 2819 N N . ALA B 1 145 ? -9.602 -5.523 0.045 1 93.88 145 ALA B N 1
ATOM 2820 C CA . ALA B 1 145 ? -9.586 -4.094 0.351 1 93.88 145 ALA B CA 1
ATOM 2821 C C . ALA B 1 145 ? -8.156 -3.582 0.498 1 93.88 145 ALA B C 1
ATOM 2823 O O . ALA B 1 145 ? -7.832 -2.482 0.04 1 93.88 145 ALA B O 1
ATOM 2824 N N . LEU B 1 146 ? -7.352 -4.359 1.161 1 92.06 146 LEU B N 1
ATOM 2825 C CA . LEU B 1 146 ? -5.965 -3.973 1.391 1 92.06 146 LEU B CA 1
ATOM 2826 C C . LEU B 1 146 ? -5.246 -3.717 0.07 1 92.06 146 LEU B C 1
ATOM 2828 O O . LEU B 1 146 ? -4.539 -2.715 -0.074 1 92.06 146 LEU B O 1
ATOM 2832 N N . ILE B 1 147 ? -5.438 -4.516 -0.896 1 94.31 147 ILE B N 1
ATOM 2833 C CA . ILE B 1 147 ? -4.785 -4.371 -2.193 1 94.31 147 ILE B CA 1
ATOM 2834 C C . ILE B 1 147 ? -5.379 -3.176 -2.936 1 94.31 147 ILE B C 1
ATOM 2836 O O . ILE B 1 147 ? -4.645 -2.338 -3.463 1 94.31 147 ILE B O 1
ATOM 2840 N N . ALA B 1 148 ? -6.707 -3.088 -2.98 1 96.19 148 ALA B N 1
ATOM 2841 C CA . ALA B 1 148 ? -7.391 -2.014 -3.693 1 96.19 148 ALA B CA 1
ATOM 2842 C C . ALA B 1 148 ? -7 -0.648 -3.133 1 96.19 148 ALA B C 1
ATOM 2844 O O . ALA B 1 148 ? -6.66 0.265 -3.889 1 96.19 148 ALA B O 1
ATOM 2845 N N . ILE B 1 149 ? -7.016 -0.551 -1.837 1 94 149 ILE B N 1
ATOM 2846 C CA . ILE B 1 149 ? -6.703 0.697 -1.149 1 94 149 ILE B CA 1
ATOM 2847 C C . ILE B 1 149 ? -5.219 1.016 -1.307 1 94 149 ILE B C 1
ATOM 2849 O O . ILE B 1 149 ? -4.848 2.166 -1.557 1 94 149 ILE B O 1
ATOM 2853 N N . GLY B 1 150 ? -4.43 -0.017 -1.139 1 92.75 150 GLY B N 1
ATOM 2854 C CA . GLY B 1 150 ? -2.996 0.175 -1.307 1 92.75 150 GLY B CA 1
ATOM 2855 C C . GLY B 1 150 ? -2.623 0.701 -2.68 1 92.75 150 GLY B C 1
ATOM 2856 O O . GLY B 1 150 ? -1.783 1.597 -2.799 1 92.75 150 GLY B O 1
ATOM 2857 N N . MET B 1 151 ? -3.232 0.195 -3.705 1 94 151 MET B N 1
ATOM 2858 C CA . MET B 1 151 ? -2.953 0.641 -5.066 1 94 151 MET B CA 1
ATOM 2859 C C . MET B 1 151 ? -3.443 2.068 -5.285 1 94 151 MET B C 1
ATOM 2861 O O . MET B 1 151 ? -2.791 2.855 -5.969 1 94 151 MET B O 1
ATOM 2865 N N . ALA B 1 152 ? -4.562 2.398 -4.699 1 94.75 152 ALA B N 1
ATOM 2866 C CA . ALA B 1 152 ? -5.055 3.771 -4.789 1 94.75 152 ALA B CA 1
ATOM 2867 C C . ALA B 1 152 ? -4.117 4.734 -4.066 1 94.75 152 ALA B C 1
ATOM 2869 O O . ALA B 1 152 ? -3.822 5.82 -4.574 1 94.75 152 ALA B O 1
ATOM 2870 N N . ALA B 1 153 ? -3.654 4.301 -2.926 1 92.25 153 ALA B N 1
ATOM 2871 C CA . ALA B 1 153 ? -2.744 5.137 -2.146 1 92.25 153 ALA B CA 1
ATOM 2872 C C . ALA B 1 153 ? -1.44 5.375 -2.9 1 92.25 153 ALA B C 1
ATOM 2874 O O . ALA B 1 153 ? -0.9 6.484 -2.881 1 92.25 153 ALA B O 1
ATOM 2875 N N . GLN B 1 154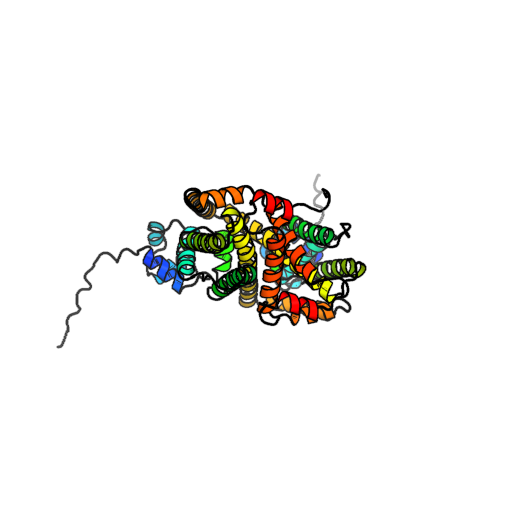 ? -0.922 4.344 -3.5 1 89.75 154 GLN B N 1
ATOM 2876 C CA . GLN B 1 154 ? 0.305 4.484 -4.277 1 89.75 154 GLN B CA 1
ATOM 2877 C C . GLN B 1 154 ? 0.12 5.469 -5.426 1 89.75 154 GLN B C 1
ATOM 2879 O O . GLN B 1 154 ? 0.992 6.301 -5.684 1 89.75 154 GLN B O 1
ATOM 2884 N N . HIS B 1 155 ? -0.984 5.332 -6.109 1 89.69 155 HIS B N 1
ATOM 2885 C CA . HIS B 1 155 ? -1.3 6.258 -7.195 1 89.69 155 HIS B CA 1
ATOM 2886 C C . HIS B 1 155 ? -1.319 7.699 -6.703 1 89.69 155 HIS B C 1
ATOM 2888 O O . HIS B 1 155 ? -0.752 8.586 -7.344 1 89.69 155 HIS B O 1
ATOM 2894 N N . GLU B 1 156 ? -1.89 7.906 -5.574 1 90.81 156 GLU B N 1
ATOM 2895 C CA . GLU B 1 156 ? -1.981 9.242 -5 1 90.81 156 GLU B CA 1
ATOM 2896 C C . GLU B 1 156 ? -0.605 9.773 -4.613 1 90.81 156 GLU B C 1
ATOM 2898 O O . GLU B 1 156 ? -0.312 10.961 -4.805 1 90.81 156 GLU B O 1
ATOM 2903 N N . MET B 1 157 ? 0.132 8.914 -4.055 1 88.62 157 MET B N 1
ATOM 2904 C CA . MET B 1 157 ? 1.477 9.297 -3.637 1 88.62 157 MET B CA 1
ATOM 2905 C C . MET B 1 157 ? 2.307 9.758 -4.828 1 88.62 157 MET B C 1
ATOM 2907 O O . MET B 1 157 ? 3.004 10.773 -4.75 1 88.62 157 MET B O 1
ATOM 2911 N N . LYS B 1 158 ? 2.256 9.055 -5.863 1 88.88 158 LYS B N 1
ATOM 2912 C CA . LYS B 1 158 ? 3 9.398 -7.074 1 88.88 158 LYS B CA 1
ATOM 2913 C C . LYS B 1 158 ? 2.488 10.703 -7.684 1 88.88 158 LYS B C 1
ATOM 2915 O O . LYS B 1 158 ? 3.279 11.531 -8.133 1 88.88 158 LYS B O 1
ATOM 2920 N N . ALA B 1 159 ? 1.181 10.859 -7.68 1 88.5 159 ALA B N 1
ATOM 2921 C CA . ALA B 1 159 ? 0.586 12.078 -8.211 1 88.5 159 ALA B CA 1
ATOM 2922 C C . ALA B 1 159 ? 1.012 13.297 -7.398 1 88.5 159 ALA B C 1
ATOM 2924 O O . ALA B 1 159 ? 1.342 14.344 -7.961 1 88.5 159 ALA B O 1
ATOM 2925 N N . GLU B 1 160 ? 0.999 13.117 -6.133 1 87.62 160 GLU B N 1
ATOM 2926 C CA . GLU B 1 160 ? 1.399 14.211 -5.25 1 87.62 160 GLU B CA 1
ATOM 2927 C C . GLU B 1 160 ? 2.869 14.57 -5.449 1 87.62 160 GLU B C 1
ATOM 2929 O O . GLU B 1 160 ? 3.229 15.75 -5.473 1 87.62 160 GLU B O 1
ATOM 2934 N N . ALA B 1 161 ? 3.691 13.531 -5.551 1 87.94 161 ALA B N 1
ATOM 2935 C CA . ALA B 1 161 ? 5.117 13.758 -5.766 1 87.94 161 ALA B CA 1
ATOM 2936 C C . ALA B 1 161 ? 5.359 14.492 -7.078 1 87.94 161 ALA B C 1
ATOM 2938 O O . ALA B 1 161 ? 6.184 15.414 -7.137 1 87.94 161 ALA B O 1
ATOM 2939 N N . SER B 1 162 ? 4.668 14.156 -8.125 1 88.81 162 SER B N 1
ATOM 2940 C CA . SER B 1 162 ? 4.809 14.773 -9.438 1 88.81 162 SER B CA 1
ATOM 2941 C C . SER B 1 162 ? 4.352 16.219 -9.414 1 88.81 162 SER B C 1
ATOM 2943 O O . SER B 1 162 ? 4.957 17.078 -10.07 1 88.81 162 SER B O 1
ATOM 2945 N N . HIS B 1 163 ? 3.363 16.5 -8.656 1 86.88 163 HIS B N 1
ATOM 2946 C CA . HIS B 1 163 ? 2.805 17.844 -8.586 1 86.88 163 HIS B CA 1
ATOM 2947 C C . HIS B 1 163 ? 3.68 18.766 -7.746 1 86.88 163 HIS B C 1
ATOM 2949 O O . HIS B 1 163 ? 3.754 19.969 -8 1 86.88 163 HIS B O 1
ATOM 2955 N N . SER B 1 164 ? 4.305 18.219 -6.785 1 85 164 SER B N 1
ATOM 2956 C CA . SER B 1 164 ? 4.988 19.031 -5.785 1 85 164 SER B CA 1
ATOM 2957 C C . SER B 1 164 ? 6.41 19.375 -6.219 1 85 164 SER B C 1
ATOM 2959 O O . SER B 1 164 ? 6.969 20.391 -5.801 1 85 164 SER B O 1
ATOM 2961 N N . ASP B 1 165 ? 6.961 18.516 -6.961 1 86.38 165 ASP B N 1
ATOM 2962 C CA . ASP B 1 165 ? 8.383 18.688 -7.25 1 86.38 165 ASP B CA 1
ATOM 2963 C C . ASP B 1 165 ? 8.734 18.109 -8.617 1 86.38 165 ASP B C 1
ATOM 2965 O O . ASP B 1 165 ? 8.656 16.906 -8.828 1 86.38 165 ASP B O 1
ATOM 2969 N N . GLU B 1 166 ? 9.227 18.953 -9.422 1 87.44 166 GLU B N 1
ATOM 2970 C CA . GLU B 1 166 ? 9.625 18.516 -10.758 1 87.44 166 GLU B CA 1
ATOM 2971 C C . GLU B 1 166 ? 10.773 17.516 -10.703 1 87.44 166 GLU B C 1
ATOM 2973 O O . GLU B 1 166 ? 10.977 16.75 -11.641 1 87.44 166 GLU B O 1
ATOM 2978 N N . GLY B 1 167 ? 11.5 17.594 -9.648 1 88.12 167 GLY B N 1
ATOM 2979 C CA . GLY B 1 167 ? 12.602 16.656 -9.477 1 88.12 167 GLY B CA 1
ATOM 2980 C C . GLY B 1 167 ? 12.148 15.203 -9.453 1 88.12 167 GLY B C 1
ATOM 2981 O O . GLY B 1 167 ? 12.875 14.32 -9.898 1 88.12 167 GLY B O 1
ATOM 2982 N N . TYR B 1 168 ? 10.953 15.008 -9.055 1 89.69 168 TYR B N 1
ATOM 2983 C CA . TYR B 1 168 ? 10.406 13.656 -9.039 1 89.69 168 TYR B CA 1
ATOM 2984 C C . TYR B 1 168 ? 10.242 13.125 -10.461 1 89.69 168 TYR B C 1
ATOM 2986 O O . TYR B 1 168 ? 10.672 12.008 -10.766 1 89.69 168 TYR B O 1
ATOM 2994 N N . ASP B 1 169 ? 9.656 13.914 -11.258 1 89.69 169 ASP B N 1
ATOM 2995 C CA . ASP B 1 169 ? 9.43 13.492 -12.641 1 89.69 169 ASP B CA 1
ATOM 2996 C C . ASP B 1 169 ? 10.742 13.25 -13.367 1 89.69 169 ASP B C 1
ATOM 2998 O O . ASP B 1 169 ? 10.859 12.312 -14.164 1 89.69 169 ASP B O 1
ATOM 3002 N N . ARG B 1 170 ? 11.672 14.047 -13.055 1 89 170 ARG B N 1
ATOM 3003 C CA . ARG B 1 170 ? 12.977 13.891 -13.68 1 89 170 ARG B CA 1
ATOM 3004 C C . ARG B 1 170 ? 13.609 12.562 -13.281 1 89 170 ARG B C 1
ATOM 3006 O O . ARG B 1 170 ? 14.133 11.828 -14.133 1 89 170 ARG B O 1
ATOM 3013 N N . GLU B 1 171 ? 13.555 12.289 -11.984 1 87.88 171 GLU B N 1
ATOM 3014 C CA . GLU B 1 171 ? 14.109 11.031 -11.508 1 87.88 171 GLU B CA 1
ATOM 3015 C C . GLU B 1 171 ? 13.352 9.836 -12.086 1 87.88 171 GLU B C 1
ATOM 3017 O O . GLU B 1 171 ? 13.953 8.844 -12.484 1 87.88 171 GLU B O 1
ATOM 3022 N N . ARG B 1 172 ? 12.023 9.914 -12.094 1 86.75 172 ARG B N 1
ATOM 3023 C CA . ARG B 1 172 ? 11.172 8.867 -12.641 1 86.75 172 ARG B CA 1
ATOM 3024 C C . ARG B 1 172 ? 11.484 8.609 -14.109 1 86.75 172 ARG B C 1
ATOM 3026 O O . ARG B 1 172 ? 11.648 7.465 -14.523 1 86.75 172 ARG B O 1
ATOM 3033 N N . ASP B 1 173 ? 11.578 9.68 -14.859 1 87.12 173 ASP B N 1
ATOM 3034 C CA . ASP B 1 173 ? 11.82 9.562 -16.297 1 87.12 173 ASP B CA 1
ATOM 3035 C C . ASP B 1 173 ? 13.219 9.008 -16.578 1 87.12 173 ASP B C 1
ATOM 3037 O O . ASP B 1 173 ? 13.398 8.195 -17.484 1 87.12 173 ASP B O 1
ATOM 3041 N N . ALA B 1 174 ? 14.172 9.43 -15.812 1 87.31 174 ALA B N 1
ATOM 3042 C CA . ALA B 1 174 ? 15.531 8.922 -15.969 1 87.31 174 ALA B CA 1
ATOM 3043 C C . ALA B 1 174 ? 15.602 7.426 -15.688 1 87.31 174 ALA B C 1
ATOM 3045 O O . ALA B 1 174 ? 16.281 6.684 -16.406 1 87.31 174 ALA B O 1
ATOM 3046 N N . ALA B 1 175 ? 14.922 7.023 -14.656 1 84.62 175 ALA B N 1
ATOM 3047 C CA . ALA B 1 175 ? 14.867 5.602 -14.32 1 84.62 175 ALA B CA 1
ATOM 3048 C C . ALA B 1 175 ? 14.203 4.797 -15.43 1 84.62 175 ALA B C 1
ATOM 3050 O O . ALA B 1 175 ? 14.68 3.717 -15.789 1 84.62 175 ALA B O 1
ATOM 3051 N N . ALA B 1 176 ? 13.148 5.309 -15.938 1 83.88 176 ALA B N 1
ATOM 3052 C CA . ALA B 1 176 ? 12.422 4.648 -17.031 1 83.88 176 ALA B CA 1
ATOM 3053 C C . ALA B 1 176 ? 13.297 4.523 -18.266 1 83.88 176 ALA B C 1
ATOM 3055 O O . ALA B 1 176 ? 13.273 3.492 -18.953 1 83.88 176 ALA B O 1
ATOM 3056 N N . GLN B 1 177 ? 14.016 5.539 -18.547 1 86.5 177 GLN B N 1
ATOM 3057 C CA . GLN B 1 177 ? 14.906 5.543 -19.703 1 86.5 177 GLN B CA 1
ATOM 3058 C C . GLN B 1 177 ? 16.031 4.52 -19.547 1 86.5 177 GLN B C 1
ATOM 3060 O O . GLN B 1 177 ? 16.375 3.822 -20.484 1 86.5 177 GLN B O 1
ATOM 3065 N N . ARG B 1 178 ? 16.547 4.434 -18.375 1 84.75 178 ARG B N 1
ATOM 3066 C CA . ARG B 1 178 ? 17.594 3.459 -18.094 1 84.75 178 ARG B CA 1
ATOM 3067 C C . ARG B 1 178 ? 17.078 2.035 -18.281 1 84.75 178 ARG B C 1
ATOM 3069 O O . ARG B 1 178 ? 17.75 1.204 -18.891 1 84.75 178 ARG B O 1
ATOM 3076 N N . LEU B 1 179 ? 15.898 1.806 -17.766 1 83.88 179 LEU B N 1
ATOM 3077 C CA . LEU B 1 179 ? 15.305 0.479 -17.906 1 83.88 179 LEU B CA 1
ATOM 3078 C C . LEU B 1 179 ? 15.016 0.161 -19.375 1 83.88 179 LEU B C 1
ATOM 3080 O O . LEU B 1 179 ? 15.289 -0.949 -19.828 1 83.88 179 LEU B O 1
ATOM 3084 N N . ALA B 1 180 ? 14.516 1.148 -20.047 1 84.56 180 ALA B N 1
ATOM 3085 C CA . ALA B 1 180 ? 14.18 0.966 -21.469 1 84.56 180 ALA B CA 1
ATOM 3086 C C . ALA B 1 180 ? 15.43 0.646 -22.281 1 84.56 180 ALA B C 1
ATOM 3088 O O . ALA B 1 180 ? 15.359 -0.086 -23.266 1 84.56 180 ALA B O 1
ATOM 3089 N N . ALA B 1 181 ? 16.516 1.146 -21.844 1 86.88 181 ALA B N 1
ATOM 3090 C CA . ALA B 1 181 ? 17.766 1.004 -22.594 1 86.88 181 ALA B CA 1
ATOM 3091 C C . ALA B 1 181 ? 18.469 -0.307 -22.25 1 86.88 181 ALA B C 1
ATOM 3093 O O . ALA B 1 181 ? 19.391 -0.722 -22.938 1 86.88 181 ALA B O 1
ATOM 3094 N N . ASP B 1 182 ? 17.984 -0.895 -21.125 1 85.81 182 ASP B N 1
ATOM 3095 C CA . ASP B 1 182 ? 18.594 -2.15 -20.703 1 85.81 182 ASP B CA 1
ATOM 3096 C C . ASP B 1 182 ? 18.219 -3.291 -21.641 1 85.81 182 ASP B C 1
ATOM 3098 O O . ASP B 1 182 ? 17.031 -3.477 -21.969 1 85.81 182 ASP B O 1
ATOM 3102 N N . ALA B 1 183 ? 19.203 -4.055 -22.109 1 84.31 183 ALA B N 1
ATOM 3103 C CA . ALA B 1 183 ? 18.984 -5.098 -23.109 1 84.31 183 ALA B CA 1
ATOM 3104 C C . ALA B 1 183 ? 18.031 -6.172 -22.578 1 84.31 183 ALA B C 1
ATOM 3106 O O . ALA B 1 183 ? 17.188 -6.688 -23.328 1 84.31 183 ALA B O 1
ATOM 3107 N N . GLU B 1 184 ? 18.141 -6.473 -21.328 1 82.06 184 GLU B N 1
ATOM 3108 C CA . GLU B 1 184 ? 17.359 -7.555 -20.75 1 82.06 184 GLU B CA 1
ATOM 3109 C C . GLU B 1 184 ? 16.016 -7.039 -20.234 1 82.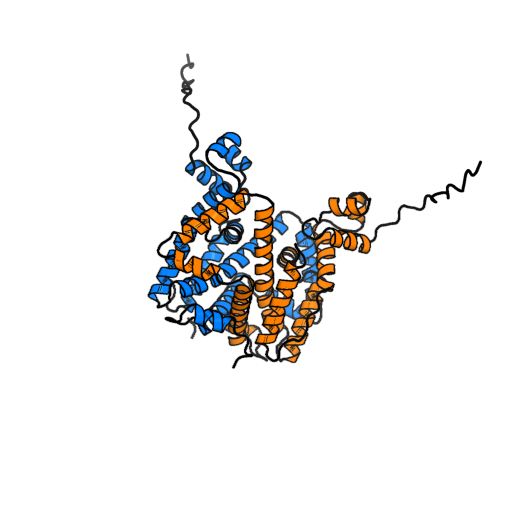06 184 GLU B C 1
ATOM 3111 O O . GLU B 1 184 ? 14.977 -7.652 -20.453 1 82.06 184 GLU B O 1
ATOM 3116 N N . LEU B 1 185 ? 16.031 -5.844 -19.578 1 86.94 185 LEU B N 1
ATOM 3117 C CA . LEU B 1 185 ? 14.852 -5.375 -18.875 1 86.94 185 LEU B CA 1
ATOM 3118 C C . LEU B 1 185 ? 14.016 -4.453 -19.766 1 86.94 185 LEU B C 1
ATOM 3120 O O . LEU B 1 185 ? 12.852 -4.191 -19.469 1 86.94 185 LEU B O 1
ATOM 3124 N N . GLY B 1 186 ? 14.633 -3.939 -20.734 1 86.38 186 GLY B N 1
ATOM 3125 C CA . GLY B 1 186 ? 13.938 -3.029 -21.625 1 86.38 186 GLY B CA 1
ATOM 3126 C C . GLY B 1 186 ? 12.625 -3.59 -22.156 1 86.38 186 GLY B C 1
ATOM 3127 O O . GLY B 1 186 ? 11.57 -2.98 -21.984 1 86.38 186 GLY B O 1
ATOM 3128 N N . PRO B 1 187 ? 12.727 -4.77 -22.766 1 82.5 187 PRO B N 1
ATOM 3129 C CA . PRO B 1 187 ? 11.5 -5.387 -23.281 1 82.5 187 PRO B CA 1
ATOM 3130 C C . PRO B 1 187 ? 10.477 -5.668 -22.188 1 82.5 187 PRO B C 1
ATOM 3132 O O . PRO B 1 187 ? 9.273 -5.523 -22.406 1 82.5 187 PRO B O 1
ATOM 3135 N N . VAL B 1 188 ? 10.93 -6.031 -21.016 1 82.88 188 VAL B N 1
ATOM 3136 C CA . VAL B 1 188 ? 10.07 -6.297 -19.859 1 82.88 188 VAL B CA 1
ATOM 3137 C C . VAL B 1 188 ? 9.375 -5.008 -19.438 1 82.88 188 VAL B C 1
ATOM 3139 O O . VAL B 1 188 ? 8.164 -4.996 -19.203 1 82.88 188 VAL B O 1
ATOM 3142 N N . HIS B 1 189 ? 10.164 -3.982 -19.312 1 82.38 189 HIS B N 1
ATOM 3143 C CA . HIS B 1 189 ? 9.633 -2.674 -18.953 1 82.38 189 HIS B CA 1
ATOM 3144 C C . HIS B 1 189 ? 8.594 -2.199 -19.969 1 82.38 189 HIS B C 1
ATOM 3146 O O . HIS B 1 189 ? 7.52 -1.725 -19.578 1 82.38 189 HIS B O 1
ATOM 3152 N N . SER B 1 190 ? 8.906 -2.336 -21.203 1 80.38 190 SER B N 1
ATOM 3153 C CA . SER B 1 190 ? 8 -1.916 -22.266 1 80.38 190 SER B CA 1
ATOM 3154 C C . SER B 1 190 ? 6.691 -2.693 -22.219 1 80.38 190 SER B C 1
ATOM 3156 O O . SER B 1 190 ? 5.617 -2.119 -22.406 1 80.38 190 SER B O 1
ATOM 3158 N N . ALA B 1 191 ? 6.781 -3.975 -21.969 1 77.19 191 ALA B N 1
ATOM 3159 C CA . ALA B 1 191 ? 5.582 -4.801 -21.844 1 77.19 191 ALA B CA 1
ATOM 3160 C C . ALA B 1 191 ? 4.746 -4.375 -20.656 1 77.19 191 ALA B C 1
ATOM 3162 O O . ALA B 1 191 ? 3.518 -4.297 -20.734 1 77.19 191 ALA B O 1
ATOM 3163 N N . GLY B 1 192 ? 5.426 -4.125 -19.531 1 77.56 192 GLY B N 1
ATOM 3164 C CA . GLY B 1 192 ? 4.734 -3.656 -18.344 1 77.56 192 GLY B CA 1
ATOM 3165 C C . GLY B 1 192 ? 4.027 -2.332 -18.547 1 77.56 192 GLY B C 1
ATOM 3166 O O . GLY B 1 192 ? 2.932 -2.119 -18.016 1 77.56 192 GLY B O 1
ATOM 3167 N N . MET B 1 193 ? 4.66 -1.521 -19.375 1 76.12 193 MET B N 1
ATOM 3168 C CA . MET B 1 193 ? 4.102 -0.197 -19.641 1 76.12 193 MET B CA 1
ATOM 3169 C C . MET B 1 193 ? 2.83 -0.298 -20.469 1 76.12 193 MET B C 1
ATOM 3171 O O . MET B 1 193 ? 2.059 0.658 -20.562 1 76.12 193 MET B O 1
ATOM 3175 N N . GLN B 1 194 ? 2.641 -1.438 -21.016 1 75.81 194 GLN B N 1
ATOM 3176 C CA . GLN B 1 194 ? 1.439 -1.611 -21.828 1 75.81 194 GLN B CA 1
ATOM 3177 C C . GLN B 1 194 ? 0.237 -1.97 -20.953 1 75.81 194 GLN B C 1
ATOM 3179 O O . GLN B 1 194 ? -0.907 -1.893 -21.406 1 75.81 194 GLN B O 1
ATOM 3184 N N . LEU B 1 195 ? 0.479 -2.412 -19.797 1 82.56 195 LEU B N 1
ATOM 3185 C CA . LEU B 1 195 ? -0.6 -2.717 -18.859 1 82.56 195 LEU B CA 1
ATOM 3186 C C . LEU B 1 195 ? -1.112 -1.447 -18.188 1 82.56 195 LEU B C 1
ATOM 3188 O O . LEU B 1 195 ? -0.372 -0.784 -17.453 1 82.56 195 LEU B O 1
ATOM 3192 N N . THR B 1 196 ? -2.385 -1.046 -18.578 1 83.88 196 THR B N 1
ATOM 3193 C CA . THR B 1 196 ? -2.967 0.121 -17.922 1 83.88 196 THR B CA 1
ATOM 3194 C C . THR B 1 196 ? -3.062 -0.093 -16.422 1 83.88 196 THR B C 1
ATOM 3196 O O . THR B 1 196 ? -3.051 -1.232 -15.945 1 83.88 196 THR B O 1
ATOM 3199 N N . ALA B 1 197 ? -3.072 0.965 -15.688 1 87.5 197 ALA B N 1
ATOM 3200 C CA . ALA B 1 197 ? -3.225 0.894 -14.234 1 87.5 197 ALA B CA 1
ATOM 3201 C C . ALA B 1 197 ? -4.469 0.1 -13.852 1 87.5 197 ALA B C 1
ATOM 3203 O O . ALA B 1 197 ? -4.453 -0.665 -12.891 1 87.5 197 ALA B O 1
ATOM 3204 N N . GLU B 1 198 ? -5.531 0.271 -14.648 1 90.19 198 GLU B N 1
ATOM 3205 C CA . GLU B 1 198 ? -6.789 -0.42 -14.391 1 90.19 198 GLU B CA 1
ATOM 3206 C C . GLU B 1 198 ? -6.648 -1.924 -14.609 1 90.19 198 GLU B C 1
ATOM 3208 O O . GLU B 1 198 ? -7.152 -2.723 -13.82 1 90.19 198 GLU B O 1
ATOM 3213 N N . LYS B 1 199 ? -6.004 -2.279 -15.656 1 91.38 199 LYS B N 1
ATOM 3214 C CA . LYS B 1 199 ? -5.816 -3.697 -15.953 1 91.38 199 LYS B CA 1
ATOM 3215 C C . LYS B 1 199 ? -4.898 -4.355 -14.922 1 91.38 199 LYS B C 1
ATOM 3217 O O . LYS B 1 199 ? -5.09 -5.52 -14.57 1 91.38 199 LYS B O 1
ATOM 3222 N N . TYR B 1 200 ? -3.898 -3.625 -14.539 1 92.19 200 TYR B N 1
ATOM 3223 C CA . TYR B 1 200 ? -3 -4.168 -13.523 1 92.19 200 TYR B CA 1
ATOM 3224 C C . TYR B 1 200 ? -3.729 -4.371 -12.203 1 92.19 200 TYR B C 1
ATOM 3226 O O . TYR B 1 200 ? -3.508 -5.371 -11.516 1 92.19 200 TYR B O 1
ATOM 3234 N N . LEU B 1 201 ? -4.598 -3.418 -11.852 1 95.25 201 LEU B N 1
ATOM 3235 C CA . LEU B 1 201 ? -5.426 -3.592 -10.656 1 95.25 201 LEU B CA 1
ATOM 3236 C C . LEU B 1 201 ? -6.262 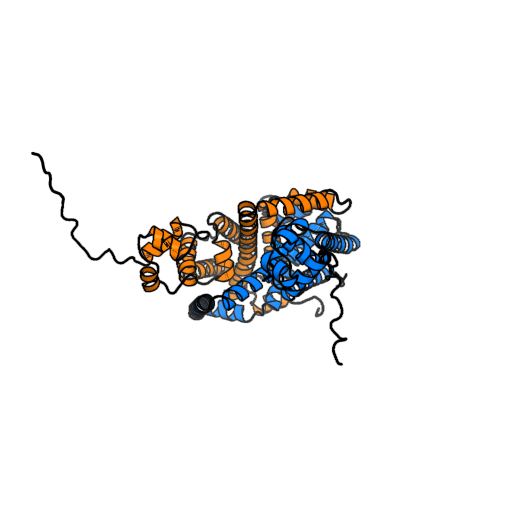-4.859 -10.758 1 95.25 201 LEU B C 1
ATOM 3238 O O . LEU B 1 201 ? -6.293 -5.664 -9.828 1 95.25 201 LEU B O 1
ATOM 3242 N N . GLU B 1 202 ? -6.945 -4.988 -11.883 1 95.62 202 GLU B N 1
ATOM 3243 C CA . GLU B 1 202 ? -7.797 -6.152 -12.094 1 95.62 202 GLU B CA 1
ATOM 3244 C C . GLU B 1 202 ? -7 -7.449 -11.992 1 95.62 202 GLU B C 1
ATOM 3246 O O . GLU B 1 202 ? -7.453 -8.422 -11.383 1 95.62 202 GLU B O 1
ATOM 3251 N N . LEU B 1 203 ? -5.867 -7.406 -12.617 1 94.94 203 LEU B N 1
ATOM 3252 C CA . LEU B 1 203 ? -4.988 -8.57 -12.602 1 94.94 203 LEU B CA 1
ATOM 3253 C C . LEU B 1 203 ? -4.598 -8.938 -11.172 1 94.94 203 LEU B C 1
ATOM 3255 O O . LEU B 1 203 ? -4.715 -10.102 -10.773 1 94.94 203 LEU B O 1
ATOM 3259 N N . LEU B 1 204 ? -4.176 -8.016 -10.375 1 95.69 204 LEU B N 1
ATOM 3260 C CA . LEU B 1 204 ? -3.734 -8.258 -9.008 1 95.69 204 LEU B CA 1
ATOM 3261 C C . LEU B 1 204 ? -4.898 -8.719 -8.133 1 95.69 204 LEU B C 1
ATOM 3263 O O . LEU B 1 204 ? -4.754 -9.656 -7.34 1 95.69 204 LEU B O 1
ATOM 3267 N N . LEU B 1 205 ? -6.062 -8.047 -8.289 1 97.56 205 LEU B N 1
ATOM 3268 C CA . LEU B 1 205 ? -7.238 -8.43 -7.516 1 97.56 205 LEU B CA 1
ATOM 3269 C C . LEU B 1 205 ? -7.684 -9.844 -7.875 1 97.56 205 LEU B C 1
ATOM 3271 O O . LEU B 1 205 ? -7.973 -10.648 -6.984 1 97.56 205 LEU B O 1
ATOM 3275 N N . ASN B 1 206 ? -7.703 -10.148 -9.18 1 97 206 ASN B N 1
ATOM 3276 C CA . ASN B 1 206 ? -8.086 -11.492 -9.586 1 97 206 ASN B CA 1
ATOM 3277 C C . ASN B 1 206 ? -7.117 -12.539 -9.047 1 97 206 ASN B C 1
ATOM 3279 O O . ASN B 1 206 ? -7.535 -13.609 -8.594 1 97 206 ASN B O 1
ATOM 3283 N N . ALA B 1 207 ? -5.871 -12.227 -9.094 1 96.81 207 ALA B N 1
ATOM 3284 C CA . ALA B 1 207 ? -4.871 -13.156 -8.594 1 96.81 207 ALA B CA 1
ATOM 3285 C C . ALA B 1 207 ? -5.078 -13.438 -7.105 1 96.81 207 ALA B C 1
ATOM 3287 O O . ALA B 1 207 ? -5.156 -14.594 -6.688 1 96.81 207 ALA B O 1
ATOM 3288 N N . VAL B 1 208 ? -5.234 -12.391 -6.289 1 97.06 208 VAL B N 1
ATOM 3289 C CA . VAL B 1 208 ? -5.367 -12.578 -4.848 1 97.06 208 VAL B CA 1
ATOM 3290 C C . VAL B 1 208 ? -6.695 -13.266 -4.535 1 97.06 208 VAL B C 1
ATOM 3292 O O . VAL B 1 208 ? -6.762 -14.133 -3.656 1 97.06 208 VAL B O 1
ATOM 3295 N N . ILE B 1 209 ? -7.727 -12.906 -5.254 1 97.56 209 ILE B N 1
ATOM 3296 C CA . ILE B 1 209 ? -9.039 -13.5 -5.035 1 97.56 209 ILE B CA 1
ATOM 3297 C C . ILE B 1 209 ? -8.992 -14.992 -5.344 1 97.56 209 ILE B C 1
ATOM 3299 O O . ILE B 1 209 ? -9.414 -15.812 -4.523 1 97.56 209 ILE B O 1
ATOM 3303 N N . ARG B 1 210 ? -8.438 -15.359 -6.5 1 96.25 210 ARG B N 1
ATOM 3304 C CA . ARG B 1 210 ? -8.328 -16.766 -6.875 1 96.25 210 ARG B CA 1
ATOM 3305 C C . ARG B 1 210 ? -7.488 -17.531 -5.863 1 96.25 210 ARG B C 1
ATOM 3307 O O . ARG B 1 210 ? -7.832 -18.656 -5.496 1 96.25 210 ARG B O 1
ATOM 3314 N N . GLY B 1 211 ? -6.43 -16.922 -5.391 1 96.5 211 GLY B N 1
ATOM 3315 C CA . GLY B 1 211 ? -5.59 -17.562 -4.387 1 96.5 211 GLY B CA 1
ATOM 3316 C C . GLY B 1 211 ? -6.297 -17.75 -3.059 1 96.5 211 GLY B C 1
ATOM 3317 O O . GLY B 1 211 ? -6.18 -18.812 -2.443 1 96.5 211 GLY B O 1
ATOM 3318 N N . LEU B 1 212 ? -7.008 -16.719 -2.621 1 96.75 212 LEU B N 1
ATOM 3319 C CA . LEU B 1 212 ? -7.766 -16.828 -1.378 1 96.75 212 LEU B CA 1
ATOM 3320 C C . LEU B 1 212 ? -8.805 -17.938 -1.466 1 96.75 212 LEU B C 1
ATOM 3322 O O . LEU B 1 212 ? -8.969 -18.719 -0.521 1 96.75 212 LEU B O 1
ATOM 3326 N N . LEU B 1 213 ? -9.445 -18.047 -2.604 1 96.12 213 LEU B N 1
ATOM 3327 C CA . LEU B 1 213 ? -10.586 -18.938 -2.752 1 96.12 213 LEU B CA 1
ATOM 3328 C C . LEU B 1 213 ? -10.125 -20.391 -2.908 1 96.12 213 LEU B C 1
ATOM 3330 O O . LEU B 1 213 ? -10.938 -21.312 -2.811 1 96.12 213 LEU B O 1
ATOM 3334 N N . THR B 1 214 ? -8.812 -20.625 -3.115 1 93.25 214 THR B N 1
ATOM 3335 C CA . THR B 1 214 ? -8.312 -22 -3.068 1 93.25 214 THR B CA 1
ATOM 3336 C C . THR B 1 214 ? -8.43 -22.562 -1.659 1 93.25 214 THR B C 1
ATOM 3338 O O . THR B 1 214 ? -8.547 -23.781 -1.485 1 93.25 214 THR B O 1
ATOM 3341 N N . ALA B 1 215 ? -8.391 -21.688 -0.647 1 92.94 215 ALA B N 1
ATOM 3342 C CA . ALA B 1 215 ? -8.438 -22.109 0.75 1 92.94 215 ALA B CA 1
ATOM 3343 C C . ALA B 1 215 ? -9.773 -21.734 1.391 1 92.94 215 ALA B C 1
ATOM 3345 O O . ALA B 1 215 ? -10.297 -22.469 2.23 1 92.94 215 ALA B O 1
ATOM 3346 N N . ALA B 1 216 ? -10.281 -20.609 0.974 1 93.88 216 ALA B N 1
ATOM 3347 C CA . ALA B 1 216 ? -11.469 -20.062 1.623 1 93.88 216 ALA B CA 1
ATOM 3348 C C . ALA B 1 216 ? -12.742 -20.484 0.883 1 93.88 216 ALA B C 1
ATOM 3350 O O . ALA B 1 216 ? -13.312 -19.703 0.124 1 93.88 216 ALA B O 1
ATOM 3351 N N . GLN B 1 217 ? -13.156 -21.672 1.15 1 92.69 217 GLN B N 1
ATOM 3352 C CA . GLN B 1 217 ? -14.422 -22.156 0.621 1 92.69 217 GLN B CA 1
ATOM 3353 C C . GLN B 1 217 ? -15.555 -21.938 1.617 1 92.69 217 GLN B C 1
ATOM 3355 O O . GLN B 1 217 ? -15.32 -21.859 2.824 1 92.69 217 GLN B O 1
ATOM 3360 N N . ALA B 1 218 ? -16.797 -21.859 1.062 1 91.69 218 ALA B N 1
ATOM 3361 C CA . ALA B 1 218 ? -17.969 -21.672 1.916 1 91.69 218 ALA B CA 1
ATOM 3362 C C . ALA B 1 218 ? -18.031 -22.75 2.996 1 91.69 218 ALA B C 1
ATOM 3364 O O . ALA B 1 218 ? -17.797 -23.922 2.723 1 91.69 218 ALA B O 1
ATOM 3365 N N . GLY B 1 219 ? -18.172 -22.297 4.238 1 90.56 219 GLY B N 1
ATOM 3366 C CA . GLY B 1 219 ? -18.359 -23.219 5.348 1 90.56 219 GLY B CA 1
ATOM 3367 C C . GLY B 1 219 ? -17.062 -23.547 6.062 1 90.56 219 GLY B C 1
ATOM 3368 O O . GLY B 1 219 ? -17.078 -24.094 7.168 1 90.56 219 GLY B O 1
ATOM 3369 N N . ARG B 1 220 ? -15.914 -23.234 5.496 1 92.62 220 ARG B N 1
ATOM 3370 C CA . ARG B 1 220 ? -14.641 -23.547 6.125 1 92.62 220 ARG B CA 1
ATOM 3371 C C . ARG B 1 220 ? -14.328 -22.578 7.262 1 92.62 220 ARG B C 1
ATOM 3373 O O . ARG B 1 220 ? -14.648 -21.391 7.18 1 92.62 220 ARG B O 1
ATOM 3380 N N . SER B 1 221 ? -13.727 -23.094 8.289 1 91.31 221 SER B N 1
ATOM 3381 C CA . SER B 1 221 ? -13.383 -22.25 9.438 1 91.31 221 SER B CA 1
ATOM 3382 C C . SER B 1 221 ? -12.195 -21.359 9.133 1 91.31 221 SER B C 1
ATOM 3384 O O . SER B 1 221 ? -11.344 -21.703 8.297 1 91.31 221 SER B O 1
ATOM 3386 N N . ILE B 1 222 ? -12.109 -20.25 9.797 1 89.88 222 ILE B N 1
ATOM 3387 C CA . ILE B 1 222 ? -11.016 -19.312 9.609 1 89.88 222 ILE B CA 1
ATOM 3388 C C . ILE B 1 222 ? -9.688 -19.984 9.969 1 89.88 222 ILE B C 1
ATOM 3390 O O . ILE B 1 222 ? -8.664 -19.734 9.328 1 89.88 222 ILE B O 1
ATOM 3394 N N . GLY B 1 223 ? -9.68 -20.766 11.008 1 89.5 223 GLY B N 1
ATOM 3395 C CA . GLY B 1 223 ? -8.477 -21.5 11.383 1 89.5 223 GLY B CA 1
ATOM 3396 C C . GLY B 1 223 ? -7.918 -22.359 10.266 1 89.5 223 GLY B C 1
ATOM 3397 O O . GLY B 1 223 ? -6.715 -22.328 9.992 1 89.5 223 GLY B O 1
ATOM 3398 N N . ASP B 1 224 ? -8.836 -23.141 9.578 1 93.56 224 ASP B N 1
ATOM 3399 C CA . ASP B 1 224 ? -8.43 -24.016 8.469 1 93.56 224 ASP B CA 1
ATOM 3400 C C . ASP B 1 224 ? -7.938 -23.188 7.285 1 93.56 224 ASP B C 1
ATOM 3402 O O . ASP B 1 224 ? -6.953 -23.547 6.637 1 93.56 224 ASP B O 1
ATOM 3406 N N . ILE B 1 225 ? -8.578 -22.078 7.027 1 93.06 225 ILE B N 1
ATOM 3407 C CA . ILE B 1 225 ? -8.234 -21.203 5.91 1 93.06 225 ILE B CA 1
ATOM 3408 C C . ILE B 1 225 ? -6.848 -20.594 6.125 1 93.06 225 ILE B C 1
ATOM 3410 O O . ILE B 1 225 ? -5.992 -20.672 5.242 1 93.06 225 ILE B O 1
ATOM 3414 N N . VAL B 1 226 ? -6.621 -20.094 7.312 1 91.81 226 VAL B N 1
ATOM 3415 C CA . VAL B 1 226 ? -5.348 -19.453 7.645 1 91.81 226 VAL B CA 1
ATOM 3416 C C . VAL B 1 226 ? -4.23 -20.5 7.617 1 91.81 226 VAL B C 1
ATOM 3418 O O . VAL B 1 226 ? -3.15 -20.234 7.082 1 91.81 226 VAL B O 1
ATOM 3421 N N . ALA B 1 227 ? -4.512 -21.656 8.148 1 92.31 227 ALA B N 1
ATOM 3422 C CA . ALA B 1 227 ? -3.521 -22.734 8.148 1 92.31 227 ALA B CA 1
ATOM 3423 C C . ALA B 1 227 ? -3.111 -23.109 6.727 1 92.31 227 ALA B C 1
ATOM 3425 O O . ALA B 1 227 ? -1.926 -23.281 6.445 1 92.31 227 ALA B O 1
ATOM 3426 N N . GLU B 1 228 ? -4.051 -23.188 5.84 1 93.31 228 GLU B N 1
ATOM 3427 C CA . GLU B 1 228 ? -3.771 -23.562 4.457 1 93.31 228 GLU B CA 1
ATOM 3428 C C . GLU B 1 228 ? -2.996 -22.469 3.736 1 93.31 228 GLU B C 1
ATOM 3430 O O . GLU B 1 228 ? -2.096 -22.766 2.943 1 93.31 228 GLU B O 1
ATOM 3435 N N . LEU B 1 229 ? -3.301 -21.203 4.047 1 93.44 229 LEU B N 1
ATOM 3436 C CA . LEU B 1 229 ? -2.689 -20.078 3.332 1 93.44 229 LEU B CA 1
ATOM 3437 C C . LEU B 1 229 ? -1.34 -19.719 3.945 1 93.44 229 LEU B C 1
ATOM 3439 O O . LEU B 1 229 ? -0.587 -18.922 3.377 1 93.44 229 LEU B O 1
ATOM 3443 N N . THR B 1 230 ? -1.039 -20.266 5.109 1 90.75 230 THR B N 1
ATOM 3444 C CA . THR B 1 230 ? 0.251 -19.984 5.723 1 90.75 230 THR B CA 1
ATOM 3445 C C . THR B 1 230 ? 1.144 -21.219 5.727 1 90.75 230 THR B C 1
ATOM 3447 O O . THR B 1 230 ? 2.271 -21.172 6.219 1 90.75 230 THR B O 1
ATOM 3450 N N . ASN B 1 231 ? 0.494 -22.406 5.352 1 76.19 231 ASN B N 1
ATOM 3451 C CA . ASN B 1 231 ? 1.271 -23.625 5.285 1 76.19 231 ASN B CA 1
ATOM 3452 C C . ASN B 1 231 ? 2.211 -23.641 4.086 1 76.19 231 ASN B C 1
ATOM 3454 O O . ASN B 1 231 ? 1.781 -23.406 2.953 1 76.19 231 ASN B O 1
ATOM 3458 N N . THR B 1 232 ? 3.479 -23.562 4.398 1 61.22 232 THR B N 1
ATOM 3459 C CA . THR B 1 232 ? 4.504 -23.688 3.369 1 61.22 232 THR B CA 1
ATOM 3460 C C . THR B 1 232 ? 4.812 -25.172 3.104 1 61.22 232 THR B C 1
ATOM 3462 O O . THR B 1 232 ? 4.82 -25.984 4.027 1 61.22 232 THR B O 1
ATOM 3465 N N . GLY B 1 233 ? 4.254 -25.859 2.117 1 53.28 233 GLY B N 1
ATOM 3466 C CA . GLY B 1 233 ? 4.477 -27.219 1.623 1 53.28 233 GLY B CA 1
ATOM 3467 C C . GLY B 1 233 ? 5.352 -28.047 2.541 1 53.28 233 GLY B C 1
ATOM 3468 O O . GLY B 1 233 ? 5.633 -29.219 2.25 1 53.28 233 GLY B O 1
ATOM 3469 N N . GLU B 1 234 ? 6.172 -27.641 3.438 1 43.03 234 GLU B N 1
ATOM 3470 C CA . GLU B 1 234 ? 6.949 -28.672 4.129 1 43.03 234 GLU B CA 1
ATOM 3471 C C . GLU B 1 234 ? 6.043 -29.672 4.832 1 43.03 234 GLU B C 1
ATOM 3473 O O . GLU B 1 234 ? 6.469 -30.781 5.141 1 43.03 234 GLU B O 1
ATOM 3478 N N . ASP B 1 235 ? 5.008 -29.344 5.48 1 38.03 235 ASP B N 1
ATOM 3479 C CA . ASP B 1 235 ? 4.32 -30.391 6.23 1 38.03 235 ASP B CA 1
ATOM 3480 C C . ASP B 1 235 ? 3.42 -31.219 5.316 1 38.03 235 ASP B C 1
ATOM 3482 O O . ASP B 1 235 ? 2.557 -31.969 5.793 1 38.03 235 ASP B O 1
ATOM 3486 N N . ARG B 1 236 ? 3.301 -31.188 4.109 1 28.95 236 ARG B N 1
ATOM 3487 C CA .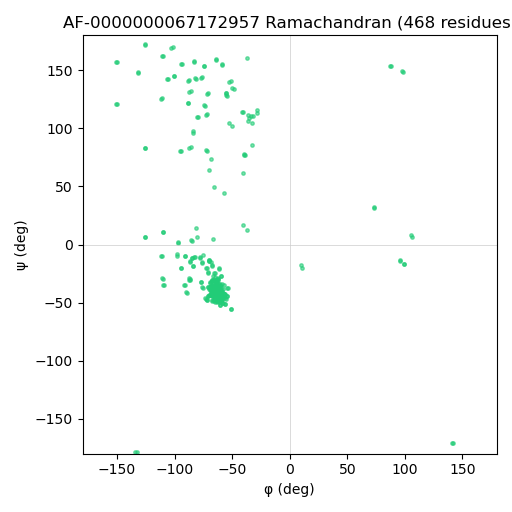 ARG B 1 236 ? 2.662 -32.312 3.451 1 28.95 236 ARG B CA 1
ATOM 3488 C C . ARG B 1 236 ? 3.65 -33.469 3.252 1 28.95 236 ARG B C 1
ATOM 3490 O O . ARG B 1 236 ? 4.832 -33.219 2.986 1 28.95 236 ARG B O 1
#

Radius of gyration: 26.05 Å; Cα contacts (8 Å, |Δi|>4): 568; chains: 2; bounding box: 93×94×50 Å

InterPro domains:
  IPR009057 Homedomain-like superfamily [SSF46689] (17-69)
  IPR036271 Tetracyclin repressor-like, C-terminal domain superfamily [SSF48498] (83-214)

Organism: Mycolicibacterium smegmatis (strain ATCC 700084 / mc(2)155) (NCBI:txid246196)

pLDDT: mean 87.03, std 15.03, range [26.16, 97.81]

Sequence (472 aa):
MAVQDAATRAGGRPPLITVADIVSAGRELGMNRLSINAVATRLGVSATALYRHIGGRWQLERLVGESLLADLELTDAGDTIEEHLLAFGTTLHGFALQNPGLARYMQLLFPRGEAGARLLSDEVAILGRRGYTAEAAALLSSSVALIAIGMAAQHEMKAEASHSDEGYDRERDAAAQRLAADAELGPVHSAGMQLTAEKYLELLLNAVIRGLLTAAQAGRSIGDIVAELTNTGEDRMAVQDAATRAGGRPPLITVADIVSAGRELGMNRLSINAVATRLGVSATALYRHIGGRWQLERLVGESLLADLELTDAGDTIEEHLLAFGTTLHGFALQNPGLARYMQLLFPRGEAGARLLSDEVAILGRRGYTAEAAALLSSSVALIAIGMAAQHEMKAEASHSDEGYDRERDAAAQRLAADAELGPVHSAGMQLTAEKYLELLLNAVIRGLLTAAQAGRSIGDIVAELTNTGEDR

Foldseek 3Di:
DPPPDPPPPPPPDPPLDALVLLLVLDQVCAQVRDALCSSCVSVVHDSVSVCVHAVGDLRSSCSNLLVLLLPQDQDQDDPDPLRSLLCLLQSLLVSCLVGQNNLVNCVVAVVPDDSRVVSLVVQLVSVVVVQADSLLSSVSNVQSNVLSSVLSVVVNVLVVCVVPDVVSVVVVVVVLVVQCPDPVRNVVSVVVVVQPSVNVSSVVSSVVNVLQCVQGPRPDDPVSSCCVSVDDPPPD/DCPPDPPPPPPPDDPLDALVLLLVLDQVCAQVRDALCSSCVSVVHDSVSVCVHAVGDLRSSCSNLLVLLLVQDQDQDDPDPLRSLLCLLQSLLVSCLVGQNNLVNCVVAPPPDDSRVVSLVVQLVSVVVVQADSLLSSVSNVQSNVLSSVLSVVVNVLVVCVVPDVVSVVVVVVVLVVQCPDPVRNVVSVVVVVQPSVNVSSVVSSVVNVLQCVQGDRPDDPVSSVCVSPDDPPVD